Protein AF-0000000073486439 (afdb_homodimer)

Secondary structure (DSSP, 8-state):
----THHHHHHHHHHHHHHHHHHHHHHHHHHHHHHHHHHHHHHHHH-----HHHHHHHHHHHHHHHHHHHHHHHHHHIIIIIIHHHHHHHHHHHHHHHHHHHHHHHHHHHHHHHHHHHHHHHHHHHHHHHHHHHS--HHHHHHHHHHHHHHHHHHHHHHHHHHHIIIIIHHHHHHHHHHHHHHHHHHHHHHHHHHHHHHHHHHHHHHHHHHHHHHHHHH--HHHHHHHHHHHH-TTTTTT-----PPP-PPPP------TTSS-------------SS----GGGHHHHHHHHHHHHHHHHHHHHHHHHHHHHHHHHHHHHHHHHHTT-HHHHHHHHHHHHHHHHHHHHHHHHHHHHHHHHHHHHHHHT-/-----HHHHHHHHHHHHHHHHHHHHHHHHHHHHHHHHHHHHHHHHH-----HHHHHHHHHHHHHHHHHHHHHHHHHHIIIIIIHHHHHHHHHHHHHHHHHHHHHHHHHHHHHHHHHHHHHHHHHHHHHHHHHHHH--HHHHHHHHHHHHHHHHHHHHHHHHHHHIIIIIHHHHHHHHHHHHHHHHHHHHHHHHHHHHHHHHHHHHHHHHHHHHHHHHHT--HHHHHHHHHHHH-TTTTTT-----PPP-PPPP------TTSS-------------SS----GGGHHHHHHHHHHHHHHHHHHHHHHHHHHHHHHHHHHHHHHHHHTT-HHHHHHHHHHHHHHHHHHHHHHHHHHHHHHHHHHHHHHHT-

Organism: Scylla paramamosain (NCBI:txid85552)

Radius of gyration: 56.18 Å; Cα contacts (8 Å, |Δi|>4): 732; chains: 2; bounding box: 69×189×96 Å

pLDDT: mean 85.49, std 15.27, range [31.05, 98.19]

Nearest PDB structures (foldseek):
  4dyl-assembly1_A-2  TM=6.477E-01  e=4.470E-07  Homo sapiens
  5i6j-assembly1_A-2  TM=4.779E-01  e=7.322E-08  Homo sapiens
  5i7d-assembly1_A  TM=4.308E-01  e=5.407E-07  Homo sapiens
  4nqi-assembly2_C  TM=5.118E-01  e=2.354E-03  Dictyostelium discoideum
  2d1l-assembly1_A  TM=2.792E-01  e=6.915E-02  Mus musculus

Solvent-accessible surface area (backbone atoms only — not comparable to full-atom values): 38342 Å² total; per-residue (Å²): 140,78,87,60,81,54,62,57,55,51,54,28,50,50,35,39,52,50,17,50,53,30,37,51,50,17,51,54,46,41,53,53,43,51,55,51,47,52,54,47,53,56,48,41,73,75,40,85,65,88,41,63,64,52,50,49,51,51,48,51,49,49,53,50,41,52,50,18,51,49,30,39,50,50,16,50,43,23,34,67,52,22,18,48,45,53,52,55,70,35,48,38,45,52,52,47,49,53,48,50,55,51,48,53,54,50,48,52,52,53,54,50,53,44,49,53,51,36,53,50,30,47,50,48,25,38,51,27,47,53,48,23,70,71,44,84,43,71,68,33,48,51,48,27,44,50,27,42,37,50,26,50,40,39,44,42,19,43,33,31,27,39,42,39,36,62,70,48,48,50,55,50,52,51,49,49,46,48,51,41,49,36,50,46,44,49,50,50,32,50,21,52,27,53,43,28,44,53,52,17,53,52,23,42,53,50,15,52,52,26,46,50,51,30,52,54,31,70,64,56,58,48,70,73,48,43,58,59,51,50,42,68,74,34,62,55,68,79,40,86,63,72,54,72,73,78,75,88,74,74,71,81,78,76,73,71,76,70,41,89,85,72,52,74,58,81,65,81,69,71,71,78,78,81,74,66,96,60,76,66,79,46,86,90,44,41,64,61,50,52,53,51,50,54,50,44,54,50,50,42,54,51,40,55,50,49,39,53,52,34,51,53,51,38,53,52,46,50,52,50,30,52,53,25,53,75,68,64,34,46,70,60,25,36,57,43,39,56,53,40,52,50,38,51,48,53,36,50,52,43,50,28,51,39,40,16,40,50,40,40,50,50,56,54,55,63,58,70,73,104,140,75,92,62,81,56,63,56,57,50,55,29,50,48,33,40,51,50,18,50,52,31,39,51,49,16,50,53,46,41,53,52,43,51,55,50,49,52,54,49,54,56,50,41,73,74,40,85,65,88,41,63,64,52,50,50,52,52,48,51,48,50,52,51,43,51,50,17,52,49,30,36,50,50,17,50,43,23,34,66,52,24,19,49,45,51,52,55,71,36,47,38,46,52,50,48,49,54,47,50,55,51,47,53,54,50,50,53,52,54,54,50,53,44,50,51,51,34,53,50,30,46,50,49,25,38,51,28,46,55,50,22,71,70,54,79,40,71,67,36,49,52,48,26,43,50,28,43,37,50,26,49,40,39,44,41,18,43,34,31,26,37,42,40,37,61,71,48,49,49,54,50,52,51,50,50,48,48,53,41,49,38,50,47,45,49,50,51,31,50,22,52,28,52,43,29,43,52,51,18,54,53,23,42,52,51,15,52,54,25,48,52,50,29,54,53,31,70,64,55,58,50,70,75,47,43,57,59,49,50,42,68,74,34,61,55,67,78,40,85,63,73,53,71,73,78,73,89,75,72,70,82,79,77,73,73,76,72,44,88,86,72,56,75,61,82,64,82,70,73,73,78,76,80,72,66,94,61,76,66,78,47,86,90,44,40,64,63,50,52,53,51,50,54,50,43,53,51,50,42,52,51,41,53,51,49,41,54,52,36,51,54,52,39,53,50,46,51,53,50,31,51,52,26,52,76,68,65,36,44,69,60,25,35,57,42,38,56,51,40,52,50,39,52,48,54,35,50,53,42,50,29,50,37,40,15,42,49,38,39,50,50,57,54,57,65,58,72,74,105

Sequence (740 aa):
MSDRPLFLGSVSDFTAQLSRIHEQHADEIQRLVETFRKKNSELRNERPCSSQIFHAWESLLQEVEIDSQIHADVAGTLNRHVSRPLIEKTFFRKIQSRKVFTHRESFDTILAKTEDMLKKCRRDYAEAYHSHCRNQSNASLASYFDAHNAYVQQLHATNSMFQEYHNTTLPALLQELEAVYLDVSSVVAECILQGADIVAAKALEQSRRYDSLCTNCRACDGRTELTTLIRTLDPAVTSPVRPPHHRFVPPQIAQSPEAANGEPLPQDYSPPMPLKNELVFDRLAALSSRNRYDALKKESADLERQIAQLQDAQDTLLRMQQRSLDSSAYNKANELQEDISMRRFDLQVAQVHLSAVKAQVRLRGGTTGAMSDRPLFLGSVSDFTAQLSRIHEQHADEIQRLVETFRKKNSELRNERPCSSQIFHAWESLLQEVEIDSQIHADVAGTLNRHVSRPLIEKTFFRKIQSRKVFTHRESFDTILAKTEDMLKKCRRDYAEAYHSHCRNQSNASLASYFDAHNAYVQQLHATNSMFQEYHNTTLPALLQELEAVYLDVSSVVAECILQGADIVAAKALEQSRRYDSLCTNCRACDGRTELTTLIRTLDPAVTSPVRPPHHRFVPPQIAQSPEAANGEPLPQDYSPPMPLKNELVFDRLAALSSRNRYDALKKESADLERQIAQLQDAQDTLLRMQQRSLDSSAYNKANELQEDISMRRFDLQVAQVHLSAVKAQVRLRGGTTGA

Foldseek 3Di:
DADPPVVLLVQLVVLLVLLVVLLVVLVVLQVVLVVVVVVLVVVCVVPVQPALVNVLVVLVSVLSNVVSVLSNVLSVQSNPQANVCSCVVLVVLSVVLNVLVVVVVVLVVVLVVLVVVLVVLVVQLVVLVVVCVVPVDPVSVVSNVVSVVSNVVSVVVSVVSVCCCVPPVVVVSVVSNVVSVVSSVVSNVRSVVSSVVSVVVSVVVSVVSVVVSVVSVVPRDPVVSVVVVVCVVPVCVVPVPPPDDDDDDWDDPPDQPQDPVRDRPCCVPPPDPTDDPADDQDPVCPVVVVVVLVVLVVLLVVLVVVLVVLVVVLVVLVVVLVVCVVVVVVVVNVVSVVVSVVSVVVNVVSVVVSVVSVVVNVRVVVVVVD/DADPPVCLLVQLVVLLVLLVVLLVVLVVLQVVLVVVVVVLVVVCVVPVQPALVNVLVVLVSVLSNVVSVLSNVLSVQSNPQANVCLCVVLVVLSVVLNVLVVVVVVLVVVLVVLVVVLVVLVVQLVVLVVVCVVVVDPVSVVSNVVSVVSNVVSVVVSVVSVCCCVVPVVVVSVVSNVVSVVSSVVSNVRSVVSSVVSVVVSVVVSVVSVVVSVVSVVPRDPVVSVVVVVCVVPVCVVPVPDPDDDDDDWDDPPDPDQDPVRDPPPPVDPPDPTDDPADDCDPVCPVVVVVVLVVLVVLLVVLVVVLVVLVVVLVVLVVVLVVCVVVVVVVVNVVSVVVNVVSVVVNVVSVVVSVVSVVVNVRVVVVVVD

InterPro domains:
  IPR027267 AH/BAR domain superfamily [G3DSA:1.20.1270.60] (1-256)
  IPR027267 AH/BAR domain superfamily [SSF103657] (7-241)
  IPR039688 STAC1/2/3 [PTHR15135] (151-362)

Structure (mmCIF, N/CA/C/O backbone):
data_AF-0000000073486439-model_v1
#
loop_
_entity.id
_entity.type
_entity.pdbx_description
1 polymer 'Uncharacterized protein'
#
loop_
_atom_site.group_PDB
_atom_site.id
_atom_site.type_symbol
_atom_site.label_atom_id
_atom_site.label_alt_id
_atom_site.label_comp_id
_atom_site.label_asym_id
_atom_site.label_entity_id
_atom_site.label_seq_id
_atom_site.pdbx_PDB_ins_code
_atom_site.Cartn_x
_atom_site.Cartn_y
_atom_site.Cartn_z
_atom_site.occupancy
_atom_site.B_iso_or_equiv
_atom_site.auth_seq_id
_atom_site.auth_comp_id
_atom_site.auth_asym_id
_atom_site.auth_atom_id
_atom_site.pdbx_PDB_model_num
ATOM 1 N N . MET A 1 1 ? 6.602 40.469 7.199 1 31.05 1 MET A N 1
ATOM 2 C CA . MET A 1 1 ? 6.445 39.531 8.312 1 31.05 1 MET A CA 1
ATOM 3 C C . MET A 1 1 ? 5.273 38.594 8.07 1 31.05 1 MET A C 1
ATOM 5 O O . MET A 1 1 ? 4.828 37.906 8.992 1 31.05 1 MET A O 1
ATOM 9 N N . SER A 1 2 ? 4.293 38.938 7.277 1 37.31 2 SER A N 1
ATOM 10 C CA . SER A 1 2 ? 2.904 38.594 7.012 1 37.31 2 SER A CA 1
ATOM 11 C C . SER A 1 2 ? 2.742 37.094 6.852 1 37.31 2 SER A C 1
ATOM 13 O O . SER A 1 2 ? 1.861 36.469 7.469 1 37.31 2 SER A O 1
ATOM 15 N N . ASP A 1 3 ? 2.998 36.375 5.727 1 40.94 3 ASP A N 1
ATOM 16 C CA . ASP A 1 3 ? 2.301 35.281 5.098 1 40.94 3 ASP A CA 1
ATOM 17 C C . ASP A 1 3 ? 2.826 33.938 5.617 1 40.94 3 ASP A C 1
ATOM 19 O O . ASP A 1 3 ? 3.596 33.25 4.934 1 40.94 3 ASP A O 1
ATOM 23 N N . ARG A 1 4 ? 3.164 33.781 6.801 1 47.06 4 ARG A N 1
ATOM 24 C CA . ARG A 1 4 ? 3.699 32.594 7.477 1 47.06 4 ARG A CA 1
ATOM 25 C C . ARG A 1 4 ? 2.939 31.344 7.062 1 47.06 4 ARG A C 1
ATOM 27 O O . ARG A 1 4 ? 3.545 30.297 6.828 1 47.06 4 ARG A O 1
ATOM 34 N N . PRO A 1 5 ? 1.661 31.016 7.516 1 52.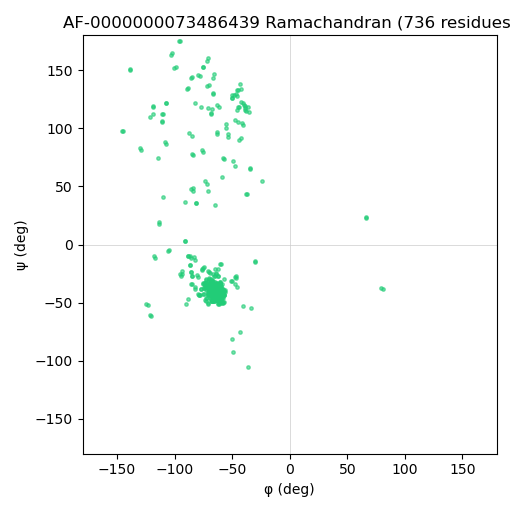12 5 PRO A N 1
ATOM 35 C CA . PRO A 1 5 ? 1.348 29.609 7.789 1 52.12 5 PRO A CA 1
ATOM 36 C C . PRO A 1 5 ? 1.39 28.75 6.535 1 52.12 5 PRO A C 1
ATOM 38 O O . PRO A 1 5 ? 0.345 28.297 6.051 1 52.12 5 PRO A O 1
ATOM 41 N N . LEU A 1 6 ? 2.197 29.047 5.699 1 57.06 6 LEU A N 1
ATOM 42 C CA . LEU A 1 6 ? 2.322 28.516 4.348 1 57.06 6 LEU A CA 1
ATOM 43 C C . LEU A 1 6 ? 2.496 27 4.371 1 57.06 6 LEU A C 1
ATOM 45 O O . LEU A 1 6 ? 1.977 26.297 3.502 1 57.06 6 LEU A O 1
ATOM 49 N N . PHE A 1 7 ? 3.084 26.438 5.41 1 72.88 7 PHE A N 1
ATOM 50 C CA . PHE A 1 7 ? 3.354 25.031 5.191 1 72.88 7 PHE A CA 1
ATOM 51 C C . PHE A 1 7 ? 2.135 24.188 5.547 1 72.88 7 PHE A C 1
ATOM 53 O O . PHE A 1 7 ? 1.987 23.062 5.062 1 72.88 7 PHE A O 1
ATOM 60 N N . LEU A 1 8 ? 1.154 24.906 6.234 1 80 8 LEU A N 1
ATOM 61 C CA . LEU A 1 8 ? -0.06 24.156 6.562 1 80 8 LEU A CA 1
ATOM 62 C C . LEU A 1 8 ? -0.822 23.781 5.293 1 80 8 LEU A C 1
ATOM 64 O O . LEU A 1 8 ? -1.355 22.672 5.195 1 80 8 LEU A O 1
ATOM 68 N N . GLY A 1 9 ? -0.746 24.734 4.418 1 82.88 9 GLY A N 1
ATOM 69 C CA . GLY A 1 9 ? -1.374 24.453 3.137 1 82.88 9 GLY A CA 1
ATOM 70 C C . GLY A 1 9 ? -0.719 23.297 2.389 1 82.88 9 GLY A C 1
ATOM 71 O O . GLY A 1 9 ? -1.404 22.484 1.761 1 82.88 9 GLY A O 1
ATOM 72 N N . SER A 1 10 ? 0.537 23.234 2.566 1 87.44 10 SER A N 1
ATOM 73 C CA . SER A 1 10 ? 1.284 22.172 1.894 1 87.44 10 SER A CA 1
ATOM 74 C C . SER A 1 10 ? 0.966 20.812 2.49 1 87.44 10 SER A C 1
ATOM 76 O O . SER A 1 10 ? 0.792 19.828 1.76 1 87.44 10 SER A O 1
ATOM 78 N N . VAL A 1 11 ? 0.806 20.719 3.83 1 90.88 11 VAL A N 1
ATOM 79 C CA . VAL A 1 11 ? 0.533 19.453 4.496 1 90.88 11 VAL A CA 1
ATOM 80 C C . VAL A 1 11 ? -0.864 18.969 4.121 1 90.88 11 VAL A C 1
ATOM 82 O O . VAL A 1 11 ? -1.055 17.781 3.814 1 90.88 11 VAL A O 1
ATOM 85 N N . SER A 1 12 ? -1.776 19.891 4.148 1 93.06 12 SER A N 1
ATOM 86 C CA . SER A 1 12 ? -3.15 19.531 3.812 1 93.06 12 SER A CA 1
ATOM 87 C C . SER A 1 12 ? -3.268 19.109 2.354 1 93.06 12 SER A C 1
ATOM 89 O O . SER A 1 12 ? -3.906 18.094 2.047 1 93.06 12 SER A O 1
ATOM 91 N N . ASP A 1 13 ? -2.645 19.828 1.459 1 94.06 13 ASP A N 1
ATOM 92 C CA . ASP A 1 13 ? -2.682 19.5 0.037 1 94.06 13 ASP A CA 1
ATOM 93 C C . ASP A 1 13 ? -2.002 18.156 -0.234 1 94.06 13 ASP A C 1
ATOM 95 O O . ASP A 1 13 ? -2.488 17.359 -1.039 1 94.06 13 ASP A O 1
ATOM 99 N N . PHE A 1 14 ? -0.873 17.984 0.378 1 96.88 14 PHE A N 1
ATOM 100 C CA . PHE A 1 14 ? -0.143 16.734 0.213 1 96.88 14 PHE A CA 1
ATOM 101 C C . PHE A 1 14 ? -1.005 15.547 0.623 1 96.88 14 PHE A C 1
ATOM 103 O O . PHE A 1 14 ? -1.109 14.562 -0.115 1 96.88 14 PHE A O 1
ATOM 110 N N . THR A 1 15 ? -1.588 15.633 1.769 1 96.75 15 THR A N 1
ATOM 111 C CA . THR A 1 15 ? -2.363 14.516 2.303 1 96.75 15 THR A CA 1
ATOM 112 C C . THR A 1 15 ? -3.629 14.297 1.479 1 96.75 15 THR A C 1
ATOM 114 O O . THR A 1 15 ? -4.07 13.156 1.308 1 96.75 15 THR A O 1
ATOM 117 N N . ALA A 1 16 ? -4.188 15.375 0.99 1 96.62 16 ALA A N 1
ATOM 118 C CA . ALA A 1 16 ? -5.348 15.242 0.114 1 96.62 16 ALA A CA 1
ATOM 119 C C . ALA A 1 16 ? -4.988 14.484 -1.164 1 96.62 16 ALA A C 1
ATOM 121 O O . ALA A 1 16 ? -5.723 13.594 -1.596 1 96.62 16 ALA A O 1
ATOM 122 N N . GLN A 1 17 ? -3.908 14.898 -1.738 1 97.44 17 GLN A N 1
ATOM 123 C CA . GLN A 1 17 ? -3.465 14.234 -2.959 1 97.44 17 GLN A CA 1
ATOM 124 C C . GLN A 1 17 ? -3.068 12.789 -2.684 1 97.44 17 GLN A C 1
ATOM 126 O O . GLN A 1 17 ? -3.348 11.898 -3.488 1 97.44 17 GLN A O 1
ATOM 131 N N . LEU A 1 18 ? -2.367 12.562 -1.552 1 97.94 18 LEU A N 1
ATOM 132 C CA . LEU A 1 18 ? -2.008 11.203 -1.157 1 97.94 18 LEU A CA 1
ATOM 133 C C . LEU A 1 18 ? -3.25 10.336 -0.993 1 97.94 18 LEU A C 1
ATOM 135 O O . LEU A 1 18 ? -3.254 9.172 -1.386 1 97.94 18 LEU A O 1
ATOM 139 N N . SER A 1 19 ? -4.277 10.945 -0.366 1 97.75 19 SER A N 1
ATOM 140 C CA . SER A 1 19 ? -5.547 10.242 -0.203 1 97.75 19 SER A CA 1
ATOM 141 C C . SER A 1 19 ? -6.129 9.836 -1.552 1 97.75 19 SER A C 1
ATOM 143 O O . SER A 1 19 ? -6.625 8.719 -1.706 1 97.75 19 SER A O 1
ATOM 145 N N . ARG A 1 20 ? -6.035 10.664 -2.502 1 97.62 20 ARG A N 1
ATOM 146 C CA . ARG A 1 20 ? -6.543 10.375 -3.838 1 97.62 20 ARG A CA 1
ATOM 147 C C . ARG A 1 20 ? -5.754 9.242 -4.488 1 97.62 20 ARG A C 1
ATOM 149 O O . ARG A 1 20 ? -6.328 8.383 -5.164 1 97.62 20 ARG A O 1
ATOM 156 N N . ILE A 1 21 ? -4.477 9.25 -4.359 1 98.12 21 ILE A N 1
ATOM 157 C CA . ILE A 1 21 ? -3.609 8.219 -4.922 1 98.12 21 ILE A CA 1
ATOM 158 C C . ILE A 1 21 ? -3.951 6.863 -4.305 1 98.12 21 ILE A C 1
ATOM 160 O O . ILE A 1 21 ? -4.02 5.855 -5.012 1 98.12 21 ILE A O 1
ATOM 164 N N . HIS A 1 22 ? -4.156 6.801 -2.977 1 97.94 22 HIS A N 1
ATOM 165 C CA . HIS A 1 22 ? -4.539 5.566 -2.305 1 97.94 22 HIS A CA 1
ATOM 166 C C . HIS A 1 22 ? -5.902 5.078 -2.785 1 97.94 22 HIS A C 1
ATOM 168 O O . HIS A 1 22 ? -6.117 3.873 -2.938 1 97.94 22 HIS A O 1
ATOM 174 N N . GLU A 1 23 ? -6.793 6.043 -2.967 1 97.62 23 GLU A N 1
ATOM 175 C CA . GLU A 1 23 ? -8.117 5.68 -3.451 1 97.62 23 GLU A CA 1
ATOM 176 C C . GLU A 1 23 ? -8.055 5.074 -4.852 1 97.62 23 GLU A C 1
ATOM 178 O O . GLU A 1 23 ? -8.727 4.086 -5.141 1 97.62 23 GLU A O 1
ATOM 183 N N . GLN A 1 24 ? -7.301 5.656 -5.688 1 97.75 24 GLN A N 1
ATOM 184 C CA . GLN A 1 24 ? -7.113 5.133 -7.035 1 97.75 24 GLN A CA 1
ATOM 185 C C . GLN A 1 24 ? -6.48 3.744 -7.008 1 97.75 24 GLN A C 1
ATOM 187 O O . GLN A 1 24 ? -6.895 2.854 -7.754 1 97.75 24 GLN A O 1
ATOM 192 N N . HIS A 1 25 ? -5.48 3.582 -6.219 1 97.5 25 HIS A N 1
ATOM 193 C CA . HIS A 1 25 ? -4.816 2.293 -6.066 1 97.5 25 HIS A CA 1
ATOM 194 C C . HIS A 1 25 ? -5.789 1.228 -5.574 1 97.5 25 HIS A C 1
ATOM 196 O O . HIS A 1 25 ? -5.785 0.098 -6.066 1 97.5 25 HIS A O 1
ATOM 202 N N . ALA A 1 26 ? -6.605 1.625 -4.578 1 97.94 26 ALA A N 1
ATOM 203 C CA . ALA A 1 26 ? -7.605 0.703 -4.043 1 97.94 26 ALA A CA 1
ATOM 204 C C . ALA A 1 26 ? -8.578 0.257 -5.129 1 97.94 26 ALA A C 1
ATOM 206 O O . ALA A 1 26 ? -8.883 -0.932 -5.246 1 97.94 26 ALA A O 1
ATOM 207 N N . ASP A 1 27 ? -8.961 1.169 -5.969 1 98.06 27 ASP A N 1
ATOM 208 C CA . ASP A 1 27 ? -9.914 0.874 -7.035 1 98.06 27 ASP A CA 1
ATOM 209 C C . ASP A 1 27 ? -9.297 -0.057 -8.078 1 98.06 27 ASP A C 1
ATOM 211 O O . ASP A 1 27 ? -9.961 -0.972 -8.57 1 98.06 27 ASP A O 1
ATOM 215 N N . GLU A 1 28 ? -8.078 0.172 -8.461 1 97.94 28 GLU A N 1
ATOM 216 C CA . GLU A 1 28 ? -7.402 -0.652 -9.453 1 97.94 28 GLU A CA 1
ATOM 217 C C . GLU A 1 28 ? -7.223 -2.084 -8.961 1 97.94 28 GLU A C 1
ATOM 219 O O . GLU A 1 28 ? -7.453 -3.037 -9.703 1 97.94 28 GLU A O 1
ATOM 224 N N . ILE A 1 29 ? -6.816 -2.232 -7.691 1 98.19 29 ILE A N 1
ATOM 225 C CA . ILE A 1 29 ? -6.629 -3.559 -7.113 1 98.19 29 ILE A CA 1
ATOM 226 C C . ILE A 1 29 ? -7.973 -4.285 -7.043 1 98.19 29 ILE A C 1
ATOM 228 O O . ILE A 1 29 ? -8.055 -5.477 -7.34 1 98.19 29 ILE A O 1
ATOM 232 N N . GLN A 1 30 ? -9.008 -3.523 -6.668 1 97.81 30 GLN A N 1
ATOM 233 C CA . GLN A 1 30 ? -10.336 -4.121 -6.555 1 97.81 30 GLN A CA 1
A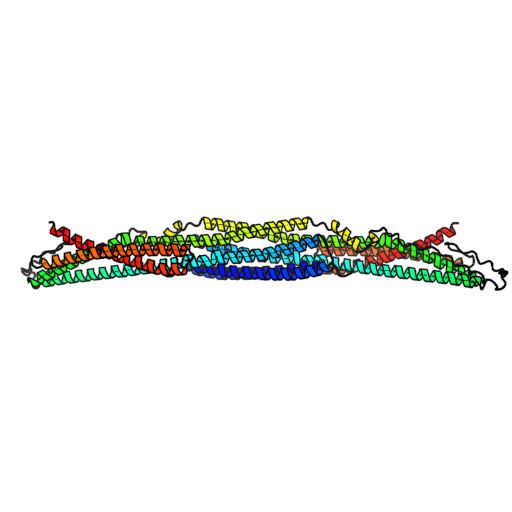TOM 234 C C . GLN A 1 30 ? -10.828 -4.625 -7.91 1 97.81 30 GLN A C 1
ATOM 236 O O . GLN A 1 30 ? -11.398 -5.711 -8 1 97.81 30 GLN A O 1
ATOM 241 N N . ARG A 1 31 ? -10.625 -3.887 -8.945 1 97.88 31 ARG A N 1
ATOM 242 C CA . ARG A 1 31 ? -11.023 -4.293 -10.289 1 97.88 31 ARG A CA 1
ATOM 243 C C . ARG A 1 31 ? -10.258 -5.535 -10.727 1 97.88 31 ARG A C 1
ATOM 245 O O . ARG A 1 31 ? -10.828 -6.438 -11.344 1 97.88 31 ARG A O 1
ATOM 252 N N . LEU A 1 32 ? -8.984 -5.547 -10.43 1 97.75 32 LEU A N 1
ATOM 253 C CA . LEU A 1 32 ? -8.148 -6.691 -10.773 1 97.75 32 LEU A CA 1
ATOM 254 C C . LEU A 1 32 ? -8.656 -7.957 -10.086 1 97.75 32 LEU A C 1
ATOM 256 O O . LEU A 1 32 ? -8.828 -8.992 -10.734 1 97.75 32 LEU A O 1
ATOM 260 N N . VAL A 1 33 ? -8.93 -7.875 -8.773 1 97.69 33 VAL A N 1
ATOM 261 C CA . VAL A 1 33 ? -9.359 -9.031 -7.992 1 97.69 33 VAL A CA 1
ATOM 262 C C . VAL A 1 33 ? -10.727 -9.508 -8.484 1 97.69 33 VAL A C 1
ATOM 264 O O . VAL A 1 33 ? -10.953 -10.711 -8.625 1 97.69 33 VAL A O 1
ATOM 267 N N . GLU A 1 34 ? -11.609 -8.57 -8.797 1 96.5 34 GLU A N 1
ATOM 268 C CA . GLU A 1 34 ? -12.938 -8.93 -9.281 1 96.5 34 GLU A CA 1
ATOM 269 C C . GLU A 1 34 ? -12.859 -9.664 -10.609 1 96.5 34 GLU A C 1
ATOM 271 O O . GLU A 1 34 ? -13.586 -10.641 -10.828 1 96.5 34 GLU A O 1
ATOM 276 N N . THR A 1 35 ? -12.016 -9.227 -11.477 1 96.12 35 THR A N 1
ATOM 277 C CA . THR A 1 35 ? -11.828 -9.859 -12.781 1 96.12 35 THR A CA 1
ATOM 278 C C . THR A 1 35 ? -11.367 -11.305 -12.625 1 96.12 35 THR A C 1
ATOM 280 O O . THR A 1 35 ? -11.906 -12.203 -13.266 1 96.12 35 THR A O 1
ATOM 283 N N . PHE A 1 36 ? -10.453 -11.57 -11.711 1 95.25 36 PHE A N 1
ATOM 284 C CA . PHE A 1 36 ? -9.875 -12.906 -11.594 1 95.25 36 PHE A CA 1
ATOM 285 C C . PHE A 1 36 ? -10.742 -13.789 -10.703 1 95.25 36 PHE A C 1
ATOM 287 O O . PHE A 1 36 ? -10.672 -15.023 -10.797 1 95.25 36 PHE A O 1
ATOM 294 N N . ARG A 1 37 ? -11.508 -13.188 -9.844 1 93.38 37 ARG A N 1
ATOM 295 C CA . ARG A 1 37 ? -12.492 -13.969 -9.102 1 93.38 37 ARG A CA 1
ATOM 296 C C . ARG A 1 37 ? -13.562 -14.531 -10.031 1 93.38 37 ARG A C 1
ATOM 298 O O . ARG A 1 37 ? -14.008 -15.664 -9.859 1 93.38 37 ARG A O 1
ATOM 305 N N . LYS A 1 38 ? -13.953 -13.734 -10.945 1 91.62 38 LYS A N 1
ATOM 306 C CA . LYS A 1 38 ? -14.914 -14.195 -11.945 1 91.62 38 LYS A CA 1
ATOM 307 C C . LYS A 1 38 ? -14.328 -15.32 -12.797 1 91.62 38 LYS A C 1
ATOM 309 O O . LYS A 1 38 ? -14.992 -16.328 -13.047 1 91.62 38 LYS A O 1
ATOM 314 N N . LYS A 1 39 ? -13.078 -15.141 -13.18 1 87.06 39 LYS A N 1
ATOM 315 C CA . LYS A 1 39 ? -12.391 -16.172 -13.953 1 87.06 39 LYS A CA 1
ATOM 316 C C . LYS A 1 39 ? -12.266 -17.469 -13.148 1 87.06 39 LYS A C 1
ATOM 318 O O . LYS A 1 39 ? -12.445 -18.562 -13.688 1 87.06 39 LYS A O 1
ATOM 323 N N . ASN A 1 40 ? -11.992 -17.297 -11.836 1 85.25 40 ASN A N 1
ATOM 324 C CA . ASN A 1 40 ? -11.852 -18.453 -10.961 1 85.25 40 ASN A CA 1
ATOM 325 C C . ASN A 1 40 ? -13.188 -19.172 -10.766 1 85.25 40 ASN A C 1
ATOM 327 O O . ASN A 1 40 ? -13.227 -20.391 -10.656 1 85.25 40 ASN A O 1
ATOM 331 N N . SER A 1 41 ? -14.258 -18.406 -10.648 1 84.56 41 SER A N 1
ATOM 332 C CA . SER A 1 41 ? -15.586 -19 -10.5 1 84.56 41 SER A CA 1
ATOM 333 C C . SER A 1 41 ? -15.969 -19.797 -11.734 1 84.56 41 SER A C 1
ATOM 335 O O . SER A 1 41 ? -16.578 -20.859 -11.625 1 84.56 41 SER A O 1
ATOM 337 N N . GLU A 1 42 ? -15.586 -19.391 -12.891 1 81.75 42 GLU A N 1
ATOM 338 C CA . GLU A 1 42 ? -15.844 -20.109 -14.133 1 81.75 42 GLU A CA 1
ATOM 339 C C . GLU A 1 42 ? -15.031 -21.406 -14.211 1 81.75 42 GLU A C 1
ATOM 341 O O . GLU A 1 42 ? -15.531 -22.438 -14.672 1 81.75 42 GLU A O 1
ATOM 346 N N . LEU A 1 43 ? -13.828 -21.297 -13.664 1 75.69 43 LEU A N 1
ATOM 347 C CA . LEU A 1 43 ? -12.961 -22.469 -13.672 1 75.69 43 LEU A CA 1
ATOM 348 C C . LEU A 1 43 ? -13.453 -23.516 -12.672 1 75.69 43 LEU A C 1
ATOM 350 O O . LEU A 1 43 ? -13.375 -24.719 -12.945 1 75.69 43 LEU A O 1
ATOM 354 N N . ARG A 1 44 ? -13.969 -23.141 -11.508 1 75.81 44 ARG A N 1
ATOM 355 C CA . ARG A 1 44 ? -14.484 -24.047 -10.492 1 75.81 44 ARG A CA 1
ATOM 356 C C . ARG A 1 44 ? -15.727 -24.781 -10.992 1 75.81 44 ARG A C 1
ATOM 358 O O . ARG A 1 44 ? -15.938 -25.953 -10.648 1 75.81 44 ARG A O 1
ATOM 365 N N . ASN A 1 45 ? -16.531 -24.031 -11.656 1 75 45 ASN A N 1
ATOM 366 C CA . ASN A 1 45 ? -17.75 -24.641 -12.195 1 75 45 ASN A CA 1
ATOM 367 C C . ASN A 1 45 ? -17.422 -25.734 -13.203 1 75 45 ASN A C 1
ATOM 369 O O . ASN A 1 45 ? -18.141 -26.734 -13.305 1 75 45 ASN A O 1
ATOM 373 N N . GLU A 1 46 ? -16.359 -25.656 -13.828 1 64.81 46 GLU A N 1
ATOM 374 C CA . GLU A 1 46 ? -15.969 -26.641 -14.828 1 64.81 46 GLU A CA 1
ATOM 375 C C . GLU A 1 46 ? -15.273 -27.844 -14.18 1 64.81 46 GLU A C 1
ATOM 377 O O . GLU A 1 46 ? -15.438 -28.984 -14.625 1 64.81 46 GLU A O 1
ATOM 382 N N . ARG A 1 47 ? -14.508 -27.5 -13.07 1 62.06 47 ARG A N 1
ATOM 383 C CA . ARG A 1 47 ? -13.758 -28.578 -12.43 1 62.06 47 ARG A CA 1
ATOM 384 C C . ARG A 1 47 ? -13.688 -28.375 -10.922 1 62.06 47 ARG A C 1
ATOM 386 O O . ARG A 1 47 ? -12.977 -27.484 -10.445 1 62.06 47 ARG A O 1
ATOM 393 N N . PRO A 1 48 ? -14.641 -29.109 -10.359 1 57.53 48 PRO A N 1
ATOM 394 C CA . PRO A 1 48 ? -14.562 -28.938 -8.906 1 57.53 48 PRO A CA 1
ATOM 395 C C . PRO A 1 48 ? -13.195 -29.312 -8.336 1 57.53 48 PRO A C 1
ATOM 397 O O . PRO A 1 48 ? -12.773 -30.469 -8.445 1 57.53 48 PRO A O 1
ATOM 400 N N . CYS A 1 49 ? -12.18 -28.438 -8.586 1 56.56 49 CYS A N 1
ATOM 401 C CA . CYS A 1 49 ? -10.852 -28.734 -8.062 1 56.56 49 CYS A CA 1
ATOM 402 C C . CYS A 1 49 ? -10.711 -28.25 -6.625 1 56.56 49 CYS A C 1
ATOM 404 O O . CYS A 1 49 ? -10.914 -27.062 -6.34 1 56.56 49 CYS A O 1
ATOM 406 N N . SER A 1 50 ? -10.977 -29.156 -5.695 1 63.34 50 SER A N 1
ATOM 407 C CA . SER A 1 50 ? -10.75 -28.844 -4.289 1 63.34 50 SER A CA 1
ATOM 408 C C . SER A 1 50 ? -9.297 -29.094 -3.889 1 63.34 50 SER A C 1
ATOM 410 O O . SER A 1 50 ? -9.016 -29.906 -3.016 1 63.34 50 SER A O 1
ATOM 412 N N . SER A 1 51 ? -8.344 -28.547 -4.754 1 74 51 SER A N 1
ATOM 413 C CA . SER A 1 51 ? -6.941 -28.781 -4.418 1 74 51 SER A CA 1
ATOM 414 C C . SER A 1 51 ? -6.438 -27.719 -3.434 1 74 51 SER A C 1
ATOM 416 O O . SER A 1 51 ? -7.02 -26.641 -3.314 1 74 51 SER A O 1
ATOM 418 N N . GLN A 1 52 ? -5.586 -28.078 -2.502 1 78.62 52 GLN A N 1
ATOM 419 C CA . GLN A 1 52 ? -4.953 -27.188 -1.534 1 78.62 52 GLN A CA 1
ATOM 420 C C . GLN A 1 52 ? -4.316 -25.984 -2.225 1 78.62 52 GLN A C 1
ATOM 422 O O . GLN A 1 52 ? -4.328 -24.875 -1.688 1 78.62 52 GLN A O 1
ATOM 427 N N . ILE A 1 53 ? -3.879 -26.203 -3.406 1 79 53 ILE A N 1
ATOM 428 C CA . ILE A 1 53 ? -3.219 -25.125 -4.145 1 79 53 ILE A CA 1
ATOM 429 C C . ILE A 1 53 ? -4.258 -24.109 -4.617 1 79 53 ILE A C 1
ATOM 431 O O . ILE A 1 53 ? -3.988 -22.906 -4.645 1 79 53 ILE A O 1
ATOM 435 N N . PHE A 1 54 ? -5.352 -24.641 -4.918 1 83.19 54 PHE A N 1
ATOM 436 C CA . PHE A 1 54 ? -6.43 -23.75 -5.332 1 83.19 54 PHE A CA 1
ATOM 437 C C . PHE A 1 54 ? -6.906 -22.906 -4.164 1 83.19 54 PHE A C 1
ATOM 439 O O . PHE A 1 54 ? -7.211 -21.719 -4.336 1 83.19 54 PHE A O 1
ATOM 446 N N . HIS A 1 55 ? -6.883 -23.531 -3.055 1 84.81 55 HIS A N 1
ATOM 447 C CA . HIS A 1 55 ? -7.258 -22.781 -1.861 1 84.81 55 HIS A CA 1
ATOM 448 C C . HIS A 1 55 ? -6.238 -21.703 -1.554 1 84.81 55 HIS A C 1
ATOM 450 O O . HIS A 1 55 ? -6.605 -20.609 -1.123 1 84.81 55 HIS A O 1
ATOM 456 N N . ALA A 1 56 ? -4.984 -22.031 -1.713 1 87.88 56 ALA A N 1
ATOM 457 C CA . ALA A 1 56 ? -3.939 -21.031 -1.502 1 87.88 56 ALA A CA 1
ATOM 458 C C . ALA A 1 56 ? -4.086 -19.875 -2.477 1 87.88 56 ALA A C 1
ATOM 460 O O . ALA A 1 56 ? -3.906 -18.719 -2.1 1 87.88 56 ALA A O 1
ATOM 461 N N . TRP A 1 57 ? -4.441 -20.188 -3.701 1 89.94 57 TRP A N 1
ATOM 462 C CA . TRP A 1 57 ? -4.676 -19.172 -4.727 1 89.94 57 TRP A CA 1
ATOM 463 C C . TRP A 1 57 ? -5.863 -18.297 -4.359 1 89.94 57 TRP A C 1
ATOM 465 O O . TRP A 1 57 ? -5.781 -17.062 -4.441 1 89.94 57 TRP A O 1
ATOM 475 N N . GLU A 1 58 ? -6.887 -18.875 -3.891 1 90.38 58 GLU A N 1
ATOM 476 C CA . GLU A 1 58 ? -8.07 -18.125 -3.469 1 90.38 58 GLU A CA 1
ATOM 477 C C . GLU A 1 58 ? -7.766 -17.25 -2.256 1 90.38 58 GLU A C 1
ATOM 479 O O . GLU A 1 58 ? -8.289 -16.141 -2.139 1 90.38 58 GLU A O 1
ATOM 484 N N . SER A 1 59 ? -6.984 -17.797 -1.394 1 94.12 59 SER A N 1
ATOM 485 C CA . SER A 1 59 ? -6.574 -17.031 -0.222 1 94.12 59 SER A CA 1
ATOM 486 C C . SER A 1 59 ? -5.754 -15.812 -0.622 1 94.12 59 SER A C 1
ATOM 488 O O . SER A 1 59 ? -5.898 -14.742 -0.031 1 94.12 59 SER A O 1
ATOM 490 N N . LEU A 1 60 ? -4.895 -15.992 -1.585 1 95.06 60 LEU A N 1
ATOM 491 C CA . LEU A 1 60 ? -4.121 -14.859 -2.086 1 95.06 60 LEU A CA 1
ATOM 492 C C . LEU A 1 60 ? -5.039 -13.781 -2.652 1 95.06 60 LEU A C 1
ATOM 494 O O . LEU A 1 60 ? -4.863 -12.594 -2.365 1 95.06 60 LEU A O 1
ATOM 498 N N . LEU A 1 61 ? -6.043 -14.195 -3.438 1 95.81 61 LEU A N 1
ATOM 499 C CA . LEU A 1 61 ? -7.008 -13.258 -3.996 1 95.81 61 LEU A CA 1
ATOM 500 C C . LEU A 1 61 ? -7.75 -12.516 -2.889 1 95.81 61 LEU A C 1
ATOM 502 O O . LEU A 1 61 ? -7.953 -11.305 -2.975 1 95.81 61 LEU A O 1
ATOM 506 N N . GLN A 1 62 ? -8.047 -13.266 -1.876 1 96.5 62 GLN A N 1
ATOM 507 C CA . GLN A 1 62 ? -8.766 -12.68 -0.751 1 96.5 62 GLN A CA 1
ATOM 508 C C . GLN A 1 62 ? -7.902 -11.656 -0.021 1 96.5 62 GLN A C 1
ATOM 510 O O . GLN A 1 62 ? -8.383 -10.586 0.354 1 96.5 62 GLN A O 1
ATOM 515 N N . GLU A 1 63 ? -6.656 -12.031 0.217 1 97.56 63 GLU A N 1
ATOM 516 C CA . GLU A 1 63 ? -5.758 -11.117 0.915 1 97.56 63 GLU A CA 1
ATOM 517 C C . GLU A 1 63 ? -5.547 -9.836 0.116 1 97.56 63 GLU A C 1
ATOM 519 O O . GLU A 1 63 ? -5.508 -8.742 0.687 1 97.56 63 GLU A O 1
ATOM 524 N N . VAL A 1 64 ? -5.398 -9.914 -1.176 1 98 64 VAL A N 1
ATOM 525 C CA . VAL A 1 64 ? -5.199 -8.742 -2.018 1 98 64 VAL A CA 1
ATOM 526 C C . VAL A 1 64 ? -6.465 -7.887 -2.018 1 98 64 VAL A C 1
ATOM 528 O O . VAL A 1 64 ? -6.391 -6.656 -2.068 1 98 64 VAL A O 1
ATOM 531 N N . GLU A 1 65 ? -7.598 -8.523 -1.938 1 97.69 65 GLU A N 1
ATOM 532 C CA . GLU A 1 65 ? -8.852 -7.781 -1.834 1 97.69 65 GLU A CA 1
ATOM 533 C C . GLU A 1 65 ? -8.906 -6.973 -0.542 1 97.69 65 GLU A C 1
ATOM 535 O O . GLU A 1 65 ? -9.32 -5.812 -0.548 1 97.69 65 GLU A O 1
ATOM 540 N N . ILE A 1 66 ? -8.531 -7.574 0.542 1 98.12 66 ILE A N 1
ATOM 541 C CA . ILE A 1 66 ? -8.5 -6.871 1.821 1 98.12 66 ILE A CA 1
ATOM 542 C C . ILE A 1 66 ? -7.516 -5.711 1.753 1 98.12 66 ILE A C 1
ATOM 544 O O . ILE A 1 66 ? -7.758 -4.645 2.328 1 98.12 66 ILE A O 1
ATOM 548 N N . ASP A 1 67 ? -6.379 -5.922 1.055 1 97.69 67 ASP A N 1
ATOM 549 C CA . ASP A 1 67 ? -5.43 -4.828 0.865 1 97.69 67 ASP A CA 1
ATOM 550 C C . ASP A 1 67 ? -6.094 -3.637 0.181 1 97.69 67 ASP A C 1
ATOM 552 O O . ASP A 1 67 ? -5.797 -2.484 0.502 1 97.69 67 ASP A O 1
ATOM 556 N N . SER A 1 68 ? -6.91 -3.922 -0.857 1 97.75 68 SER A N 1
ATOM 557 C CA . SER A 1 68 ? -7.637 -2.854 -1.536 1 97.75 68 SER A CA 1
ATOM 558 C C . SER A 1 68 ? -8.516 -2.08 -0.563 1 97.75 68 SER A C 1
ATOM 560 O O . SER A 1 68 ? -8.57 -0.849 -0.61 1 97.75 68 SER A O 1
ATOM 562 N N . GLN A 1 69 ? -9.164 -2.729 0.364 1 97.38 69 GLN A N 1
ATOM 563 C CA . GLN A 1 69 ? -10.023 -2.096 1.365 1 97.38 69 GLN A CA 1
ATOM 564 C C . GLN A 1 69 ? -9.195 -1.267 2.346 1 97.38 69 GLN A C 1
ATOM 566 O O . GLN A 1 69 ? -9.625 -0.19 2.768 1 97.38 69 GLN A O 1
ATOM 571 N N . ILE A 1 70 ? -8.062 -1.804 2.686 1 97.38 70 ILE A N 1
ATOM 572 C CA . ILE A 1 70 ? -7.172 -1.103 3.6 1 97.38 70 ILE A CA 1
ATOM 573 C C . ILE A 1 70 ? -6.742 0.228 2.986 1 97.38 70 ILE A C 1
ATOM 575 O O . ILE A 1 70 ? -6.75 1.261 3.66 1 97.38 70 ILE A O 1
ATOM 579 N N . HIS A 1 71 ? -6.391 0.233 1.716 1 97.62 71 HIS A N 1
ATOM 580 C CA . HIS A 1 71 ? -6.004 1.466 1.038 1 97.62 71 HIS A CA 1
ATOM 581 C C . HIS A 1 71 ? -7.168 2.451 0.984 1 97.62 71 HIS A C 1
ATOM 583 O O . HIS A 1 71 ? -6.965 3.662 1.091 1 97.62 71 HIS A O 1
ATOM 589 N N . ALA A 1 72 ? -8.359 1.93 0.831 1 97.44 72 ALA A N 1
ATOM 590 C CA . ALA A 1 72 ? -9.539 2.789 0.841 1 97.44 72 ALA A CA 1
ATOM 591 C C . ALA A 1 72 ? -9.75 3.414 2.217 1 97.44 72 ALA A C 1
ATOM 593 O O . ALA A 1 72 ? -10.086 4.598 2.324 1 97.44 72 ALA A O 1
ATOM 594 N N . ASP A 1 73 ? -9.547 2.656 3.248 1 97.19 73 ASP A N 1
ATOM 595 C CA . ASP A 1 73 ? -9.68 3.141 4.617 1 97.19 73 ASP A CA 1
ATOM 596 C C . ASP A 1 73 ? -8.625 4.199 4.93 1 97.19 73 ASP A C 1
ATOM 598 O O . ASP A 1 73 ? -8.922 5.211 5.566 1 97.19 73 ASP A O 1
ATOM 602 N N . VAL A 1 74 ? -7.418 3.885 4.52 1 97.5 74 VAL A N 1
ATOM 603 C CA . VAL A 1 74 ? -6.328 4.832 4.723 1 97.5 74 VAL A CA 1
ATOM 604 C C . VAL A 1 74 ? -6.633 6.141 3.994 1 97.5 74 VAL A C 1
ATOM 606 O O . VAL A 1 74 ? -6.477 7.223 4.559 1 97.5 74 VAL A O 1
ATOM 609 N N . ALA A 1 75 ? -7.094 6.02 2.742 1 97.69 75 ALA A N 1
ATOM 610 C CA . ALA A 1 75 ? -7.457 7.199 1.963 1 97.69 75 ALA A CA 1
ATOM 611 C C . ALA A 1 75 ? -8.547 8.008 2.662 1 97.69 75 ALA A C 1
ATOM 613 O O . ALA A 1 75 ? -8.438 9.227 2.801 1 97.69 75 ALA A O 1
ATOM 614 N N . GLY A 1 76 ? -9.547 7.332 3.174 1 97 76 GLY A N 1
ATOM 615 C CA . GLY A 1 76 ? -10.625 7.992 3.881 1 97 76 GLY A CA 1
ATOM 616 C C . GLY A 1 76 ? -10.172 8.695 5.148 1 97 76 GLY A C 1
ATOM 617 O O . GLY A 1 76 ? -10.586 9.82 5.422 1 97 76 GLY A O 1
ATOM 618 N N . THR A 1 77 ? -9.328 8.102 5.887 1 96.81 77 THR A N 1
ATOM 619 C CA . THR A 1 77 ? -8.828 8.656 7.141 1 96.81 77 THR A CA 1
ATOM 620 C C . THR A 1 77 ? -7.934 9.867 6.871 1 96.81 77 THR A C 1
ATOM 622 O O . THR A 1 77 ? -8.008 10.867 7.582 1 96.81 77 THR A O 1
ATOM 625 N N . LEU A 1 78 ? -7.074 9.742 5.848 1 96.81 78 LEU A N 1
ATOM 626 C CA . LEU A 1 78 ? -6.203 10.859 5.492 1 96.81 78 LEU A CA 1
ATOM 627 C C . LEU A 1 78 ? -7.02 12.094 5.113 1 96.81 78 LEU A C 1
ATOM 629 O O . LEU A 1 78 ? -6.66 13.211 5.477 1 96.81 78 LEU A O 1
ATOM 633 N N . ASN A 1 79 ? -8.109 11.859 4.484 1 96.31 79 ASN A N 1
ATOM 634 C CA . ASN A 1 79 ? -8.961 12.969 4.066 1 96.31 79 ASN A CA 1
ATOM 635 C C . ASN A 1 79 ? -9.797 13.508 5.227 1 96.31 79 ASN A C 1
ATOM 637 O O . ASN A 1 79 ? -9.797 14.711 5.496 1 96.31 79 ASN A O 1
ATOM 641 N N . ARG A 1 80 ? -10.383 12.688 6.043 1 95.12 80 ARG A N 1
ATOM 642 C CA . ARG A 1 80 ? -11.359 13.062 7.062 1 95.12 80 ARG A CA 1
ATOM 643 C C . ARG A 1 80 ? -10.664 13.516 8.344 1 95.12 80 ARG A C 1
ATOM 645 O O . ARG A 1 80 ? -11.188 14.352 9.078 1 95.12 80 ARG A O 1
ATOM 652 N N . HIS A 1 81 ? -9.43 13.008 8.602 1 95.12 81 HIS A N 1
ATOM 653 C CA . HIS A 1 81 ? -8.82 13.258 9.906 1 95.12 81 HIS A CA 1
ATOM 654 C C . HIS A 1 81 ? -7.535 14.062 9.766 1 95.12 81 HIS A C 1
ATOM 656 O O . HIS A 1 81 ? -6.973 14.516 10.766 1 95.12 81 HIS A O 1
ATOM 662 N N . VAL A 1 82 ? -7.102 14.203 8.547 1 95.19 82 VAL A N 1
ATOM 663 C CA . VAL A 1 82 ? -5.852 14.945 8.414 1 95.19 82 VAL A CA 1
ATOM 664 C C . VAL A 1 82 ? -6.066 16.172 7.52 1 95.19 82 VAL A C 1
ATOM 666 O O . VAL A 1 82 ? -6.102 17.297 8.008 1 95.19 82 VAL A O 1
ATOM 669 N N . SER A 1 83 ? -6.469 15.945 6.23 1 94.69 83 SER A N 1
ATOM 670 C CA . SER A 1 83 ? -6.543 17.031 5.258 1 94.69 83 SER A CA 1
ATOM 671 C C . SER A 1 83 ? -7.648 18.016 5.613 1 94.69 83 SER A C 1
ATOM 673 O O . SER A 1 83 ? -7.395 19.203 5.785 1 94.69 83 SER A O 1
ATOM 675 N N . ARG A 1 84 ? -8.828 17.594 5.91 1 92.88 84 ARG A N 1
ATOM 676 C CA . ARG A 1 84 ? -9.969 18.469 6.16 1 92.88 84 ARG A CA 1
ATOM 677 C C . ARG A 1 84 ? -9.852 19.156 7.516 1 92.88 84 ARG A C 1
ATOM 679 O O . ARG A 1 84 ? -9.961 20.375 7.609 1 92.88 84 ARG A O 1
ATOM 686 N N . PRO A 1 85 ? -9.555 18.438 8.555 1 92.06 85 PRO A N 1
ATOM 687 C CA . PRO A 1 85 ? -9.445 19.094 9.867 1 92.06 85 PRO A CA 1
ATOM 688 C C . PRO A 1 85 ? -8.297 20.094 9.922 1 92.06 85 PRO A C 1
ATOM 690 O O . PRO A 1 85 ? -8.398 21.109 10.609 1 92.06 85 PRO A O 1
ATOM 693 N N . LEU A 1 86 ? -7.211 19.828 9.195 1 91.5 86 LEU A N 1
ATOM 694 C CA . LEU A 1 86 ? -6.082 20.75 9.18 1 91.5 86 LEU A CA 1
ATOM 695 C C . LEU A 1 86 ? -6.508 22.125 8.648 1 91.5 86 LEU A C 1
ATOM 697 O O . LEU A 1 86 ? -6.137 23.156 9.211 1 91.5 86 LEU A O 1
ATOM 701 N N . ILE A 1 87 ? -7.336 22.141 7.684 1 89.31 87 ILE A N 1
ATOM 702 C CA . ILE A 1 87 ? -7.797 23.391 7.07 1 89.31 87 ILE A CA 1
ATOM 703 C C . ILE A 1 87 ? -8.883 24.016 7.938 1 89.31 87 ILE A C 1
ATOM 705 O O . ILE A 1 87 ? -8.805 25.203 8.266 1 89.31 87 ILE A O 1
ATOM 709 N N . GLU A 1 88 ? -9.758 23.266 8.414 1 89.5 88 GLU A N 1
ATOM 710 C CA . GLU A 1 88 ? -10.945 23.766 9.117 1 89.5 88 GLU A CA 1
ATOM 711 C C . GLU A 1 88 ? -10.586 24.266 10.508 1 89.5 88 GLU A C 1
ATOM 713 O O . GLU A 1 88 ? -11.102 25.297 10.961 1 89.5 88 GLU A O 1
ATOM 718 N N . LYS A 1 89 ? -9.648 23.594 11.195 1 88.19 89 LYS A N 1
ATOM 719 C CA . LYS A 1 89 ? -9.336 23.938 12.578 1 88.19 89 LYS A CA 1
ATOM 720 C C . LYS A 1 89 ? -8.289 25.031 12.648 1 88.19 89 LYS A C 1
ATOM 722 O O . LYS A 1 89 ? -8.125 25.672 13.688 1 88.19 89 LYS A O 1
ATOM 727 N N . THR A 1 90 ? -7.613 25.172 11.508 1 88.19 90 THR A N 1
ATOM 728 C CA . THR A 1 90 ? -6.523 26.141 11.594 1 88.19 90 THR A CA 1
ATOM 729 C C . THR A 1 90 ? -6.902 27.438 10.883 1 88.19 90 THR A C 1
ATOM 731 O O . THR A 1 90 ? -6.238 28.469 11.062 1 88.19 90 THR A O 1
ATOM 734 N N . PHE A 1 91 ? -8 27.562 10.242 1 88.75 91 PHE A N 1
ATOM 735 C CA . PHE A 1 91 ? -8.344 28.719 9.43 1 88.75 91 PHE A CA 1
ATOM 736 C C . PHE A 1 91 ? -8.586 29.938 10.305 1 88.75 91 PHE A C 1
ATOM 738 O O . PHE A 1 91 ? -8.086 31.031 10.016 1 88.75 91 PHE A O 1
ATOM 745 N N . PHE A 1 92 ? -9.344 29.734 11.344 1 89.38 92 PHE A N 1
ATOM 746 C CA . PHE A 1 92 ? -9.664 30.891 12.18 1 89.38 92 PHE A CA 1
ATOM 747 C C . PHE A 1 92 ? -8.414 31.391 12.906 1 89.38 92 PHE A C 1
ATOM 749 O O . PHE A 1 92 ? -8.289 32.594 13.18 1 89.38 92 PHE A O 1
ATOM 756 N N . ARG A 1 93 ? -7.504 30.484 13.188 1 89.44 93 ARG A N 1
ATOM 757 C CA . ARG A 1 93 ? -6.254 30.875 13.82 1 89.44 93 ARG A CA 1
ATOM 758 C C . ARG A 1 93 ? -5.379 31.672 12.859 1 89.44 93 ARG A C 1
ATOM 760 O O . ARG A 1 93 ? -4.656 32.594 13.273 1 89.44 93 ARG A O 1
ATOM 767 N N . LYS A 1 94 ? -5.434 31.328 11.617 1 84.75 94 LYS A N 1
ATOM 768 C CA . LYS A 1 94 ? -4.727 32.094 10.594 1 84.75 94 LYS A CA 1
ATOM 769 C C . LYS A 1 94 ? -5.262 33.531 10.508 1 84.75 94 LYS A C 1
ATOM 771 O O . LYS A 1 94 ? -4.488 34.469 10.383 1 84.75 94 LYS A O 1
ATOM 776 N N . ILE A 1 95 ? -6.535 33.625 10.617 1 90 95 ILE A N 1
ATOM 777 C CA . ILE A 1 95 ? -7.168 34.969 10.609 1 90 95 ILE A CA 1
ATOM 778 C C . ILE A 1 95 ? -6.719 35.75 11.836 1 90 95 ILE A C 1
ATOM 780 O O . ILE A 1 95 ? -6.367 36.938 11.727 1 90 95 ILE A O 1
ATOM 784 N N . GLN A 1 96 ? -6.691 35.031 12.945 1 91.75 96 GLN A N 1
ATOM 785 C CA . GLN A 1 96 ? -6.293 35.656 14.195 1 91.75 96 GLN A CA 1
ATOM 786 C C . GLN A 1 96 ? -4.855 36.188 14.125 1 91.75 96 GLN A C 1
ATOM 788 O O . GLN A 1 96 ? -4.566 37.281 14.539 1 91.75 96 GLN A O 1
ATOM 793 N N . SER A 1 97 ? -4.035 35.344 13.633 1 87.12 97 SER A N 1
ATOM 794 C CA . SER A 1 97 ? -2.633 35.719 13.508 1 87.12 97 SER A CA 1
ATOM 795 C C . SER A 1 97 ? -2.471 36.938 12.586 1 87.12 97 SER A C 1
ATOM 797 O O . SER A 1 97 ? -1.756 37.875 12.922 1 87.12 97 SER A O 1
ATOM 799 N N . ARG A 1 98 ? -3.107 36.969 11.469 1 87.94 98 ARG A N 1
ATOM 800 C CA . ARG A 1 98 ? -3.043 38.094 10.531 1 87.94 98 ARG A CA 1
ATOM 801 C C . ARG A 1 98 ? -3.541 39.375 11.172 1 87.94 98 ARG A C 1
ATOM 803 O O . ARG A 1 98 ? -2.953 40.438 10.969 1 87.94 98 ARG A O 1
ATOM 810 N N . LYS A 1 99 ? -4.566 39.25 11.93 1 93.31 99 LYS A N 1
ATOM 811 C CA . LYS A 1 99 ? -5.156 40.438 12.562 1 93.31 99 LYS A CA 1
ATOM 812 C C . LYS A 1 99 ? -4.242 41 13.656 1 93.31 99 LYS A C 1
ATOM 814 O O . LYS A 1 99 ? -4.172 42.188 13.867 1 93.31 99 LYS A O 1
ATOM 819 N N . VAL A 1 100 ? -3.578 40.094 14.367 1 91 100 VAL A N 1
ATOM 820 C CA . VAL A 1 100 ? -2.664 40.531 15.422 1 91 100 VAL A CA 1
ATOM 821 C C . VAL A 1 100 ? -1.541 41.375 14.812 1 91 100 VAL A C 1
ATOM 823 O O . VAL A 1 100 ? -1.151 42.406 15.367 1 91 100 VAL A O 1
ATOM 826 N N . PHE A 1 101 ? -1.058 41 13.648 1 86.38 101 PHE A N 1
ATOM 827 C CA . PHE A 1 101 ? -0.002 41.75 12.977 1 86.38 101 PHE A CA 1
ATOM 828 C C . PHE A 1 101 ? -0.526 43.094 12.477 1 86.38 101 PHE A C 1
ATOM 830 O O . PHE A 1 101 ? 0.163 44.125 12.57 1 86.38 101 PHE A O 1
ATOM 837 N N . THR A 1 102 ? -1.704 43.062 12.023 1 92.31 102 THR A N 1
ATOM 838 C CA . THR A 1 102 ? -2.332 44.312 11.578 1 92.31 102 THR A CA 1
ATOM 839 C C . THR A 1 102 ? -2.531 45.281 12.75 1 92.31 102 THR A C 1
ATOM 841 O O . THR A 1 102 ? -2.342 46.469 12.609 1 92.31 102 THR A O 1
ATOM 844 N N . HIS A 1 103 ? -2.889 44.75 13.938 1 93.56 103 HIS A N 1
ATOM 845 C CA . HIS A 1 103 ? -3.082 45.531 15.133 1 93.56 103 HIS A CA 1
ATOM 846 C C . HIS A 1 103 ? -1.773 46.188 15.586 1 93.56 103 HIS A C 1
ATOM 848 O O . HIS A 1 103 ? -1.75 47.344 15.977 1 93.56 103 HIS A O 1
ATOM 854 N N . ARG A 1 104 ? -0.792 45.344 15.492 1 89.94 104 ARG A N 1
ATOM 855 C CA . ARG A 1 104 ? 0.511 45.875 15.883 1 89.94 104 ARG A CA 1
ATOM 856 C C . ARG A 1 104 ? 0.889 47.094 15.023 1 89.94 104 ARG A C 1
ATOM 858 O O . ARG A 1 104 ? 1.343 48.094 15.539 1 89.94 104 ARG A O 1
ATOM 865 N N . GLU A 1 105 ? 0.65 47.031 13.75 1 91.06 105 GLU A N 1
ATOM 866 C CA . GLU A 1 105 ? 0.937 48.125 12.828 1 91.06 105 GLU A CA 1
ATOM 867 C C . GLU A 1 105 ? 0.063 49.312 13.125 1 91.06 105 GLU A C 1
ATOM 869 O O . GLU A 1 105 ? 0.521 50.469 13.023 1 91.06 105 GLU A O 1
ATOM 874 N N . SER A 1 106 ? -1.145 49.094 13.492 1 95.19 106 SER A N 1
ATOM 875 C CA . SER A 1 106 ? -2.068 50.156 13.82 1 95.19 106 SER A CA 1
ATOM 876 C C . SER A 1 106 ? -1.63 50.906 15.07 1 95.19 106 SER A C 1
ATOM 878 O O . SER A 1 106 ? -1.772 52.125 15.156 1 95.19 106 SER A O 1
ATOM 880 N N . PHE A 1 107 ? -1.123 50.188 16.047 1 94.88 107 PHE A N 1
ATOM 881 C CA . PHE A 1 107 ? -0.631 50.812 17.266 1 94.88 107 PHE A CA 1
ATOM 882 C C . PHE A 1 107 ? 0.602 51.656 16.984 1 94.88 107 PHE A C 1
ATOM 884 O O . PHE A 1 107 ? 0.759 52.75 17.547 1 94.88 107 PHE A O 1
ATOM 891 N N . ASP A 1 108 ? 1.443 51.156 16.109 1 91.94 108 ASP A N 1
ATOM 892 C CA . ASP A 1 108 ? 2.607 51.938 15.703 1 91.94 108 ASP A CA 1
ATOM 893 C C . ASP A 1 108 ? 2.186 53.281 15.094 1 91.94 108 ASP A C 1
ATOM 895 O O . ASP A 1 108 ? 2.807 54.312 15.359 1 91.94 108 ASP A O 1
ATOM 899 N N . THR A 1 109 ? 1.118 53.25 14.352 1 95.62 109 THR A N 1
ATOM 900 C CA . THR A 1 109 ? 0.602 54.469 13.719 1 95.62 109 THR A CA 1
ATOM 901 C C . THR A 1 109 ? 0.027 55.406 14.766 1 95.62 109 THR A C 1
ATOM 903 O O . THR A 1 109 ? 0.238 56.625 14.695 1 95.62 109 THR A O 1
ATOM 906 N N . ILE A 1 110 ? -0.653 54.844 15.789 1 96.19 110 ILE A N 1
ATOM 907 C CA . ILE A 1 110 ? -1.26 55.656 16.844 1 96.19 110 ILE A CA 1
ATOM 908 C C . ILE A 1 110 ? -0.169 56.312 17.672 1 96.19 110 ILE A C 1
ATOM 910 O O . ILE A 1 110 ? -0.254 57.531 17.969 1 96.19 110 ILE A O 1
ATOM 914 N N . LEU A 1 111 ? 0.854 55.656 18.016 1 95.25 111 LEU A N 1
ATOM 915 C CA . LEU A 1 111 ? 1.945 56.188 18.828 1 95.25 111 LEU A CA 1
ATOM 916 C C . LEU A 1 111 ? 2.75 57.219 18.047 1 95.25 111 LEU A C 1
ATOM 918 O O . LEU A 1 111 ? 3.188 58.219 18.609 1 95.25 111 LEU A O 1
ATOM 922 N N . ALA A 1 112 ? 2.887 56.969 16.75 1 95.5 112 ALA A N 1
ATOM 923 C CA . ALA A 1 112 ? 3.584 57.938 15.906 1 95.5 112 ALA A CA 1
ATOM 924 C C . ALA A 1 112 ? 2.82 59.25 15.828 1 95.5 112 ALA A C 1
ATOM 926 O O . ALA A 1 112 ? 3.424 60.312 15.852 1 95.5 112 ALA A O 1
ATOM 927 N N . LYS A 1 113 ? 1.525 59.156 15.75 1 96.44 113 LYS A N 1
ATOM 928 C CA . LYS A 1 113 ? 0.687 60.344 15.68 1 96.44 113 LYS A CA 1
ATOM 929 C C . LYS A 1 113 ? 0.773 61.156 16.969 1 96.44 113 LYS A C 1
ATOM 931 O O . LYS A 1 113 ? 0.801 62.406 16.938 1 96.44 113 LYS A O 1
ATOM 936 N N . THR A 1 114 ? 0.776 60.469 18.109 1 95.94 114 THR A N 1
ATOM 937 C CA . THR A 1 114 ? 0.868 61.156 19.391 1 95.94 114 THR A CA 1
ATOM 938 C C . THR A 1 114 ? 2.236 61.812 19.562 1 95.94 114 THR A C 1
ATOM 940 O O . THR A 1 114 ? 2.344 62.906 20.125 1 95.94 114 THR A O 1
ATOM 943 N N . GLU A 1 115 ? 3.244 61.219 19.078 1 95.38 115 GLU A N 1
ATOM 944 C CA . GLU A 1 115 ? 4.582 61.812 19.125 1 95.38 115 GLU A CA 1
ATOM 945 C C . GLU A 1 115 ? 4.664 63.062 18.25 1 95.38 115 GLU A C 1
ATOM 947 O O . GLU A 1 115 ? 5.32 64.062 18.609 1 95.38 115 GLU A O 1
ATOM 952 N N . ASP A 1 116 ? 4.055 63.031 17.109 1 97 116 ASP A N 1
ATOM 953 C CA . ASP A 1 116 ? 4.02 64.188 16.234 1 97 116 ASP A CA 1
ATOM 954 C C . ASP A 1 116 ? 3.303 65.375 16.891 1 97 116 ASP A C 1
ATOM 956 O O . ASP A 1 116 ? 3.721 66.5 16.75 1 97 116 ASP A O 1
ATOM 960 N N . MET A 1 117 ? 2.244 65 17.594 1 97.19 117 MET A N 1
ATOM 961 C CA . MET A 1 117 ? 1.51 66.062 18.328 1 97.19 117 MET A CA 1
ATOM 962 C C . MET A 1 117 ? 2.367 66.625 19.438 1 97.19 117 MET A C 1
ATOM 964 O O . MET A 1 117 ? 2.287 67.812 19.719 1 97.19 117 MET A O 1
ATOM 968 N N . LEU A 1 118 ? 3.148 65.812 20.078 1 96.81 118 LEU A N 1
ATOM 969 C CA . LEU A 1 118 ? 4.066 66.25 21.109 1 96.81 118 LEU A CA 1
ATOM 970 C C . LEU A 1 118 ? 5.098 67.25 20.531 1 96.81 118 LEU A C 1
ATOM 972 O O . LEU A 1 118 ? 5.371 68.312 21.109 1 96.81 118 LEU A O 1
ATOM 976 N N . LYS A 1 119 ? 5.613 66.938 19.391 1 96.31 119 LYS A N 1
ATOM 977 C CA . LYS A 1 119 ? 6.578 67.812 18.719 1 96.31 119 LYS A CA 1
ATOM 978 C C . LYS A 1 119 ? 5.953 69.188 18.344 1 96.31 119 LYS A C 1
ATOM 980 O O . LYS A 1 119 ? 6.59 70.188 18.469 1 96.31 119 LYS A O 1
ATOM 985 N N . LYS A 1 120 ? 4.797 69.062 17.891 1 97.25 120 LYS A N 1
ATOM 986 C CA . LYS A 1 120 ? 4.078 70.312 17.531 1 97.25 120 LYS A CA 1
ATOM 987 C C . LYS A 1 120 ? 3.859 71.188 18.766 1 97.25 120 LYS A C 1
ATOM 989 O O . LYS A 1 120 ? 4.066 72.375 18.688 1 97.25 120 LYS A O 1
ATOM 994 N N . CYS A 1 121 ? 3.422 70.562 19.891 1 95.88 121 CYS A N 1
ATOM 995 C CA . CYS A 1 121 ? 3.197 71.312 21.125 1 95.88 121 CYS A CA 1
ATOM 996 C C . CYS A 1 121 ? 4.496 71.938 21.641 1 95.88 121 CYS A C 1
ATOM 998 O O . CYS A 1 121 ? 4.496 73.062 22.172 1 95.88 121 CYS A O 1
ATOM 1000 N N . ARG A 1 122 ? 5.504 71.25 21.484 1 95.12 122 ARG A N 1
ATOM 1001 C CA . ARG A 1 122 ? 6.809 71.75 21.891 1 95.12 122 ARG A CA 1
ATOM 1002 C C . ARG A 1 122 ? 7.203 72.938 21.047 1 95.12 122 ARG A C 1
ATOM 1004 O O . ARG A 1 122 ? 7.715 73.938 21.578 1 95.12 122 ARG A O 1
ATOM 1011 N N . ARG A 1 123 ? 6.957 72.938 19.828 1 95.44 123 ARG A N 1
ATOM 1012 C CA . ARG A 1 123 ? 7.25 74.062 18.922 1 95.44 123 ARG A CA 1
ATOM 1013 C C . ARG A 1 123 ? 6.398 75.25 19.281 1 95.44 123 ARG A C 1
ATOM 1015 O O . ARG A 1 123 ? 6.895 76.375 19.297 1 95.44 123 ARG A O 1
ATOM 1022 N N . ASP A 1 124 ? 5.137 75 19.5 1 95.56 124 ASP A N 1
ATOM 1023 C CA . ASP A 1 124 ? 4.227 76.062 19.875 1 95.56 124 ASP A CA 1
ATOM 1024 C C . ASP A 1 124 ? 4.648 76.688 21.188 1 95.56 124 ASP A C 1
ATOM 1026 O O . ASP A 1 124 ? 4.543 77.938 21.359 1 95.56 124 ASP A O 1
ATOM 1030 N N . TYR A 1 125 ? 5.066 75.875 22.156 1 93.12 125 TYR A N 1
ATOM 1031 C CA . TYR A 1 125 ? 5.566 76.312 23.438 1 93.12 125 TYR A CA 1
ATOM 1032 C C . TYR A 1 125 ? 6.789 77.25 23.25 1 93.12 125 TYR A C 1
ATOM 1034 O O . TYR A 1 125 ? 6.855 78.312 23.797 1 93.12 125 TYR A O 1
ATOM 1042 N N . ALA A 1 126 ? 7.68 76.875 22.422 1 92.19 126 ALA A N 1
ATOM 1043 C CA . ALA A 1 126 ? 8.883 77.625 22.125 1 92.19 126 ALA A CA 1
ATOM 1044 C C . ALA A 1 126 ? 8.539 78.938 21.438 1 92.19 126 ALA A C 1
ATOM 1046 O O . ALA A 1 126 ? 9.102 80 21.781 1 92.19 126 ALA A O 1
ATOM 1047 N N . GLU A 1 127 ? 7.652 78.875 20.531 1 93.06 127 GLU A N 1
ATOM 1048 C CA . GLU A 1 127 ? 7.242 80.062 19.797 1 93.06 127 GLU A CA 1
ATOM 1049 C C . GLU A 1 127 ? 6.543 81.062 20.719 1 93.06 127 GLU A C 1
ATOM 1051 O O . GLU A 1 127 ? 6.746 82.312 20.594 1 93.06 127 GLU A O 1
ATOM 1056 N N . ALA A 1 128 ? 5.688 80.562 21.609 1 91.19 128 ALA A N 1
ATOM 1057 C CA . ALA A 1 128 ? 4.992 81.438 22.562 1 91.19 128 ALA A CA 1
ATOM 1058 C C . ALA A 1 128 ? 5.973 82.062 23.531 1 91.19 128 ALA A C 1
ATOM 1060 O O . ALA A 1 128 ? 5.789 83.25 23.922 1 91.19 128 ALA A O 1
ATOM 1061 N N . TYR A 1 129 ? 6.973 81.375 23.891 1 88.44 129 TYR A N 1
ATOM 1062 C CA . TYR A 1 129 ? 8.023 81.875 24.75 1 88.44 129 TYR A CA 1
ATOM 1063 C C . TYR A 1 129 ? 8.742 83.062 24.062 1 88.44 129 TYR A C 1
ATOM 1065 O O . TYR A 1 129 ? 8.906 84.125 24.656 1 88.44 129 TYR A O 1
ATOM 1073 N N . HIS A 1 130 ? 9.102 82.938 22.844 1 88.12 130 HIS A N 1
ATOM 1074 C CA . HIS A 1 130 ? 9.828 83.938 22.109 1 88.12 130 HIS A CA 1
ATOM 1075 C C . HIS A 1 130 ? 8.945 85.188 21.844 1 88.12 130 HIS A C 1
ATOM 1077 O O . HIS A 1 130 ? 9.422 86.312 21.906 1 88.12 130 HIS A O 1
ATOM 1083 N N . SER A 1 131 ? 7.738 84.875 21.562 1 88.69 131 SER A N 1
ATOM 1084 C CA . SER A 1 131 ? 6.797 85.938 21.344 1 88.69 131 SER A CA 1
ATOM 1085 C C . SER A 1 131 ? 6.621 86.812 22.609 1 88.69 131 SER A C 1
ATOM 1087 O O . SER A 1 131 ? 6.508 88 22.531 1 88.69 131 SER A O 1
ATOM 1089 N N . HIS A 1 132 ? 6.57 86.125 23.766 1 87.69 132 HIS A N 1
ATOM 1090 C CA . HIS A 1 132 ? 6.426 86.875 25.031 1 87.69 132 HIS A CA 1
ATOM 1091 C C . HIS A 1 132 ? 7.691 87.625 25.375 1 87.69 132 HIS A C 1
ATOM 1093 O O . HIS A 1 132 ? 7.621 88.688 25.969 1 87.69 132 HIS A O 1
ATOM 1099 N N . CYS A 1 133 ? 8.805 87.125 25.016 1 84 133 CYS A N 1
ATOM 1100 C CA . CYS A 1 133 ? 10.07 87.812 25.234 1 84 133 CYS A CA 1
ATOM 1101 C C . CYS A 1 133 ? 10.148 89.125 24.406 1 84 133 CYS A C 1
ATOM 1103 O O . CYS A 1 133 ? 10.742 90.062 24.844 1 84 133 CYS A O 1
ATOM 1105 N N . ARG A 1 134 ? 9.453 89.125 23.359 1 83.25 134 ARG A N 1
ATOM 1106 C CA . ARG A 1 134 ? 9.484 90.25 22.469 1 83.25 134 ARG A CA 1
ATOM 1107 C C . ARG A 1 134 ? 8.438 91.312 22.859 1 83.25 134 ARG A C 1
ATOM 1109 O O . ARG A 1 134 ? 8.688 92.5 22.812 1 83.25 134 ARG A O 1
ATOM 1116 N N . ASN A 1 135 ? 7.25 90.688 23.094 1 82.38 135 ASN A N 1
ATOM 1117 C CA . ASN A 1 135 ? 6.113 91.562 23.375 1 82.38 135 ASN A CA 1
ATOM 1118 C C . ASN A 1 135 ? 5.609 91.375 24.797 1 82.38 135 ASN A C 1
ATOM 1120 O O . ASN A 1 135 ? 4.828 90.5 25.078 1 82.38 135 ASN A O 1
ATOM 1124 N N . GLN A 1 136 ? 6.195 91.812 25.844 1 81.25 136 GLN A N 1
ATOM 1125 C CA . GLN A 1 136 ? 5.891 91.625 27.266 1 81.25 136 GLN A CA 1
ATOM 1126 C C . GLN A 1 136 ? 4.496 92.125 27.594 1 81.25 136 GLN A C 1
ATOM 1128 O O . GLN A 1 136 ? 4.348 93.062 28.391 1 81.25 136 GLN A O 1
ATOM 1133 N N . SER A 1 137 ? 3.418 91.562 26.906 1 83.62 137 SER A N 1
ATOM 1134 C CA . SER A 1 137 ? 2.027 91.875 27.172 1 83.62 137 SER A CA 1
ATOM 1135 C C . SER A 1 137 ? 1.315 90.812 27.953 1 83.62 137 SER A C 1
ATOM 1137 O O . SER A 1 137 ? 1.824 89.688 28.062 1 83.62 137 SER A O 1
ATOM 1139 N N . ASN A 1 138 ? 0.167 91.125 28.547 1 80.75 138 ASN A N 1
ATOM 1140 C CA . ASN A 1 138 ? -0.635 90.188 29.281 1 80.75 138 ASN A CA 1
ATOM 1141 C C . ASN A 1 138 ? -1.182 89.062 28.359 1 80.75 138 ASN A C 1
ATOM 1143 O O . ASN A 1 138 ? -1.323 87.938 28.766 1 80.75 138 ASN A O 1
ATOM 1147 N N . ALA A 1 139 ? -1.452 89.5 27.203 1 81 139 ALA A N 1
ATOM 1148 C CA . ALA A 1 139 ? -1.966 88.562 26.234 1 81 139 ALA A CA 1
ATOM 1149 C C . ALA A 1 139 ? -0.892 87.562 25.844 1 81 139 ALA A C 1
ATOM 1151 O O . ALA A 1 139 ? -1.178 86.375 25.688 1 81 139 ALA A O 1
ATOM 1152 N N . SER A 1 140 ? 0.311 88 25.688 1 84.62 140 SER A N 1
ATOM 1153 C CA . SER A 1 140 ? 1.412 87.125 25.312 1 84.62 140 SER A CA 1
ATOM 1154 C C . SER A 1 140 ? 1.775 86.188 26.469 1 84.62 140 SER A C 1
ATOM 1156 O O . SER A 1 140 ? 2.191 85.062 26.25 1 84.62 140 SER A O 1
ATOM 1158 N N . LEU A 1 141 ? 1.656 86.625 27.625 1 84.06 141 LEU A N 1
ATOM 1159 C CA . LEU A 1 141 ? 1.937 85.812 28.797 1 84.06 141 LEU A CA 1
ATOM 1160 C C . LEU A 1 141 ? 0.911 84.688 28.938 1 84.06 141 LEU A C 1
ATOM 1162 O O . LEU A 1 141 ? 1.263 83.562 29.281 1 84.06 141 LEU A O 1
ATOM 1166 N N . ALA A 1 142 ? -0.348 85.062 28.703 1 83.44 142 ALA A N 1
ATOM 1167 C CA . ALA A 1 142 ? -1.414 84.062 28.75 1 83.44 142 ALA A CA 1
ATOM 1168 C C . ALA A 1 142 ? -1.2 82.938 27.719 1 83.44 142 ALA A C 1
ATOM 1170 O O . ALA A 1 142 ? -1.424 81.75 27.984 1 83.44 142 ALA A O 1
ATOM 1171 N N . SER A 1 143 ? -0.82 83.375 26.531 1 85.25 143 SER A N 1
ATOM 1172 C CA . SER A 1 143 ? -0.554 82.438 25.453 1 85.25 143 SER A CA 1
ATOM 1173 C C . SER A 1 143 ? 0.631 81.5 25.812 1 85.25 143 SER A C 1
ATOM 1175 O O . SER A 1 143 ? 0.646 80.312 25.453 1 85.25 143 SER A O 1
ATOM 1177 N N . TYR A 1 144 ? 1.628 82.062 26.438 1 87.12 144 TYR A N 1
ATOM 1178 C CA . TYR A 1 144 ? 2.803 81.3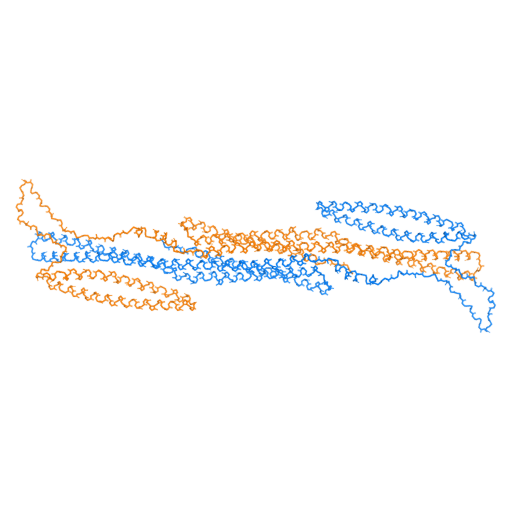12 26.875 1 87.12 144 TYR A CA 1
ATOM 1179 C C . TYR A 1 144 ? 2.424 80.25 27.891 1 87.12 144 TYR A C 1
ATOM 1181 O O . TYR A 1 144 ? 2.844 79.125 27.781 1 87.12 144 TYR A O 1
ATOM 1189 N N . PHE A 1 145 ? 1.546 80.625 28.844 1 85.62 145 PHE A N 1
ATOM 1190 C CA . PHE A 1 145 ? 1.113 79.625 29.859 1 85.62 145 PHE A CA 1
ATOM 1191 C C . PHE A 1 145 ? 0.261 78.562 29.234 1 85.62 145 PHE A C 1
ATOM 1193 O O . PHE A 1 145 ? 0.389 77.375 29.594 1 85.62 145 PHE A O 1
ATOM 1200 N N . ASP A 1 146 ? -0.581 78.938 28.266 1 85.94 146 ASP A N 1
ATOM 1201 C CA . ASP A 1 146 ? -1.443 77.938 27.609 1 85.94 146 ASP A CA 1
ATOM 1202 C C . ASP A 1 146 ? -0.623 76.938 26.797 1 85.94 146 ASP A C 1
ATOM 1204 O O . ASP A 1 146 ? -0.913 75.75 26.797 1 85.94 146 ASP A O 1
ATOM 1208 N N . ALA A 1 147 ? 0.3 77.5 26.094 1 89.5 147 ALA A N 1
ATOM 1209 C CA . ALA A 1 147 ? 1.149 76.688 25.281 1 89.5 147 ALA A CA 1
ATOM 1210 C C . ALA A 1 147 ? 1.987 75.75 26.156 1 89.5 147 ALA A C 1
ATOM 1212 O O . ALA A 1 147 ? 2.223 74.562 25.812 1 89.5 147 ALA A O 1
ATOM 1213 N N . HIS A 1 148 ? 2.479 76.25 27.266 1 90.19 148 HIS A N 1
ATOM 1214 C CA . HIS A 1 148 ? 3.225 75.438 28.203 1 90.19 148 HIS A CA 1
ATOM 1215 C C . HIS A 1 148 ? 2.363 74.312 28.766 1 90.19 148 HIS A C 1
ATOM 1217 O O . HIS A 1 148 ? 2.795 73.125 28.797 1 90.19 148 HIS A O 1
ATOM 1223 N N . ASN A 1 149 ? 1.183 74.688 29.203 1 88.19 149 ASN A N 1
ATOM 1224 C CA . ASN A 1 149 ? 0.277 73.688 29.766 1 88.19 149 ASN A CA 1
ATOM 1225 C C . ASN A 1 149 ? -0.082 72.625 28.734 1 88.19 149 ASN A C 1
ATOM 1227 O O . ASN A 1 149 ? -0.207 71.438 29.062 1 88.19 149 ASN A O 1
ATOM 1231 N N . ALA A 1 150 ? -0.298 73 27.484 1 89.88 150 ALA A N 1
ATOM 1232 C CA . ALA A 1 150 ? -0.604 72.062 26.422 1 89.88 150 ALA A CA 1
ATOM 1233 C C . ALA A 1 150 ? 0.562 71.125 26.188 1 89.88 150 ALA A C 1
ATOM 1235 O O . ALA A 1 150 ? 0.357 69.938 25.953 1 89.88 150 ALA A O 1
ATOM 1236 N N . TYR A 1 151 ? 1.739 71.562 26.203 1 93.81 151 TYR A N 1
ATOM 1237 C CA . TYR A 1 151 ? 2.936 70.75 26 1 93.81 151 TYR A CA 1
ATOM 1238 C C . TYR A 1 151 ? 3.102 69.75 27.141 1 93.81 151 TYR A C 1
ATOM 1240 O O . TYR A 1 151 ? 3.326 68.562 26.906 1 93.81 151 TYR A O 1
ATOM 1248 N N . VAL A 1 152 ? 2.994 70.25 28.359 1 93 152 VAL A N 1
ATOM 1249 C CA . VAL A 1 152 ? 3.17 69.438 29.516 1 93 152 VAL A CA 1
ATOM 1250 C C . VAL A 1 152 ? 2.096 68.312 29.531 1 93 152 VAL A C 1
ATOM 1252 O O . VAL A 1 152 ? 2.377 67.188 29.828 1 93 152 VAL A O 1
ATOM 1255 N N . GLN A 1 153 ? 0.906 68.75 29.203 1 91.88 153 GLN A N 1
ATOM 1256 C CA . GLN A 1 153 ? -0.185 67.75 29.156 1 91.88 153 GLN A CA 1
ATOM 1257 C C . GLN A 1 153 ? 0.07 66.688 28.094 1 91.88 153 GLN A C 1
ATOM 1259 O O . GLN A 1 153 ? -0.135 65.5 28.344 1 91.88 153 GLN A O 1
ATOM 1264 N N . GLN A 1 154 ? 0.43 67.188 26.922 1 94.75 154 GLN A N 1
ATOM 1265 C CA . GLN A 1 154 ? 0.708 66.25 25.844 1 94.75 154 GLN A CA 1
ATOM 1266 C C . GLN A 1 154 ? 1.901 65.375 26.172 1 94.75 154 GLN A C 1
ATOM 1268 O O . GLN A 1 154 ? 1.945 64.188 25.766 1 94.75 154 GLN A O 1
ATOM 1273 N N . LEU A 1 155 ? 2.891 65.875 26.797 1 96.25 155 LEU A N 1
ATOM 1274 C CA . LEU A 1 155 ? 4.066 65.125 27.203 1 96.25 155 LEU A CA 1
ATOM 1275 C C . LEU A 1 155 ? 3.676 63.938 28.109 1 96.25 155 LEU A C 1
ATOM 1277 O O . LEU A 1 155 ? 4.074 62.812 27.875 1 96.25 155 LEU A O 1
ATOM 1281 N N . HIS A 1 156 ? 2.887 64.25 29.125 1 94.88 156 HIS A N 1
ATOM 1282 C CA . HIS A 1 156 ? 2.471 63.188 30.062 1 94.88 156 HIS A CA 1
ATOM 1283 C C . HIS A 1 156 ? 1.543 62.188 29.391 1 94.88 156 HIS A C 1
ATOM 1285 O O . HIS A 1 156 ? 1.591 61 29.703 1 94.88 156 HIS A O 1
ATOM 1291 N N . ALA A 1 157 ? 0.678 62.688 28.531 1 95.19 157 ALA A N 1
ATOM 1292 C CA . ALA A 1 157 ? -0.2 61.781 27.781 1 95.19 157 ALA A CA 1
ATOM 1293 C C . ALA A 1 157 ? 0.607 60.812 26.906 1 95.19 157 ALA A C 1
ATOM 1295 O O . ALA A 1 157 ? 0.36 59.625 26.891 1 95.19 157 ALA A O 1
ATOM 1296 N N . THR A 1 158 ? 1.519 61.375 26.141 1 96.19 158 THR A N 1
ATOM 1297 C CA . THR A 1 158 ? 2.338 60.594 25.234 1 96.19 158 THR A CA 1
ATOM 1298 C C . THR A 1 158 ? 3.148 59.562 26 1 96.19 158 THR A C 1
ATOM 1300 O O . THR A 1 158 ? 3.195 58.375 25.609 1 96.19 158 THR A O 1
ATOM 1303 N N . ASN A 1 159 ? 3.777 59.938 27.062 1 95.44 159 ASN A N 1
ATOM 1304 C CA . ASN A 1 159 ? 4.574 59 27.859 1 95.44 159 ASN A CA 1
ATOM 1305 C C . ASN A 1 159 ? 3.717 57.875 28.453 1 95.44 159 ASN A C 1
ATOM 1307 O O . ASN A 1 159 ? 4.152 56.75 28.531 1 95.44 159 ASN A O 1
ATOM 1311 N N . SER A 1 160 ? 2.543 58.25 28.906 1 96.06 160 SER A N 1
ATOM 1312 C CA . SER A 1 160 ? 1.647 57.25 29.469 1 96.06 160 SER A CA 1
ATOM 1313 C C . SER A 1 160 ? 1.196 56.25 28.406 1 96.06 160 SER A C 1
ATOM 1315 O O . SER A 1 160 ? 1.054 55.062 28.672 1 96.06 160 SER A O 1
ATOM 1317 N N . MET A 1 161 ? 0.917 56.688 27.188 1 95.88 161 MET A N 1
ATOM 1318 C CA . MET A 1 161 ? 0.517 55.812 26.094 1 95.88 161 MET A CA 1
ATOM 1319 C C . MET A 1 161 ? 1.62 54.812 25.766 1 95.88 161 MET A C 1
ATOM 1321 O O . MET A 1 161 ? 1.351 53.625 25.578 1 95.88 161 MET A O 1
ATOM 1325 N N . PHE A 1 162 ? 2.822 55.375 25.688 1 94.5 162 PHE A N 1
ATOM 1326 C CA . PHE A 1 162 ? 3.961 54.5 25.406 1 94.5 162 PHE A CA 1
ATOM 1327 C C . PHE A 1 162 ? 4.133 53.469 26.516 1 94.5 162 PHE A C 1
ATOM 1329 O O . PHE A 1 162 ? 4.383 52.281 26.234 1 94.5 162 PHE A O 1
ATOM 1336 N N . GLN A 1 163 ? 3.957 53.875 27.75 1 94.12 163 GLN A N 1
ATOM 1337 C CA . GLN A 1 163 ? 4.09 52.969 28.875 1 94.12 163 GLN A CA 1
ATOM 1338 C C . GLN A 1 163 ? 3.018 51.875 28.828 1 94.12 163 GLN A C 1
ATOM 1340 O O . GLN A 1 163 ? 3.312 50.688 29.016 1 94.12 163 GLN A O 1
ATOM 1345 N N . GLU A 1 164 ? 1.832 52.312 28.547 1 94.88 164 GLU A N 1
ATOM 1346 C CA . GLU A 1 164 ? 0.733 51.344 28.469 1 94.88 164 GLU A CA 1
ATOM 1347 C C . GLU A 1 164 ? 0.933 50.375 27.328 1 94.88 164 GLU A C 1
ATOM 1349 O O . GLU A 1 164 ? 0.698 49.156 27.484 1 94.88 164 GLU A O 1
ATOM 1354 N N . TYR A 1 165 ? 1.34 50.844 26.188 1 93.5 165 TYR A N 1
ATOM 1355 C CA . TYR A 1 165 ? 1.555 50 25.016 1 93.5 165 TYR A CA 1
ATOM 1356 C C . TYR A 1 165 ? 2.637 48.938 25.297 1 93.5 165 TYR A C 1
ATOM 1358 O O . TYR A 1 165 ? 2.439 47.75 25.047 1 93.5 165 TYR A O 1
ATOM 1366 N N . HIS A 1 166 ? 3.75 49.344 25.844 1 90.12 166 HIS A N 1
ATOM 1367 C CA . HIS A 1 166 ? 4.902 48.469 25.984 1 90.12 166 HIS A CA 1
ATOM 1368 C C . HIS A 1 166 ? 4.742 47.531 27.188 1 90.12 166 HIS A C 1
ATOM 1370 O O . HIS A 1 166 ? 5.238 46.406 27.172 1 90.12 166 HIS A O 1
ATOM 1376 N N . ASN A 1 167 ? 3.982 48 28.172 1 90.62 167 ASN A N 1
ATOM 1377 C CA . ASN A 1 167 ? 3.889 47.188 29.375 1 90.62 167 ASN A CA 1
ATOM 1378 C C . ASN A 1 167 ? 2.666 46.281 29.359 1 90.62 167 ASN A C 1
ATOM 1380 O O . ASN A 1 167 ? 2.662 45.219 30 1 90.62 167 ASN A O 1
ATOM 1384 N N . THR A 1 168 ? 1.64 46.688 28.609 1 92.75 168 THR A N 1
ATOM 1385 C CA . THR A 1 168 ? 0.409 45.906 28.703 1 92.75 168 THR A CA 1
ATOM 1386 C C . THR A 1 168 ? -0.021 45.438 27.312 1 92.75 168 THR A C 1
ATOM 1388 O O . THR A 1 168 ? -0.219 44.219 27.094 1 92.75 168 THR A O 1
ATOM 1391 N N . THR A 1 169 ? -0.113 46.312 26.328 1 93.31 169 THR A N 1
ATOM 1392 C CA . THR A 1 169 ? -0.703 46 25.031 1 93.31 169 THR A CA 1
ATOM 1393 C C . THR A 1 169 ? 0.212 45.062 24.219 1 93.31 169 THR A C 1
ATOM 1395 O O . THR A 1 169 ? -0.232 44.031 23.703 1 93.31 169 THR A O 1
ATOM 1398 N N . LEU A 1 170 ? 1.446 45.375 24.078 1 88.44 170 LEU A N 1
ATOM 1399 C CA . LEU A 1 170 ? 2.383 44.594 23.266 1 88.44 170 LEU A CA 1
ATOM 1400 C C . LEU A 1 170 ? 2.545 43.188 23.812 1 88.44 170 LEU A C 1
ATOM 1402 O O . LEU A 1 170 ? 2.457 42.219 23.062 1 88.44 170 LEU A O 1
ATOM 1406 N N . PRO A 1 171 ? 2.764 43.062 25.156 1 88.56 171 PRO A N 1
ATOM 1407 C CA . PRO A 1 171 ? 2.848 41.688 25.688 1 88.56 171 PRO A CA 1
ATOM 1408 C C . PRO A 1 171 ? 1.57 40.875 25.469 1 88.56 171 PRO A C 1
ATOM 1410 O O . PRO A 1 171 ? 1.63 39.656 25.266 1 88.56 171 PRO A O 1
ATOM 1413 N N . ALA A 1 172 ? 0.429 41.562 25.484 1 90.25 172 ALA A N 1
ATOM 1414 C CA . ALA A 1 172 ? -0.839 40.906 25.25 1 90.25 172 ALA A CA 1
ATOM 1415 C C . ALA A 1 172 ? -0.932 40.406 23.797 1 90.25 172 ALA A C 1
ATOM 1417 O O . ALA A 1 172 ? -1.46 39.312 23.547 1 90.25 172 ALA A O 1
ATOM 1418 N N . LEU A 1 173 ? -0.481 41.156 22.828 1 88.94 173 LEU A N 1
ATOM 1419 C CA . LEU A 1 173 ? -0.458 40.75 21.422 1 88.94 173 LEU A CA 1
ATOM 1420 C C . LEU A 1 173 ? 0.468 39.562 21.219 1 88.94 173 LEU A C 1
ATOM 1422 O O . LEU A 1 173 ? 0.128 38.625 20.484 1 88.94 173 LEU A O 1
ATOM 1426 N N . LEU A 1 174 ? 1.56 39.562 21.875 1 83.44 174 LEU A N 1
ATOM 1427 C CA . LEU A 1 174 ? 2.523 38.469 21.75 1 83.44 174 LEU A CA 1
ATOM 1428 C C . LEU A 1 174 ? 1.972 37.188 22.344 1 83.44 174 LEU A C 1
ATOM 1430 O O . LEU A 1 174 ? 2.207 36.094 21.828 1 83.44 174 LEU A O 1
ATOM 1434 N N . GLN A 1 175 ? 1.281 37.438 23.484 1 87.56 175 GLN A N 1
ATOM 1435 C CA . GLN A 1 175 ? 0.661 36.281 24.125 1 87.56 175 GLN A CA 1
ATOM 1436 C C . GLN A 1 175 ? -0.399 35.656 23.219 1 87.56 175 GLN A C 1
ATOM 1438 O O . GLN A 1 175 ? -0.565 34.438 23.188 1 87.56 175 GLN A O 1
ATOM 1443 N N . GLU A 1 176 ? -1.104 36.5 22.547 1 88.69 176 GLU A N 1
ATOM 1444 C CA . GLU A 1 176 ? -2.098 36 21.609 1 88.69 176 GLU A CA 1
ATOM 1445 C C . GLU A 1 176 ? -1.438 35.219 20.469 1 88.69 176 GLU A C 1
ATOM 1447 O O . GLU A 1 176 ? -1.943 34.156 20.047 1 88.69 176 GLU A O 1
ATOM 1452 N N . LEU A 1 177 ? -0.41 35.656 19.922 1 84.31 177 LEU A N 1
ATOM 1453 C CA . LEU A 1 177 ? 0.316 35 18.844 1 84.31 177 LEU A CA 1
ATOM 1454 C C . LEU A 1 177 ? 0.885 33.656 19.312 1 84.31 177 LEU A C 1
ATOM 1456 O O . LEU A 1 177 ? 0.903 32.688 18.562 1 84.31 177 LEU A O 1
ATOM 1460 N N . GLU A 1 178 ? 1.381 33.688 20.562 1 83.88 178 GLU A N 1
ATOM 1461 C CA . GLU A 1 178 ? 1.889 32.438 21.141 1 83.88 178 GLU A CA 1
ATOM 1462 C C . GLU A 1 178 ? 0.787 31.391 21.25 1 83.88 178 GLU A C 1
ATOM 1464 O O . GLU A 1 178 ? 1.018 30.203 20.953 1 83.88 178 GLU A O 1
ATOM 1469 N N . ALA A 1 179 ? -0.351 31.875 21.656 1 86.62 179 ALA A N 1
ATOM 1470 C CA . ALA A 1 179 ? -1.484 30.969 21.781 1 86.62 179 ALA A CA 1
ATOM 1471 C C . ALA A 1 179 ? -1.879 30.391 20.422 1 86.62 179 ALA A C 1
ATOM 1473 O O . ALA A 1 179 ? -2.256 29.219 20.328 1 86.62 179 ALA A O 1
ATOM 1474 N N . VAL A 1 180 ? -1.874 31.203 19.422 1 87.5 180 VAL A N 1
ATOM 1475 C CA . VAL A 1 180 ? -2.189 30.766 18.078 1 87.5 180 VAL A CA 1
ATOM 1476 C C . VAL A 1 180 ? -1.18 29.703 17.625 1 87.5 180 VAL A C 1
ATOM 1478 O O . VAL A 1 180 ? -1.559 28.656 17.094 1 87.5 180 VAL A O 1
ATOM 1481 N N . TYR A 1 181 ? 0.082 29.922 17.812 1 81.94 181 TYR A N 1
ATOM 1482 C CA . TYR A 1 181 ? 1.133 29.016 17.391 1 81.94 181 TYR A CA 1
ATOM 1483 C C . TYR A 1 181 ? 1.006 27.672 18.078 1 81.94 181 TYR A C 1
ATOM 1485 O O . TYR A 1 181 ? 1.153 26.625 17.453 1 81.94 181 TYR A O 1
ATOM 1493 N N . LEU A 1 182 ? 0.785 27.797 19.375 1 86.44 182 LEU A N 1
ATOM 1494 C CA . LEU A 1 182 ? 0.667 26.562 20.156 1 86.44 182 LEU A CA 1
ATOM 1495 C C . LEU A 1 182 ? -0.518 25.734 19.672 1 86.44 182 LEU A C 1
ATOM 1497 O O . LEU A 1 182 ? -0.411 24.516 19.531 1 86.44 182 LEU A O 1
ATOM 1501 N N . ASP A 1 183 ? -1.567 26.359 19.406 1 88.69 183 ASP A N 1
ATOM 1502 C CA . ASP A 1 183 ? -2.768 25.656 18.953 1 88.69 183 ASP A CA 1
ATOM 1503 C C . ASP A 1 183 ? -2.562 25.062 17.562 1 88.69 183 ASP A C 1
ATOM 1505 O O . ASP A 1 183 ? -2.92 23.906 17.328 1 88.69 183 ASP A O 1
ATOM 1509 N N . VAL A 1 184 ? -2.078 25.828 16.656 1 86 184 VAL A N 1
ATOM 1510 C CA . VAL A 1 184 ? -1.848 25.359 15.297 1 86 184 VAL A CA 1
ATOM 1511 C C . VAL A 1 184 ? -0.865 24.188 15.305 1 86 184 VAL A C 1
ATOM 1513 O O . VAL A 1 184 ? -1.076 23.188 14.617 1 86 184 VAL A O 1
ATOM 1516 N N . SER A 1 185 ? 0.245 24.312 16.062 1 85 185 SER A N 1
ATOM 1517 C CA . SER A 1 185 ? 1.237 23.25 16.141 1 85 185 SER A CA 1
ATOM 1518 C C . SER A 1 185 ? 0.621 21.953 16.688 1 85 185 SER A C 1
ATOM 1520 O O . SER A 1 185 ? 0.935 20.875 16.203 1 85 185 SER A O 1
ATOM 1522 N N . SER A 1 186 ? -0.189 22.188 17.688 1 89.44 186 SER A N 1
ATOM 1523 C CA . SER A 1 186 ? -0.846 21.016 18.281 1 89.44 186 SER A CA 1
ATOM 1524 C C . SER A 1 186 ? -1.776 20.344 17.266 1 89.44 186 SER A C 1
ATOM 1526 O O . SER A 1 186 ? -1.84 19.125 17.203 1 89.44 186 SER A O 1
ATOM 1528 N N . VAL A 1 187 ? -2.527 21.094 16.562 1 91.12 187 VAL A N 1
ATOM 1529 C CA . VAL A 1 187 ? -3.461 20.562 15.578 1 91.12 187 VAL A CA 1
ATOM 1530 C C . VAL A 1 187 ? -2.691 19.828 14.477 1 91.12 187 VAL A C 1
ATOM 1532 O O . VAL A 1 187 ? -3.082 18.734 14.062 1 91.12 187 VAL A O 1
ATOM 1535 N N . VAL A 1 188 ? -1.646 20.391 13.984 1 89.56 188 VAL A N 1
ATOM 1536 C CA . VAL A 1 188 ? -0.852 19.781 12.922 1 89.56 188 VAL A CA 1
ATOM 1537 C C . VAL A 1 188 ? -0.264 18.453 13.414 1 89.56 188 VAL A C 1
ATOM 1539 O O . VAL A 1 188 ? -0.335 17.438 12.711 1 89.56 188 VAL A O 1
ATOM 1542 N N . ALA A 1 189 ? 0.326 18.5 14.602 1 90.94 189 ALA A N 1
ATOM 1543 C CA . ALA A 1 189 ? 0.923 17.281 15.164 1 90.94 189 ALA A CA 1
ATOM 1544 C C . ALA A 1 189 ? -0.12 16.188 15.328 1 90.94 189 ALA A C 1
ATOM 1546 O O . ALA A 1 189 ? 0.143 15.016 15.023 1 90.94 189 ALA A O 1
ATOM 1547 N N . GLU A 1 190 ? -1.248 16.594 15.797 1 93.44 190 GLU A N 1
ATOM 1548 C CA . GLU A 1 190 ? -2.326 15.633 16 1 93.44 190 GLU A CA 1
ATOM 1549 C C . GLU A 1 190 ? -2.795 15.047 14.672 1 93.44 190 GLU A C 1
ATOM 1551 O O . GLU A 1 190 ? -3.09 13.852 14.586 1 93.44 190 GLU A O 1
ATOM 1556 N N . CYS A 1 191 ? -2.941 15.867 13.719 1 94.56 191 CYS A N 1
ATOM 1557 C CA . CYS A 1 191 ? -3.379 15.406 12.406 1 94.56 191 CYS A CA 1
ATOM 1558 C C . CYS A 1 191 ? -2.375 14.422 11.812 1 94.56 191 CYS A C 1
ATOM 1560 O O . CYS A 1 191 ? -2.756 13.352 11.344 1 94.56 191 CYS A O 1
ATOM 1562 N N . ILE A 1 192 ? -1.111 14.742 11.828 1 94.38 192 ILE A N 1
ATOM 1563 C CA . ILE A 1 192 ? -0.078 13.852 11.305 1 94.38 192 ILE A CA 1
ATOM 1564 C C . ILE A 1 192 ? -0.077 12.539 12.086 1 94.38 192 ILE A C 1
ATOM 1566 O O . ILE A 1 192 ? 0.083 11.461 11.508 1 94.38 192 ILE A O 1
ATOM 1570 N N . LEU A 1 193 ? -0.256 12.695 13.438 1 96.25 193 LEU A N 1
ATOM 1571 C CA . LEU A 1 193 ? -0.309 11.523 14.297 1 96.25 193 LEU A CA 1
ATOM 1572 C C . LEU A 1 193 ? -1.442 10.594 13.875 1 96.25 193 LEU A C 1
ATOM 1574 O O . LEU A 1 193 ? -1.251 9.375 13.781 1 96.25 193 LEU A O 1
ATOM 1578 N N . GLN A 1 194 ? -2.578 11.164 13.625 1 96.56 194 GLN A N 1
ATOM 1579 C CA . GLN A 1 194 ? -3.721 10.359 13.219 1 96.56 194 GLN A CA 1
ATOM 1580 C C . GLN A 1 194 ? -3.453 9.664 11.883 1 96.56 194 GLN A C 1
ATOM 1582 O O . GLN A 1 194 ? -3.805 8.5 11.703 1 96.56 194 GLN A O 1
ATOM 1587 N N . GLY A 1 195 ? -2.936 10.406 10.945 1 96 195 GLY A N 1
ATOM 1588 C CA . GLY A 1 195 ? -2.576 9.82 9.664 1 96 195 GLY A CA 1
ATOM 1589 C C . GLY A 1 195 ? -1.56 8.703 9.789 1 96 195 GLY A C 1
ATOM 1590 O O . GLY A 1 195 ? -1.717 7.645 9.172 1 96 195 GLY A O 1
ATOM 1591 N N . ALA A 1 196 ? -0.505 8.891 10.562 1 97.06 196 ALA A N 1
ATOM 1592 C CA . ALA A 1 196 ? 0.544 7.895 10.75 1 97.06 196 ALA A CA 1
ATOM 1593 C C . ALA A 1 196 ? 0.016 6.68 11.508 1 97.06 196 ALA A C 1
ATOM 1595 O O . ALA A 1 196 ? 0.397 5.543 11.219 1 97.06 196 ALA A O 1
ATOM 1596 N N . ASP A 1 197 ? -0.846 6.941 12.43 1 97.5 197 ASP A N 1
ATOM 1597 C CA . ASP A 1 197 ? -1.375 5.883 13.281 1 97.5 197 ASP A CA 1
ATOM 1598 C C . ASP A 1 197 ? -2.197 4.883 12.477 1 97.5 197 ASP A C 1
ATOM 1600 O O . ASP A 1 197 ? -2.074 3.67 12.664 1 97.5 197 ASP A O 1
ATOM 1604 N N . ILE A 1 198 ? -3.021 5.367 11.656 1 97.5 198 ILE A N 1
ATOM 1605 C CA . ILE A 1 198 ? -3.855 4.469 10.859 1 97.5 198 ILE A CA 1
ATOM 1606 C C . ILE A 1 198 ? -2.979 3.627 9.938 1 97.5 198 ILE A C 1
ATOM 1608 O O . ILE A 1 198 ? -3.246 2.441 9.727 1 97.5 198 ILE A O 1
ATOM 1612 N N . VAL A 1 199 ? -2.02 4.172 9.281 1 97.31 199 VAL A N 1
ATOM 1613 C CA . VAL A 1 199 ? -1.131 3.434 8.391 1 97.31 199 VAL A CA 1
ATOM 1614 C C . VAL A 1 199 ? -0.379 2.363 9.18 1 97.31 199 VAL A C 1
ATOM 1616 O O . VAL A 1 199 ? -0.258 1.223 8.727 1 97.31 199 VAL A O 1
ATOM 1619 N N . ALA A 1 200 ? 0.121 2.756 10.359 1 97.56 200 ALA A N 1
ATOM 1620 C CA . ALA A 1 200 ? 0.851 1.809 11.195 1 97.56 200 ALA A CA 1
ATOM 1621 C C . ALA A 1 200 ? -0.033 0.627 11.586 1 97.56 200 ALA A C 1
ATOM 1623 O O . ALA A 1 200 ? 0.382 -0.529 11.469 1 97.56 200 ALA A O 1
ATOM 1624 N N . ALA A 1 201 ? -1.216 0.904 11.977 1 97.38 201 ALA A N 1
ATOM 1625 C CA . ALA A 1 201 ? -2.143 -0.134 12.414 1 97.38 201 ALA A CA 1
ATOM 1626 C C . ALA A 1 201 ? -2.52 -1.061 11.266 1 97.38 201 ALA A C 1
ATOM 1628 O O . ALA A 1 201 ? -2.516 -2.283 11.414 1 97.38 201 ALA A O 1
ATOM 1629 N N . LYS A 1 202 ? -2.883 -0.476 10.172 1 97.94 202 LYS A N 1
ATOM 1630 C CA . LYS A 1 202 ? -3.303 -1.264 9.016 1 97.94 202 LYS A CA 1
ATOM 1631 C C . LYS A 1 202 ? -2.137 -2.07 8.445 1 97.94 202 LYS A C 1
ATOM 1633 O O . LYS A 1 202 ? -2.326 -3.186 7.957 1 97.94 202 LYS A O 1
ATOM 1638 N N . ALA A 1 203 ? -0.934 -1.55 8.43 1 97.56 203 ALA A N 1
ATOM 1639 C CA . ALA A 1 203 ? 0.252 -2.27 7.973 1 97.56 203 ALA A CA 1
ATOM 1640 C C . ALA A 1 203 ? 0.53 -3.486 8.852 1 97.56 203 ALA A C 1
ATOM 1642 O O . ALA A 1 203 ? 0.902 -4.551 8.352 1 97.56 203 ALA A O 1
ATOM 1643 N N . LEU A 1 204 ? 0.367 -3.301 10.133 1 97.44 204 LEU A N 1
ATOM 1644 C CA . LEU A 1 204 ? 0.568 -4.418 11.047 1 97.44 204 LEU A CA 1
ATOM 1645 C C . LEU A 1 204 ? -0.431 -5.535 10.766 1 97.44 204 LEU A C 1
ATOM 1647 O O . LEU A 1 204 ? -0.061 -6.711 10.742 1 97.44 204 LEU A O 1
ATOM 1651 N N . GLU A 1 205 ? -1.646 -5.148 10.586 1 97.62 205 GLU A N 1
ATOM 1652 C CA . GLU A 1 205 ? -2.684 -6.117 10.242 1 97.62 205 GLU A CA 1
ATOM 1653 C C . GLU A 1 205 ? -2.354 -6.84 8.938 1 97.62 205 GLU A C 1
ATOM 1655 O O . GLU A 1 205 ? -2.527 -8.055 8.836 1 97.62 205 GLU A O 1
ATOM 1660 N N . GLN A 1 206 ? -1.935 -6.133 7.93 1 97.25 206 GLN A N 1
ATOM 1661 C CA . GLN A 1 206 ? -1.555 -6.703 6.645 1 97.25 206 GLN A CA 1
ATOM 1662 C C . GLN A 1 206 ? -0.431 -7.723 6.805 1 97.25 206 GLN A C 1
ATOM 1664 O O . GLN A 1 206 ? -0.472 -8.797 6.203 1 97.25 206 GLN A O 1
ATOM 1669 N N . SER A 1 207 ? 0.566 -7.402 7.625 1 97.81 207 SER A N 1
ATOM 1670 C CA . SER A 1 207 ? 1.684 -8.312 7.863 1 97.81 207 SER A CA 1
ATOM 1671 C C . SER A 1 207 ? 1.205 -9.625 8.469 1 97.81 207 SER A C 1
ATOM 1673 O O . SER A 1 207 ? 1.639 -10.703 8.055 1 97.81 207 SER A O 1
ATOM 1675 N N . ARG A 1 208 ? 0.284 -9.602 9.383 1 97.69 208 ARG A N 1
ATOM 1676 C CA . ARG A 1 208 ? -0.237 -10.789 10.055 1 97.69 208 ARG A CA 1
ATOM 1677 C C . ARG A 1 208 ? -1.034 -11.656 9.086 1 97.69 208 ARG A C 1
ATOM 1679 O O . ARG A 1 208 ? -0.916 -12.883 9.094 1 97.69 208 ARG A O 1
ATOM 1686 N N . ARG A 1 209 ? -1.806 -11.062 8.312 1 97.31 209 ARG A N 1
ATOM 1687 C CA . ARG A 1 209 ? -2.623 -11.789 7.34 1 97.31 209 ARG A CA 1
ATOM 1688 C C . ARG A 1 209 ? -1.749 -12.523 6.332 1 97.31 209 ARG A C 1
ATOM 1690 O O . ARG A 1 209 ? -1.985 -13.703 6.043 1 97.31 209 ARG A O 1
ATOM 1697 N N . TYR A 1 210 ? -0.764 -11.883 5.781 1 97.94 210 TYR A N 1
ATOM 1698 C CA . TYR A 1 210 ? 0.101 -12.508 4.789 1 97.94 210 TYR A CA 1
ATOM 1699 C C . TYR A 1 210 ? 0.986 -13.57 5.43 1 97.94 210 TYR A C 1
ATOM 1701 O O . TYR A 1 210 ? 1.357 -14.555 4.785 1 97.94 210 TYR A O 1
ATOM 1709 N N . ASP A 1 211 ? 1.311 -13.383 6.695 1 97.25 211 ASP A N 1
ATOM 1710 C CA . ASP A 1 211 ? 2.037 -14.422 7.414 1 97.25 211 ASP A CA 1
ATOM 1711 C C . ASP A 1 211 ? 1.199 -15.695 7.531 1 97.25 211 ASP A C 1
ATOM 1713 O O . ASP A 1 211 ? 1.727 -16.812 7.426 1 97.25 211 ASP A O 1
ATOM 1717 N N . SER A 1 212 ? -0.053 -15.453 7.793 1 96.75 212 SER A N 1
ATOM 1718 C CA . SER A 1 212 ? -0.966 -16.594 7.828 1 96.75 212 SER A CA 1
ATOM 1719 C C . SER A 1 212 ? -1.028 -17.297 6.477 1 96.75 212 SER A C 1
ATOM 1721 O O . SER A 1 212 ? -1.058 -18.516 6.406 1 96.75 212 SER A O 1
ATOM 1723 N N . LEU A 1 213 ? -1.056 -16.531 5.418 1 95.75 213 LEU A N 1
ATOM 1724 C CA . LEU A 1 213 ? -1.042 -17.094 4.074 1 95.75 213 LEU A CA 1
ATOM 1725 C C . LEU A 1 213 ? 0.24 -17.891 3.83 1 95.75 213 LEU A C 1
ATOM 1727 O O . LEU A 1 213 ? 0.208 -18.953 3.219 1 95.75 213 LEU A O 1
ATOM 1731 N N . CYS A 1 214 ? 1.418 -17.406 4.301 1 95.81 214 CYS A N 1
ATOM 1732 C CA . CYS A 1 214 ? 2.686 -18.109 4.18 1 95.81 214 CYS A CA 1
ATOM 1733 C C . CYS A 1 214 ? 2.625 -19.469 4.883 1 95.81 214 CYS A C 1
ATOM 1735 O O . CYS A 1 214 ? 3.074 -20.469 4.336 1 95.81 214 CYS A O 1
ATOM 1737 N N . THR A 1 215 ? 1.994 -19.453 6.031 1 94.44 215 THR A N 1
ATOM 1738 C CA . THR A 1 215 ? 1.86 -20.688 6.797 1 94.44 215 THR A CA 1
ATOM 1739 C C . THR A 1 215 ? 0.985 -21.688 6.055 1 94.44 215 THR A C 1
ATOM 1741 O O . THR A 1 215 ? 1.296 -22.875 6.016 1 94.44 215 THR A O 1
ATOM 1744 N N . ASN A 1 216 ? -0.075 -21.219 5.453 1 90.75 216 ASN A N 1
ATOM 1745 C CA . ASN A 1 216 ? -0.958 -22.062 4.66 1 90.75 216 ASN A CA 1
ATOM 1746 C C . ASN A 1 216 ? -0.226 -22.672 3.469 1 90.75 216 ASN A C 1
ATOM 1748 O O . ASN A 1 216 ? -0.424 -23.844 3.148 1 90.75 216 ASN A O 1
ATOM 1752 N N . CYS A 1 217 ? 0.61 -21.891 2.797 1 92.06 217 CYS A N 1
ATOM 1753 C CA . CYS A 1 217 ? 1.343 -22.359 1.629 1 92.06 217 CYS A CA 1
ATOM 1754 C C . CYS A 1 217 ? 2.391 -23.391 2.025 1 92.06 217 CYS A C 1
ATOM 1756 O O . CYS A 1 217 ? 2.627 -24.359 1.293 1 92.06 217 CYS A O 1
ATOM 1758 N N . ARG A 1 218 ? 2.986 -23.25 3.201 1 91.25 218 ARG A N 1
ATOM 1759 C CA . ARG A 1 218 ? 3.982 -24.203 3.684 1 91.25 218 ARG A CA 1
ATOM 1760 C C . ARG A 1 218 ? 3.334 -25.531 4.051 1 91.25 218 ARG A C 1
ATOM 1762 O O . ARG A 1 218 ? 3.973 -26.578 3.961 1 91.25 218 ARG A O 1
ATOM 1769 N N . ALA A 1 219 ? 2.049 -25.453 4.328 1 86.25 219 ALA A N 1
ATOM 1770 C CA . ALA A 1 219 ? 1.319 -26.656 4.742 1 86.25 219 ALA A CA 1
ATOM 1771 C C . ALA A 1 219 ? 0.78 -27.406 3.535 1 86.25 219 ALA A C 1
ATOM 1773 O O . ALA A 1 219 ? 0.309 -28.547 3.666 1 86.25 219 ALA A O 1
ATOM 1774 N N . CYS A 1 220 ? 0.824 -26.859 2.332 1 82.19 220 CYS A N 1
ATOM 1775 C CA . CYS A 1 220 ? 0.306 -27.516 1.133 1 82.19 220 CYS A CA 1
ATOM 1776 C C . CYS A 1 220 ? 1.146 -28.719 0.764 1 82.19 220 CYS A C 1
ATOM 1778 O O . CYS A 1 220 ? 2.373 -28.641 0.684 1 82.19 220 CYS A O 1
ATOM 1780 N N . ASP A 1 221 ? 0.521 -29.891 0.887 1 77.56 221 ASP A N 1
ATOM 1781 C CA . ASP A 1 221 ? 1.146 -31.141 0.464 1 77.56 221 ASP A CA 1
ATOM 1782 C C . ASP A 1 221 ? 0.446 -31.719 -0.766 1 77.56 221 ASP A C 1
ATOM 1784 O O . ASP A 1 221 ? -0.719 -32.125 -0.693 1 77.56 221 ASP A O 1
ATOM 1788 N N . GLY A 1 222 ? 1.161 -31.719 -1.909 1 71.06 222 GLY A N 1
ATOM 1789 C CA . GLY A 1 222 ? 0.619 -32.219 -3.168 1 71.06 222 GLY A CA 1
ATOM 1790 C C . GLY A 1 222 ? 0.207 -33.656 -3.115 1 71.06 222 GLY A C 1
ATOM 1791 O O . GLY A 1 222 ? -0.608 -34.125 -3.924 1 71.06 222 GLY A O 1
ATOM 1792 N N . ARG A 1 223 ? 0.665 -34.438 -2.1 1 73.75 223 ARG A N 1
ATOM 1793 C CA . ARG A 1 223 ? 0.418 -35.875 -2.023 1 73.75 223 ARG A CA 1
ATOM 1794 C C . ARG A 1 223 ? -1.02 -36.156 -1.604 1 73.75 223 ARG A C 1
ATOM 1796 O O . ARG A 1 223 ? -1.626 -37.125 -2.07 1 73.75 223 ARG A O 1
ATOM 1803 N N . THR A 1 224 ? -1.508 -35.375 -0.832 1 67.81 224 THR A N 1
ATOM 1804 C CA . THR A 1 224 ? -2.869 -35.562 -0.354 1 67.81 224 THR A CA 1
ATOM 1805 C C . THR A 1 224 ? -3.875 -35.406 -1.486 1 67.81 224 THR A C 1
ATOM 1807 O O . THR A 1 224 ? -4.883 -36.094 -1.55 1 67.81 224 THR A O 1
ATOM 1810 N N . GLU A 1 225 ? -3.566 -34.688 -2.461 1 66.31 225 GLU A N 1
ATOM 1811 C CA . GLU A 1 225 ? -4.48 -34.312 -3.543 1 66.31 225 GLU A CA 1
ATOM 1812 C C . GLU A 1 225 ? -4.355 -35.312 -4.711 1 66.31 225 GLU A C 1
ATOM 1814 O O . GLU A 1 225 ? -5.289 -35.469 -5.496 1 66.31 225 GLU A O 1
ATOM 1819 N N . LEU A 1 226 ? -3.256 -35.906 -4.781 1 67.56 226 LEU A N 1
ATOM 1820 C CA . LEU A 1 226 ? -2.947 -36.844 -5.871 1 67.56 226 LEU A CA 1
ATOM 1821 C C . LEU A 1 226 ? -3.953 -38 -5.918 1 67.56 226 LEU A C 1
ATOM 1823 O O . LEU A 1 226 ? -4.355 -38.406 -6.996 1 67.56 226 LEU A O 1
ATOM 1827 N N . THR A 1 227 ? -4.383 -38.344 -4.754 1 61.28 227 THR A N 1
ATOM 1828 C CA . THR A 1 227 ? -5.305 -39.469 -4.734 1 61.28 227 THR A CA 1
ATOM 1829 C C . THR A 1 227 ? -6.59 -39.125 -5.492 1 61.28 227 THR A C 1
ATOM 1831 O O . THR A 1 227 ? -7.113 -39.938 -6.238 1 61.28 227 THR A O 1
ATOM 1834 N N . THR A 1 228 ? -6.992 -37.906 -5.281 1 60.59 228 THR A N 1
ATOM 1835 C CA . THR A 1 228 ? -8.227 -37.469 -5.938 1 60.59 228 THR A CA 1
ATOM 1836 C C . THR A 1 228 ? -8.023 -37.375 -7.445 1 60.59 228 THR A C 1
ATOM 1838 O O . THR A 1 228 ? -8.914 -37.719 -8.227 1 60.59 228 THR A O 1
ATOM 1841 N N . LEU A 1 229 ? -6.852 -37 -7.852 1 61.31 229 LEU A N 1
ATOM 1842 C CA . LEU A 1 229 ? -6.562 -36.844 -9.273 1 61.31 229 LEU A CA 1
ATOM 1843 C C . LEU A 1 229 ? -6.492 -38.188 -9.977 1 61.31 229 LEU A C 1
ATOM 1845 O O . LEU A 1 229 ? -7.031 -38.344 -11.078 1 61.31 229 LEU A O 1
ATOM 1849 N N . ILE A 1 230 ? -5.836 -39.125 -9.32 1 62.53 230 ILE A N 1
ATOM 1850 C CA . ILE A 1 230 ? -5.688 -40.438 -9.898 1 62.53 230 ILE A CA 1
ATOM 1851 C C . ILE A 1 230 ? -7.062 -41.094 -10.062 1 62.53 230 ILE A C 1
ATOM 1853 O O . ILE A 1 230 ? -7.34 -41.719 -11.086 1 62.53 230 ILE A O 1
ATOM 1857 N N . ARG A 1 231 ? -7.883 -40.781 -9.094 1 60.41 231 ARG A N 1
ATOM 1858 C CA . ARG A 1 231 ? -9.227 -41.375 -9.148 1 60.41 231 ARG A CA 1
ATOM 1859 C C . ARG A 1 231 ? -10.016 -40.812 -10.328 1 60.41 231 ARG A C 1
ATOM 1861 O O . ARG A 1 231 ? -10.82 -41.5 -10.938 1 60.41 231 ARG A O 1
ATOM 1868 N N . THR A 1 232 ? -9.75 -39.625 -10.594 1 58.28 232 THR A N 1
ATOM 1869 C CA . THR A 1 232 ? -10.477 -38.938 -11.664 1 58.28 232 THR A CA 1
ATOM 1870 C C . THR A 1 232 ? -9.969 -39.406 -13.031 1 58.28 232 THR A C 1
ATOM 1872 O O . THR A 1 232 ? -10.734 -39.469 -13.992 1 58.28 232 THR A O 1
ATOM 1875 N N . LEU A 1 233 ? -8.68 -39.531 -13.148 1 56.59 233 LEU A N 1
ATOM 1876 C CA . LEU A 1 233 ? -8.094 -39.844 -14.445 1 56.59 233 LEU A CA 1
ATOM 1877 C C . LEU A 1 233 ? -8.375 -41.312 -14.828 1 56.59 233 LEU A C 1
ATOM 1879 O O . LEU A 1 233 ? -8.602 -41.594 -16 1 56.59 233 LEU A O 1
ATOM 1883 N N . ASP A 1 234 ? -8.172 -42.188 -13.891 1 54.66 234 ASP A N 1
ATOM 1884 C CA . ASP A 1 234 ? -8.445 -43.594 -14.219 1 54.66 234 ASP A CA 1
ATOM 1885 C C . ASP A 1 234 ? -9.344 -44.219 -13.164 1 54.66 234 ASP A C 1
ATOM 1887 O O . ASP A 1 234 ? -8.852 -44.781 -12.172 1 54.66 234 ASP A O 1
ATOM 1891 N N . PRO A 1 235 ? -10.617 -43.906 -13.383 1 52.62 235 PRO A N 1
ATOM 1892 C CA . PRO A 1 235 ? -11.5 -44.594 -12.43 1 52.62 235 PRO A CA 1
ATOM 1893 C C . PRO A 1 235 ? -11.172 -46.062 -12.281 1 52.62 235 PRO A C 1
ATOM 1895 O O . PRO A 1 235 ? -11.484 -46.688 -11.25 1 52.62 235 PRO A O 1
ATOM 1898 N N . ALA A 1 236 ? -10.617 -46.688 -13.266 1 51.59 236 ALA A N 1
ATOM 1899 C CA . ALA A 1 236 ? -10.289 -48.094 -13.234 1 51.59 236 ALA A CA 1
ATOM 1900 C C . ALA A 1 236 ? -9.086 -48.375 -12.336 1 51.59 236 ALA A C 1
ATOM 1902 O O . ALA A 1 236 ? -8.805 -49.531 -11.992 1 51.59 236 ALA A O 1
ATOM 1903 N N . VAL A 1 237 ? -8.227 -47.531 -12.219 1 52.16 237 VAL A N 1
ATOM 1904 C CA . VAL A 1 237 ? -7.055 -47.75 -11.375 1 52.16 237 VAL A CA 1
ATOM 1905 C C . VAL A 1 237 ? -7.488 -47.938 -9.922 1 52.16 237 VAL A C 1
ATOM 1907 O O . VAL A 1 237 ? -6.84 -48.656 -9.164 1 52.16 237 VAL A O 1
ATOM 1910 N N . THR A 1 238 ? -8.477 -47.125 -9.438 1 51.03 238 THR A N 1
ATOM 1911 C CA . THR A 1 238 ? -8.875 -47.312 -8.047 1 51.03 238 THR A CA 1
ATOM 1912 C C . THR A 1 238 ? -9.461 -48.719 -7.832 1 51.03 238 THR A C 1
ATOM 1914 O O . THR A 1 238 ? -9.609 -49.156 -6.691 1 51.03 238 THR A O 1
ATOM 1917 N N . SER A 1 239 ? -9.93 -49.344 -8.977 1 52.72 239 SER A N 1
ATOM 1918 C CA . SER A 1 239 ? -10.344 -50.75 -8.828 1 52.72 239 SER A CA 1
ATOM 1919 C C . SER A 1 239 ? -9.391 -51.688 -9.562 1 52.72 239 SER A C 1
ATOM 1921 O O . SER A 1 239 ? -9.07 -51.469 -10.734 1 52.72 239 SER A O 1
ATOM 1923 N N . PRO A 1 240 ? -8.516 -52.438 -8.859 1 54.5 240 PRO A N 1
ATOM 1924 C CA . PRO A 1 240 ? -7.609 -53.406 -9.492 1 54.5 240 PRO A CA 1
ATOM 1925 C C . PRO A 1 240 ? -8.234 -54.094 -10.703 1 54.5 240 PRO A C 1
ATOM 1927 O O . PRO A 1 240 ? -9.133 -54.906 -10.547 1 54.5 240 PRO A O 1
ATOM 1930 N N . VAL A 1 241 ? -8.523 -53.375 -11.734 1 59.19 241 VAL A N 1
ATOM 1931 C CA . VAL A 1 241 ? -9.188 -53.969 -12.891 1 59.19 241 VAL A CA 1
ATOM 1932 C C . VAL A 1 241 ? -8.281 -55.031 -13.508 1 59.19 241 VAL A C 1
ATOM 1934 O O . VAL A 1 241 ? -7.117 -54.75 -13.812 1 59.19 241 VAL A O 1
ATOM 1937 N N . ARG A 1 242 ? -8.492 -56.25 -13.164 1 73.62 242 ARG A N 1
ATOM 1938 C CA . ARG A 1 242 ? -7.836 -57.375 -13.805 1 73.62 242 ARG A CA 1
ATOM 1939 C C . ARG A 1 242 ? -7.711 -57.156 -15.312 1 73.62 242 ARG A C 1
ATOM 1941 O O . ARG A 1 242 ? -8.656 -56.719 -15.961 1 73.62 242 ARG A O 1
ATOM 1948 N N . PRO A 1 243 ? -6.387 -57.125 -15.797 1 81.25 243 PRO A N 1
ATOM 1949 C CA . PRO A 1 243 ? -6.211 -56.969 -17.234 1 81.25 243 PRO A CA 1
ATOM 1950 C C . PRO A 1 243 ? -7.133 -57.875 -18.047 1 81.25 243 PRO A C 1
ATOM 1952 O O . PRO A 1 243 ? -7.43 -59 -17.625 1 81.25 243 PRO A O 1
ATOM 1955 N N . PRO A 1 244 ? -7.703 -57.281 -18.953 1 83.69 244 PRO A N 1
ATOM 1956 C CA . PRO A 1 244 ? -8.531 -58.125 -19.812 1 83.69 244 PRO A CA 1
ATOM 1957 C C . PRO A 1 244 ? -7.785 -59.375 -20.312 1 83.69 244 PRO A C 1
ATOM 1959 O O . PRO A 1 244 ? -6.586 -59.312 -20.578 1 83.69 244 PRO A O 1
ATOM 1962 N N . HIS A 1 245 ? -8.281 -60.531 -20.141 1 89.94 245 HIS A N 1
ATOM 1963 C CA . HIS A 1 245 ? -7.699 -61.812 -20.578 1 89.94 245 HIS A CA 1
ATOM 1964 C C . HIS A 1 245 ? -8.617 -62.531 -21.562 1 89.94 245 HIS A C 1
ATOM 1966 O O . HIS A 1 245 ? -9.758 -62.875 -21.219 1 89.94 245 HIS A O 1
ATOM 1972 N N . HIS A 1 246 ? -8.148 -62.75 -22.766 1 91.5 246 HIS A N 1
ATOM 1973 C CA . HIS A 1 246 ? -8.922 -63.469 -23.781 1 91.5 246 HIS A CA 1
ATOM 1974 C C . HIS A 1 246 ? -8.68 -64.938 -23.703 1 91.5 246 HIS A C 1
ATOM 1976 O O . HIS A 1 246 ? -7.539 -65.438 -23.609 1 91.5 246 HIS A O 1
ATOM 1982 N N . ARG A 1 247 ? -9.68 -65.75 -23.766 1 92.06 247 ARG A N 1
ATOM 1983 C CA . ARG A 1 247 ? -9.586 -67.188 -23.703 1 92.06 247 ARG A CA 1
ATOM 1984 C C . ARG A 1 247 ? -9.688 -67.812 -25.094 1 92.06 247 ARG A C 1
ATOM 1986 O O . ARG A 1 247 ? -10.258 -67.188 -26 1 92.06 247 ARG A O 1
ATOM 1993 N N . PHE A 1 248 ? -9.07 -68.938 -25.203 1 93.19 248 PHE A N 1
ATOM 1994 C CA . PHE A 1 248 ? -9.125 -69.688 -26.453 1 93.19 248 PHE A CA 1
ATOM 1995 C C . PHE A 1 248 ? -10.539 -70.188 -26.734 1 93.19 248 PHE A C 1
ATOM 1997 O O . PHE A 1 248 ? -11.188 -70.75 -25.859 1 93.19 248 PHE A O 1
ATOM 2004 N N . VAL A 1 249 ? -11.094 -70 -27.891 1 89.38 249 VAL A N 1
ATOM 2005 C CA . VAL A 1 249 ? -12.43 -70.375 -28.297 1 89.38 249 VAL A CA 1
ATOM 2006 C C . VAL A 1 249 ? -12.328 -71.312 -29.516 1 89.38 249 VAL A C 1
ATOM 2008 O O . VAL A 1 249 ? -11.938 -70.875 -30.594 1 89.38 249 VAL A O 1
ATOM 2011 N N . PRO A 1 250 ? -12.664 -72.625 -29.312 1 87.19 250 PRO A N 1
ATOM 2012 C CA . PRO A 1 250 ? -12.641 -73.5 -30.453 1 87.19 250 PRO A CA 1
ATOM 2013 C C . PRO A 1 250 ? -13.773 -73.25 -31.453 1 87.19 250 PRO A C 1
ATOM 2015 O O . PRO A 1 250 ? -14.758 -72.625 -31.109 1 87.19 250 PRO A O 1
ATOM 2018 N N . PRO A 1 251 ? -13.539 -73.75 -32.719 1 84.44 251 PRO A N 1
ATOM 2019 C CA . PRO A 1 251 ? -14.602 -73.562 -33.719 1 84.44 251 PRO A CA 1
ATOM 2020 C C . PRO A 1 251 ? -15.867 -74.375 -33.375 1 84.44 251 PRO A C 1
ATOM 2022 O O . PRO A 1 251 ? -15.797 -75.438 -32.781 1 84.44 251 PRO A O 1
ATOM 2025 N N . GLN A 1 252 ? -17.031 -73.875 -33.625 1 75.88 252 GLN A N 1
ATOM 2026 C CA . GLN A 1 252 ? -18.328 -74.5 -33.375 1 75.88 252 GLN A CA 1
ATOM 2027 C C . GLN A 1 252 ? -18.641 -75.562 -34.438 1 75.88 252 GLN A C 1
ATOM 2029 O O . GLN A 1 252 ? -18.484 -75.312 -35.625 1 75.88 252 GLN A O 1
ATOM 2034 N N . ILE A 1 253 ? -18.812 -76.938 -34.062 1 67.19 253 ILE A N 1
ATOM 2035 C CA . ILE A 1 253 ? -19.172 -78 -34.938 1 67.19 253 ILE A CA 1
ATOM 2036 C C . ILE A 1 253 ? -20.547 -77.75 -35.562 1 67.19 253 ILE A C 1
ATOM 2038 O O . ILE A 1 253 ? -21.5 -77.375 -34.844 1 67.19 253 ILE A O 1
ATOM 2042 N N . ALA A 1 254 ? -20.609 -77.625 -36.875 1 58.56 254 ALA A N 1
ATOM 2043 C CA . ALA A 1 254 ? -21.906 -77.5 -37.531 1 58.56 254 ALA A CA 1
ATOM 2044 C C . ALA A 1 254 ? -22.812 -78.625 -37.188 1 58.56 254 ALA A C 1
ATOM 2046 O O . ALA A 1 254 ? -22.406 -79.812 -37.25 1 58.56 254 ALA A O 1
ATOM 2047 N N . GLN A 1 255 ? -23.688 -78.5 -36.344 1 52 255 GLN A N 1
ATOM 2048 C CA . GLN A 1 255 ? -24.703 -79.5 -36.188 1 52 255 GLN A CA 1
ATOM 2049 C C . GLN A 1 255 ? -25.172 -80.062 -37.531 1 52 255 GLN A C 1
ATOM 2051 O O . GLN A 1 255 ? -25.297 -79.25 -38.5 1 52 255 GLN A O 1
ATOM 2056 N N . SER A 1 256 ? -25 -81.312 -37.875 1 49.5 256 SER A N 1
ATOM 2057 C CA . SER A 1 256 ? -25.516 -82 -39.062 1 49.5 256 SER A CA 1
ATOM 2058 C C . SER A 1 256 ? -26.906 -81.5 -39.438 1 49.5 256 SER A C 1
ATOM 2060 O O . SER A 1 256 ? -27.75 -81.312 -38.562 1 49.5 256 SER A O 1
ATOM 2062 N N . PRO A 1 257 ? -27.094 -80.938 -40.594 1 46.75 257 PRO A N 1
ATOM 2063 C CA . PRO A 1 257 ? -28.5 -80.75 -40.969 1 46.75 257 PRO A CA 1
ATOM 2064 C C . PRO A 1 257 ? -29.344 -82 -40.688 1 46.75 257 PRO A C 1
ATOM 2066 O O . PRO A 1 257 ? -28.891 -83.125 -40.938 1 46.75 257 PRO A O 1
ATOM 2069 N N . GLU A 1 258 ? -30.156 -82.062 -39.719 1 45.56 258 GLU A N 1
ATOM 2070 C CA . GLU A 1 258 ? -31.156 -83.125 -39.594 1 45.56 258 GLU A CA 1
ATOM 2071 C C . GLU A 1 258 ? -31.797 -83.438 -40.938 1 45.56 258 GLU A C 1
ATOM 2073 O O . GLU A 1 258 ? -32.156 -82.562 -41.719 1 45.56 258 GLU A O 1
ATOM 2078 N N . ALA A 1 259 ? -31.438 -84.625 -41.656 1 47.94 259 ALA A N 1
ATOM 2079 C CA . ALA A 1 259 ? -32.312 -85 -42.781 1 47.94 259 ALA A CA 1
ATOM 2080 C C . ALA A 1 259 ? -33.781 -84.812 -42.406 1 47.94 259 ALA A C 1
ATOM 2082 O O . ALA A 1 259 ? -34.125 -84.812 -41.25 1 47.94 259 ALA A O 1
ATOM 2083 N N . ALA A 1 260 ? -34.5 -84.25 -43.219 1 50.62 260 ALA A N 1
ATOM 2084 C CA . ALA A 1 260 ? -35.938 -84.062 -43.062 1 50.62 260 ALA A CA 1
ATOM 2085 C C . ALA A 1 260 ? -36.562 -85.25 -42.312 1 50.62 260 ALA A C 1
ATOM 2087 O O . ALA A 1 260 ? -37.625 -85.125 -41.719 1 50.62 260 ALA A O 1
ATOM 2088 N N . ASN A 1 261 ? -36.312 -86.562 -42.875 1 47.47 261 ASN A N 1
ATOM 2089 C CA . ASN A 1 261 ? -37.094 -87.688 -42.375 1 47.47 261 ASN A CA 1
ATOM 2090 C C . ASN A 1 261 ? -36.531 -88.25 -41.062 1 47.47 261 ASN A C 1
ATOM 2092 O O . ASN A 1 261 ? -36.844 -89.375 -40.656 1 47.47 261 ASN A O 1
ATOM 2096 N N . GLY A 1 262 ? -36 -87.562 -40.156 1 48.97 262 GLY A N 1
ATOM 2097 C CA . GLY A 1 262 ? -35.594 -87.938 -38.812 1 48.97 262 GLY A CA 1
ATOM 2098 C C . GLY A 1 262 ? -34.25 -88.625 -38.781 1 48.97 262 GLY A C 1
ATOM 2099 O O . GLY A 1 262 ? -33.812 -89.062 -37.719 1 48.97 262 GLY A O 1
ATOM 2100 N N . GLU A 1 263 ? -33.938 -89.5 -39.781 1 46.25 263 GLU A N 1
ATOM 2101 C CA . GLU A 1 263 ? -32.781 -90.375 -39.656 1 46.25 263 GLU A CA 1
ATOM 2102 C C . GLU A 1 263 ? -31.469 -89.625 -39.688 1 46.25 263 GLU A C 1
ATOM 2104 O O . GLU A 1 263 ? -31.328 -88.688 -40.469 1 46.25 263 GLU A O 1
ATOM 2109 N N . PRO A 1 264 ? -30.656 -89.625 -38.625 1 48.28 264 PRO A N 1
ATOM 2110 C CA . PRO A 1 264 ? -29.328 -89 -38.625 1 48.28 264 PRO A CA 1
ATOM 2111 C C . PRO A 1 264 ? -28.531 -89.312 -39.906 1 48.28 264 PRO A C 1
ATOM 2113 O O . PRO A 1 264 ? -28.547 -90.438 -40.406 1 48.28 264 PRO A O 1
ATOM 2116 N N . LEU A 1 265 ? -28.609 -88.562 -40.906 1 47.06 265 LEU A N 1
ATOM 2117 C CA . LEU A 1 265 ? -27.781 -88.875 -42.031 1 47.06 265 LEU A CA 1
ATOM 2118 C C . LEU A 1 265 ? -26.438 -89.438 -41.594 1 47.06 265 LEU A C 1
ATOM 2120 O O . LEU A 1 265 ? -25.891 -89.062 -40.594 1 47.06 265 LEU A O 1
ATOM 2124 N N . PRO A 1 266 ? -26.203 -90.75 -41.938 1 45.31 266 PRO A N 1
ATOM 2125 C CA . PRO A 1 266 ? -24.891 -91.312 -41.625 1 45.31 266 PRO A CA 1
ATOM 2126 C C . PRO A 1 266 ? -23.734 -90.375 -41.781 1 45.31 266 PRO A C 1
ATOM 2128 O O . PRO A 1 266 ? -23.453 -89.938 -42.906 1 45.31 266 PRO A O 1
ATOM 2131 N N . GLN A 1 267 ? -23.859 -89.188 -41.344 1 44.84 267 GLN A N 1
ATOM 2132 C CA . GLN A 1 267 ? -22.688 -88.375 -41.594 1 44.84 267 GLN A CA 1
ATOM 2133 C C . GLN A 1 267 ? -21.406 -89.062 -41.219 1 44.84 267 GLN A C 1
ATOM 2135 O O . GLN A 1 267 ? -21.172 -89.375 -40.031 1 44.84 267 GLN A O 1
ATOM 2140 N N . ASP A 1 268 ? -20.984 -90.125 -41.906 1 44.84 268 ASP A N 1
ATOM 2141 C CA . ASP A 1 268 ? -19.641 -90.688 -41.75 1 44.84 268 ASP A CA 1
ATOM 2142 C C . ASP A 1 268 ? -18.641 -89.562 -41.375 1 44.84 268 ASP A C 1
ATOM 2144 O O . ASP A 1 268 ? -17.422 -89.812 -41.438 1 44.84 268 ASP A O 1
ATOM 2148 N N . TYR A 1 269 ? -18.938 -88.312 -41.5 1 48.38 269 TYR A N 1
ATOM 2149 C CA . TYR A 1 269 ? -17.906 -87.312 -41.344 1 48.38 269 TYR A CA 1
ATOM 2150 C C . TYR A 1 269 ? -17.547 -87.125 -39.875 1 48.38 269 TYR A C 1
ATOM 2152 O O . TYR A 1 269 ? -18.375 -86.688 -39.062 1 48.38 269 TYR A O 1
ATOM 2160 N N . SER A 1 270 ? -16.797 -87.875 -39.219 1 52.41 270 SER A N 1
ATOM 2161 C CA . SER A 1 270 ? -16.297 -87.562 -37.875 1 52.41 270 SER A CA 1
ATOM 2162 C C . SER A 1 270 ? -15.617 -86.25 -37.812 1 52.41 270 SER A C 1
ATOM 2164 O O . SER A 1 270 ? -14.609 -86 -38.5 1 52.41 270 SER A O 1
ATOM 2166 N N . PRO A 1 271 ? -16.219 -85.188 -37.5 1 58.03 271 PRO A N 1
ATOM 2167 C CA . PRO A 1 271 ? -15.594 -83.875 -37.375 1 58.03 271 PRO A CA 1
ATOM 2168 C C . PRO A 1 271 ? -14.227 -83.938 -36.688 1 58.03 271 PRO A C 1
ATOM 2170 O O . PRO A 1 271 ? -13.992 -84.75 -35.812 1 58.03 271 PRO A O 1
ATOM 2173 N N . PRO A 1 272 ? -13.18 -83.438 -37.438 1 63.34 272 PRO A N 1
ATOM 2174 C CA . PRO A 1 272 ? -11.852 -83.438 -36.812 1 63.34 272 PRO A CA 1
ATOM 2175 C C . PRO A 1 272 ? -11.844 -82.938 -35.406 1 63.34 272 PRO A C 1
ATOM 2177 O O . PRO A 1 272 ? -12.68 -82.062 -35.062 1 63.34 272 PRO A O 1
ATOM 2180 N N . MET A 1 273 ? -11.297 -83.625 -34.375 1 63.22 273 MET A N 1
ATOM 2181 C CA . MET A 1 273 ? -11.18 -83.25 -32.969 1 63.22 273 MET A CA 1
ATOM 2182 C C . MET A 1 273 ? -10.711 -81.812 -32.781 1 63.22 273 MET A C 1
ATOM 2184 O O . MET A 1 273 ? -9.773 -81.375 -33.438 1 63.22 273 MET A O 1
ATOM 2188 N N . PRO A 1 274 ? -11.523 -81.062 -32.188 1 73.12 274 PRO A N 1
ATOM 2189 C CA . PRO A 1 274 ? -11.164 -79.688 -31.906 1 73.12 274 PRO A CA 1
ATOM 2190 C C . PRO A 1 274 ? -9.797 -79.562 -31.234 1 73.12 274 PRO A C 1
ATOM 2192 O O . PRO A 1 274 ? -9.453 -80.312 -30.359 1 73.12 274 PRO A O 1
ATOM 2195 N N . LEU A 1 275 ? -8.969 -78.688 -31.828 1 81.62 275 LEU A N 1
ATOM 2196 C CA . LEU A 1 275 ? -7.613 -78.5 -31.328 1 81.62 275 LEU A CA 1
ATOM 2197 C C . LEU A 1 275 ? -7.629 -77.688 -30.047 1 81.62 275 LEU A C 1
ATOM 2199 O O . LEU A 1 275 ? -8.633 -77.062 -29.719 1 81.62 275 LEU A O 1
ATOM 2203 N N . LYS A 1 276 ? -6.625 -77.875 -29.188 1 82.69 276 LYS A N 1
ATOM 2204 C CA . LYS A 1 276 ? -6.496 -77.188 -27.906 1 82.69 276 LYS A CA 1
ATOM 2205 C C . LYS A 1 276 ? -5.582 -75.938 -28.031 1 82.69 276 LYS A C 1
ATOM 2207 O O . LYS A 1 276 ? -5.074 -75.688 -29.109 1 82.69 276 LYS A O 1
ATOM 2212 N N . ASN A 1 277 ? -5.512 -75.25 -26.984 1 84.88 277 ASN A N 1
ATOM 2213 C CA . ASN A 1 277 ? -4.688 -74.062 -26.922 1 84.88 277 ASN A CA 1
ATOM 2214 C C . ASN A 1 277 ? -3.201 -74.375 -26.906 1 84.88 277 ASN A C 1
ATOM 2216 O O . ASN A 1 277 ? -2.506 -74.125 -25.938 1 84.88 277 ASN A O 1
ATOM 2220 N N . GLU A 1 278 ? -2.824 -75.188 -27.891 1 83.56 278 GLU A N 1
ATOM 2221 C CA . GLU A 1 278 ? -1.432 -75.562 -28.078 1 83.56 278 GLU A CA 1
ATOM 2222 C C . GLU A 1 278 ? -1.053 -75.562 -29.562 1 83.56 278 GLU A C 1
ATOM 2224 O O . GLU A 1 278 ? -1.915 -75.688 -30.422 1 83.56 278 GLU A O 1
ATOM 2229 N N . LEU A 1 279 ? 0.16 -75.312 -29.781 1 83.75 279 LEU A N 1
ATOM 2230 C CA . LEU A 1 279 ? 0.617 -75.312 -31.172 1 83.75 279 LEU A CA 1
ATOM 2231 C C . LEU A 1 279 ? 0.663 -76.688 -31.734 1 83.75 279 LEU A C 1
ATOM 2233 O O . LEU A 1 279 ? 1.012 -77.625 -31.031 1 83.75 279 LEU A O 1
ATOM 2237 N N . VAL A 1 280 ? 0.219 -76.75 -32.844 1 82.5 280 VAL A N 1
ATOM 2238 C CA . VAL A 1 280 ? 0.221 -78.062 -33.5 1 82.5 280 VAL A CA 1
ATOM 2239 C C . VAL A 1 280 ? 1.3 -78.062 -34.594 1 82.5 280 VAL A C 1
ATOM 2241 O O . VAL A 1 280 ? 1.363 -77.188 -35.438 1 82.5 280 VAL A O 1
ATOM 2244 N N . PHE A 1 281 ? 2.295 -79.125 -34.375 1 79.06 281 PHE A N 1
ATOM 2245 C CA . PHE A 1 281 ? 3.393 -79.25 -35.344 1 79.06 281 PHE A CA 1
ATOM 2246 C C . PHE A 1 281 ? 3.207 -80.5 -36.219 1 79.06 281 PHE A C 1
ATOM 2248 O O . PHE A 1 281 ? 3.082 -81.625 -35.719 1 79.06 281 PHE A O 1
ATOM 2255 N N . ASP A 1 282 ? 2.496 -80.25 -37.25 1 72 282 ASP A N 1
ATOM 2256 C CA . ASP A 1 282 ? 2.367 -81.438 -38.156 1 72 282 ASP A CA 1
ATOM 2257 C C . ASP A 1 282 ? 3.629 -81.562 -39 1 72 282 ASP A C 1
ATOM 2259 O O . ASP A 1 282 ? 4.398 -80.625 -39.188 1 72 282 ASP A O 1
ATOM 2263 N N . ARG A 1 283 ? 4.027 -82.812 -39.312 1 65.69 283 ARG A N 1
ATOM 2264 C CA . ARG A 1 283 ? 5.199 -83.188 -40.094 1 65.69 283 ARG A CA 1
ATOM 2265 C C . ARG A 1 283 ? 5.301 -82.312 -41.375 1 65.69 283 ARG A C 1
ATOM 2267 O O . ARG A 1 283 ? 6.398 -81.938 -41.75 1 65.69 283 ARG A O 1
ATOM 2274 N N . LEU A 1 284 ? 4.234 -82 -41.938 1 61.53 284 LEU A N 1
ATOM 2275 C CA . LEU A 1 284 ? 4.25 -81.25 -43.188 1 61.53 284 LEU A CA 1
ATOM 2276 C C . LEU A 1 284 ? 4.582 -79.75 -42.938 1 61.53 284 LEU A C 1
ATOM 2278 O O . LEU A 1 284 ? 5.207 -79.125 -43.781 1 61.53 284 LEU A O 1
ATOM 2282 N N . ALA A 1 285 ? 4.328 -79.375 -41.656 1 63.34 285 ALA A N 1
ATOM 2283 C CA . ALA A 1 285 ? 4.469 -77.938 -41.406 1 63.34 285 ALA A CA 1
ATOM 2284 C C . ALA A 1 285 ? 5.637 -77.625 -40.469 1 63.34 285 ALA A C 1
ATOM 2286 O O . ALA A 1 285 ? 5.777 -76.562 -39.938 1 63.34 285 ALA A O 1
ATOM 2287 N N . ALA A 1 286 ? 6.5 -78.562 -40.344 1 66.56 286 ALA A N 1
ATOM 2288 C CA . ALA A 1 286 ? 7.586 -78.5 -39.375 1 66.56 286 ALA A CA 1
ATOM 2289 C C . ALA A 1 286 ? 8.602 -77.438 -39.75 1 66.56 286 ALA A C 1
ATOM 2291 O O . ALA A 1 286 ? 9.07 -76.688 -38.875 1 66.56 286 ALA A O 1
ATOM 2292 N N . LEU A 1 287 ? 8.875 -77.438 -41 1 68.81 287 LEU A N 1
ATOM 2293 C CA . LEU A 1 287 ? 9.875 -76.438 -41.438 1 68.81 287 LEU A CA 1
ATOM 2294 C C . LEU A 1 287 ? 9.367 -75 -41.281 1 68.81 287 LEU A C 1
ATOM 2296 O O . LEU A 1 287 ? 10.102 -74.125 -40.812 1 68.81 287 LEU A O 1
ATOM 2300 N N . SER A 1 288 ? 8.219 -74.875 -41.656 1 73.69 288 SER A N 1
ATOM 2301 C CA . SER A 1 288 ? 7.621 -73.562 -41.531 1 73.69 288 SER A CA 1
ATOM 2302 C C . SER A 1 288 ? 7.523 -73.125 -40.062 1 73.69 288 SER A C 1
ATOM 2304 O O . SER A 1 288 ? 7.75 -71.938 -39.75 1 73.69 288 SER A O 1
ATOM 2306 N N . SER A 1 289 ? 7.305 -74.062 -39.25 1 76.12 289 SER A N 1
ATOM 2307 C CA . SER A 1 289 ? 7.188 -73.75 -37.812 1 76.12 289 SER A CA 1
ATOM 2308 C C . SER A 1 289 ? 8.539 -73.375 -37.219 1 76.12 289 SER A C 1
ATOM 2310 O O . SER A 1 289 ? 8.625 -72.5 -36.344 1 76.12 289 SER A O 1
ATOM 2312 N N . ARG A 1 290 ? 9.602 -74 -37.625 1 77.88 290 ARG A N 1
ATOM 2313 C CA . ARG A 1 290 ? 10.945 -73.75 -37.125 1 77.88 290 ARG A CA 1
ATOM 2314 C C . ARG A 1 290 ? 11.422 -72.375 -37.594 1 77.88 290 ARG A C 1
ATOM 2316 O O . ARG A 1 290 ? 12.055 -71.625 -36.844 1 77.88 290 ARG A O 1
ATOM 2323 N N . ASN A 1 291 ? 11.062 -72.062 -38.844 1 82.31 291 ASN A N 1
ATOM 2324 C CA . ASN A 1 291 ? 11.445 -70.812 -39.375 1 82.31 291 ASN A CA 1
ATOM 2325 C C . ASN A 1 291 ? 10.75 -69.625 -38.625 1 82.31 291 ASN A C 1
ATOM 2327 O O . ASN A 1 291 ? 11.359 -68.625 -38.375 1 82.31 291 ASN A O 1
ATOM 2331 N N . ARG A 1 292 ? 9.562 -69.875 -38.312 1 82.25 292 ARG A N 1
ATOM 2332 C CA . ARG A 1 292 ? 8.805 -68.875 -37.562 1 82.25 292 ARG A CA 1
ATOM 2333 C C . ARG A 1 292 ? 9.359 -68.688 -36.156 1 82.25 292 ARG A C 1
ATOM 2335 O O . ARG A 1 292 ? 9.406 -67.562 -35.656 1 82.25 292 ARG A O 1
ATOM 2342 N N . TYR A 1 293 ? 9.805 -69.75 -35.562 1 85.38 293 TYR A N 1
ATOM 2343 C CA . TYR A 1 293 ? 10.375 -69.688 -34.219 1 85.38 293 TYR A CA 1
ATOM 2344 C C . TYR A 1 293 ? 11.695 -68.875 -34.219 1 85.38 293 TYR A C 1
ATOM 2346 O O . TYR A 1 293 ? 11.945 -68.062 -33.312 1 85.38 293 TYR A O 1
ATOM 2354 N N . ASP A 1 294 ? 12.469 -69.188 -35.188 1 89.06 294 ASP A N 1
ATOM 2355 C CA . ASP A 1 294 ? 13.75 -68.5 -35.312 1 89.06 294 ASP A CA 1
ATOM 2356 C C . ASP A 1 294 ? 13.539 -67 -35.562 1 89.06 294 ASP A C 1
ATOM 2358 O O . ASP A 1 294 ? 14.305 -66.188 -35.031 1 89.06 294 ASP A O 1
ATOM 2362 N N . ALA A 1 295 ? 12.508 -66.688 -36.312 1 91.06 295 ALA A N 1
ATOM 2363 C CA . ALA A 1 295 ? 12.18 -65.312 -36.562 1 91.06 295 ALA A CA 1
ATOM 2364 C C . ALA A 1 295 ? 11.727 -64.562 -35.281 1 91.06 295 ALA A C 1
ATOM 2366 O O . ALA A 1 295 ? 12.078 -63.438 -35.062 1 91.06 295 ALA A O 1
ATOM 2367 N N . LEU A 1 296 ? 10.984 -65.188 -34.469 1 92.5 296 LEU A N 1
ATOM 2368 C CA . LEU A 1 296 ? 10.492 -64.625 -33.219 1 92.5 296 LEU A CA 1
ATOM 2369 C C . LEU A 1 296 ? 11.641 -64.438 -32.25 1 92.5 296 LEU A C 1
ATOM 2371 O O . LEU A 1 296 ? 11.672 -63.438 -31.531 1 92.5 296 LEU A O 1
ATOM 2375 N N . LYS A 1 297 ? 12.547 -65.375 -32.188 1 93.25 297 LYS A N 1
ATOM 2376 C CA . LYS A 1 297 ? 13.711 -65.25 -31.312 1 93.25 297 LYS A CA 1
ATOM 2377 C C . LYS A 1 297 ? 14.586 -64.062 -31.734 1 93.25 297 LYS A C 1
ATOM 2379 O O . LYS A 1 297 ? 15.094 -63.312 -30.875 1 93.25 297 LYS A O 1
ATOM 2384 N N . LYS A 1 298 ? 14.719 -64 -33.031 1 95.19 298 LYS A N 1
ATOM 2385 C CA . LYS A 1 298 ? 15.492 -62.844 -33.531 1 95.19 298 LYS A CA 1
ATOM 2386 C C . LYS A 1 298 ? 14.805 -61.531 -33.219 1 95.19 298 LYS A C 1
ATOM 2388 O O . LYS A 1 298 ? 15.461 -60.562 -32.844 1 95.19 298 LYS A O 1
ATOM 2393 N N . GLU A 1 299 ? 13.562 -61.5 -33.406 1 95.31 299 GLU A N 1
ATOM 2394 C CA . GLU A 1 299 ? 12.797 -60.281 -33.094 1 95.31 299 GLU A CA 1
ATOM 2395 C C . GLU A 1 299 ? 12.883 -59.938 -31.609 1 95.31 299 GLU A C 1
ATOM 2397 O O . GLU A 1 299 ? 12.977 -58.75 -31.25 1 95.31 299 GLU A O 1
ATOM 2402 N N . SER A 1 300 ? 12.836 -60.875 -30.734 1 95.62 300 SER A N 1
ATOM 2403 C CA . SER A 1 300 ? 12.953 -60.656 -29.297 1 95.62 300 SER A CA 1
ATOM 2404 C C . SER A 1 300 ? 14.305 -60.031 -28.953 1 95.62 300 SER A C 1
ATOM 2406 O O . SER A 1 300 ? 14.391 -59.125 -28.141 1 95.62 300 SER A O 1
ATOM 2408 N N . ALA A 1 301 ? 15.328 -60.562 -29.562 1 96.19 301 ALA A N 1
ATOM 2409 C CA . ALA A 1 301 ? 16.672 -60.062 -29.312 1 96.19 301 ALA A CA 1
ATOM 2410 C C . ALA A 1 301 ? 16.812 -58.625 -29.812 1 96.19 301 ALA A C 1
ATOM 2412 O O . ALA A 1 301 ? 17.453 -57.781 -29.156 1 96.19 301 ALA A O 1
ATOM 2413 N N . ASP A 1 302 ? 16.234 -58.375 -30.969 1 97.31 302 ASP A N 1
ATOM 2414 C CA . ASP A 1 302 ? 16.281 -57.031 -31.531 1 97.31 302 ASP A CA 1
ATOM 2415 C C . ASP A 1 302 ? 15.547 -56.031 -30.625 1 97.31 302 ASP A C 1
ATOM 2417 O O . ASP A 1 302 ? 16 -54.906 -30.438 1 97.31 302 ASP A O 1
ATOM 2421 N N . LEU A 1 303 ? 14.406 -56.438 -30.125 1 97.44 303 LEU A N 1
ATOM 2422 C CA . LEU A 1 303 ? 13.617 -55.562 -29.25 1 97.44 303 LEU A CA 1
ATOM 2423 C C . LEU A 1 303 ? 14.352 -55.312 -27.938 1 97.44 303 LEU A C 1
ATOM 2425 O O . LEU A 1 303 ? 14.305 -54.188 -27.406 1 97.44 303 LEU A O 1
ATOM 2429 N N . GLU A 1 304 ? 15.047 -56.281 -27.406 1 97.56 304 GLU A N 1
ATOM 2430 C CA . GLU A 1 304 ? 15.82 -56.094 -26.172 1 97.56 304 GLU A CA 1
ATOM 2431 C C . GLU A 1 304 ? 16.953 -55.094 -26.375 1 97.56 304 GLU A C 1
ATOM 2433 O O . GLU A 1 304 ? 17.234 -54.281 -25.5 1 97.56 304 GLU A O 1
ATOM 2438 N N . ARG A 1 305 ? 17.562 -55.219 -27.578 1 97.38 305 ARG A N 1
ATOM 2439 C CA . ARG A 1 305 ? 18.609 -54.281 -27.906 1 97.38 305 ARG A CA 1
ATOM 2440 C C . ARG A 1 305 ? 18.047 -52.844 -28.047 1 97.38 305 ARG A C 1
ATOM 2442 O O . ARG A 1 305 ? 18.641 -51.906 -27.562 1 97.38 305 ARG A O 1
ATOM 2449 N N . GLN A 1 306 ? 16.953 -52.75 -28.703 1 97.62 306 GLN A N 1
ATOM 2450 C CA . GLN A 1 306 ? 16.297 -51.469 -28.891 1 97.62 306 GLN A CA 1
ATOM 2451 C C . GLN A 1 306 ? 15.906 -50.844 -27.547 1 97.62 306 GLN A C 1
ATOM 2453 O O . GLN A 1 306 ? 16.062 -49.625 -27.344 1 97.62 306 GLN A O 1
ATOM 2458 N N . ILE A 1 307 ? 15.391 -51.562 -26.625 1 97.88 307 ILE A N 1
ATOM 2459 C CA . ILE A 1 307 ? 14.969 -51.125 -25.312 1 97.88 307 ILE A CA 1
ATOM 2460 C C . ILE A 1 307 ? 16.172 -50.562 -24.547 1 97.88 307 ILE A C 1
ATOM 2462 O O . ILE A 1 307 ? 16.094 -49.5 -23.922 1 97.88 307 ILE A O 1
ATOM 2466 N N . ALA A 1 308 ? 17.25 -51.312 -24.609 1 97.69 308 ALA A N 1
ATOM 2467 C CA . ALA A 1 308 ? 18.469 -50.875 -23.953 1 97.69 308 ALA A CA 1
ATOM 2468 C C . ALA A 1 308 ? 18.953 -49.531 -24.516 1 97.69 308 ALA A C 1
ATOM 2470 O O . ALA A 1 308 ? 19.375 -48.656 -23.766 1 97.69 308 ALA A O 1
ATOM 2471 N N . GLN A 1 309 ? 18.891 -49.438 -25.859 1 97.56 309 GLN A N 1
ATOM 2472 C CA . GLN A 1 309 ? 19.297 -48.188 -26.531 1 97.56 309 GLN A CA 1
ATOM 2473 C C . GLN A 1 309 ? 18.391 -47.031 -26.141 1 97.56 309 GLN A C 1
ATOM 2475 O O . GLN A 1 309 ? 18.859 -45.906 -25.891 1 97.56 309 GLN A O 1
ATOM 2480 N N . LEU A 1 310 ? 17.141 -47.25 -26.062 1 97.5 310 LEU A N 1
ATOM 2481 C CA . LEU A 1 310 ? 16.172 -46.219 -25.719 1 97.5 310 LEU A CA 1
ATOM 2482 C C . LEU A 1 310 ? 16.328 -45.781 -24.266 1 97.5 310 LEU A C 1
ATOM 2484 O O . LEU A 1 310 ? 16.188 -44.594 -23.938 1 97.5 310 LEU A O 1
ATOM 2488 N N . GLN A 1 311 ? 16.625 -46.719 -23.406 1 97.06 311 GLN A N 1
ATOM 2489 C CA . GLN A 1 311 ? 16.844 -46.406 -22 1 97.06 311 GLN A CA 1
ATOM 2490 C C . GLN A 1 311 ? 18.062 -45.5 -21.812 1 97.06 311 GLN A C 1
ATOM 2492 O O . GLN A 1 311 ? 18.031 -44.531 -21.047 1 97.06 311 GLN A O 1
ATOM 2497 N N . ASP A 1 312 ? 19.109 -45.844 -22.562 1 97.31 312 ASP A N 1
ATOM 2498 C CA . ASP A 1 312 ? 20.328 -45.062 -22.484 1 97.31 312 ASP A CA 1
ATOM 2499 C C . ASP A 1 312 ? 20.078 -43.625 -23.016 1 97.31 312 ASP A C 1
ATOM 2501 O O . ASP A 1 312 ? 20.562 -42.656 -22.453 1 97.31 312 ASP A O 1
ATOM 2505 N N . ALA A 1 313 ? 19.359 -43.531 -24.078 1 96.56 313 ALA A N 1
ATOM 2506 C CA . ALA A 1 313 ? 19.031 -42.25 -24.656 1 96.56 313 ALA A CA 1
ATOM 2507 C C . ALA A 1 313 ? 18.188 -41.406 -23.703 1 96.56 313 ALA A C 1
ATOM 2509 O O . ALA A 1 313 ? 18.391 -40.188 -23.578 1 96.56 313 ALA A O 1
ATOM 2510 N N . GLN A 1 314 ? 17.219 -42 -23.078 1 96.12 314 GLN A N 1
ATOM 2511 C CA . GLN A 1 314 ? 16.359 -41.312 -22.125 1 96.12 314 GLN A CA 1
ATOM 2512 C C . GLN A 1 314 ? 17.156 -40.781 -20.953 1 96.12 314 GLN A C 1
ATOM 2514 O O . GLN A 1 314 ? 16.969 -39.625 -20.531 1 96.12 314 GLN A O 1
ATOM 2519 N N . ASP A 1 315 ? 18.062 -41.562 -20.422 1 96.75 315 ASP A N 1
ATOM 2520 C CA . ASP A 1 315 ? 18.891 -41.156 -19.281 1 96.75 315 ASP A CA 1
ATOM 2521 C C . ASP A 1 315 ? 19.766 -39.969 -19.641 1 96.75 315 ASP A C 1
ATOM 2523 O O . ASP A 1 315 ? 19.938 -39.031 -18.844 1 96.75 315 ASP A O 1
ATOM 2527 N N . THR A 1 316 ? 20.312 -40.031 -20.891 1 97.12 316 THR A N 1
ATOM 2528 C CA . THR A 1 316 ? 21.141 -38.938 -21.359 1 97.12 316 THR A CA 1
ATOM 2529 C C . THR A 1 316 ? 20.312 -37.656 -21.469 1 97.12 316 THR A C 1
ATOM 2531 O O . THR A 1 316 ? 20.766 -36.594 -21.062 1 97.12 316 THR A O 1
ATOM 2534 N N . LEU A 1 317 ? 19.156 -37.719 -22 1 96.62 317 LEU A N 1
ATOM 2535 C CA . LEU A 1 317 ? 18.281 -36.562 -22.156 1 96.62 317 LEU A CA 1
ATOM 2536 C C . LEU A 1 317 ? 17.859 -36 -20.812 1 96.62 317 LEU A C 1
ATOM 2538 O O . LEU A 1 317 ? 17.781 -34.781 -20.641 1 96.62 317 LEU A O 1
ATOM 2542 N N . LEU A 1 318 ? 17.625 -36.875 -19.844 1 95.94 318 LEU A N 1
ATOM 2543 C CA . LEU A 1 318 ? 17.234 -36.438 -18.5 1 95.94 318 LEU A CA 1
ATOM 2544 C C . LEU A 1 318 ? 18.359 -35.656 -17.828 1 95.94 318 LEU A C 1
ATOM 2546 O O . LEU A 1 318 ? 18.125 -34.656 -17.156 1 95.94 318 LEU A O 1
ATOM 2550 N N . ARG A 1 319 ? 19.547 -36.125 -18 1 96.62 319 ARG A N 1
ATOM 2551 C CA . ARG A 1 319 ? 20.703 -35.438 -17.453 1 96.62 319 ARG A CA 1
ATOM 2552 C C . ARG A 1 319 ? 20.875 -34.062 -18.094 1 96.62 319 ARG A C 1
ATOM 2554 O O . ARG A 1 319 ? 21.172 -33.094 -17.406 1 96.62 319 ARG A O 1
ATOM 2561 N N . MET A 1 320 ? 20.672 -34 -19.375 1 95.88 320 MET A N 1
ATOM 2562 C CA . MET A 1 320 ? 20.781 -32.75 -20.094 1 95.88 320 MET A CA 1
ATOM 2563 C C . MET A 1 320 ? 19.703 -31.766 -19.625 1 95.88 320 MET A C 1
ATOM 2565 O O . MET A 1 320 ? 19.984 -30.578 -19.469 1 95.88 320 MET A O 1
ATOM 2569 N N . GLN A 1 321 ? 18.547 -32.25 -19.453 1 94.88 321 GLN A N 1
ATOM 2570 C CA . GLN A 1 321 ? 17.453 -31.406 -19 1 94.88 321 GLN A CA 1
ATOM 2571 C C . GLN A 1 321 ? 17.734 -30.844 -17.609 1 94.88 321 GLN A C 1
ATOM 2573 O O . GLN A 1 321 ? 17.484 -29.672 -17.344 1 94.88 321 GLN A O 1
ATOM 2578 N N . GLN A 1 322 ? 18.25 -31.719 -16.766 1 93.69 322 GLN A N 1
ATOM 2579 C CA . GLN A 1 322 ? 18.578 -31.281 -15.406 1 93.69 322 GLN A CA 1
ATOM 2580 C C . GLN A 1 322 ? 19.641 -30.188 -15.422 1 93.69 322 GLN A C 1
ATOM 2582 O O . GLN A 1 322 ? 19.562 -29.219 -14.664 1 93.69 322 GLN A O 1
ATOM 2587 N N . ARG A 1 323 ? 20.625 -30.328 -16.266 1 94.56 323 ARG A N 1
ATOM 2588 C CA . ARG A 1 323 ? 21.672 -29.312 -16.406 1 94.56 323 ARG A CA 1
ATOM 2589 C C . ARG A 1 323 ? 21.094 -28 -16.906 1 94.56 323 ARG A C 1
ATOM 2591 O O . ARG A 1 323 ? 21.516 -26.922 -16.469 1 94.56 323 ARG A O 1
ATOM 2598 N N . SER A 1 324 ? 20.188 -28.125 -17.844 1 93.06 324 SER A N 1
ATOM 2599 C CA . SER A 1 324 ? 19.547 -26.938 -18.406 1 93.06 324 SER A CA 1
ATOM 2600 C C . SER A 1 324 ? 18.703 -26.219 -17.344 1 93.06 324 SER A C 1
ATOM 2602 O O . SER A 1 324 ? 18.672 -24.984 -17.312 1 93.06 324 SER A O 1
ATOM 2604 N N . LEU A 1 325 ? 18.047 -26.938 -16.5 1 89.75 325 LEU A N 1
ATOM 2605 C CA . LEU A 1 325 ? 17.234 -26.359 -15.438 1 89.75 325 LEU A CA 1
ATOM 2606 C C . LEU A 1 325 ? 18.109 -25.672 -14.398 1 89.75 325 LEU A C 1
ATOM 2608 O O . LEU A 1 325 ? 17.781 -24.578 -13.93 1 89.75 325 LEU A O 1
ATOM 2612 N N . ASP A 1 326 ? 19.25 -26.266 -14.117 1 91.88 326 ASP A N 1
ATOM 2613 C CA . ASP A 1 326 ? 20.172 -25.703 -13.141 1 91.88 326 ASP A CA 1
ATOM 2614 C C . ASP A 1 326 ? 20.781 -24.391 -13.641 1 91.88 326 ASP A C 1
ATOM 2616 O O . ASP A 1 326 ? 21.109 -23.516 -12.852 1 91.88 326 ASP A O 1
ATOM 2620 N N . SER A 1 327 ? 20.922 -24.359 -15.008 1 92.19 327 SER A N 1
ATOM 2621 C CA . SER A 1 327 ? 21.484 -23.141 -15.609 1 92.19 327 SER A CA 1
ATOM 2622 C C . SER A 1 327 ? 20.391 -22.156 -15.977 1 92.19 327 SER A C 1
ATOM 2624 O O . SER A 1 327 ? 20.641 -21.172 -16.688 1 92.19 327 SER A O 1
ATOM 2626 N N . SER A 1 328 ? 19.172 -22.453 -15.688 1 88.12 328 SER A N 1
ATOM 2627 C CA . SER A 1 328 ? 18 -21.609 -15.93 1 88.12 328 SER A CA 1
ATOM 2628 C C . SER A 1 328 ? 17.75 -21.438 -17.422 1 88.12 328 SER A C 1
ATOM 2630 O O . SER A 1 328 ? 17.297 -20.375 -17.859 1 88.12 328 SER A O 1
ATOM 2632 N N . ALA A 1 329 ? 18.219 -22.312 -18.125 1 91.31 329 ALA A N 1
ATOM 2633 C CA . ALA A 1 329 ? 17.906 -22.359 -19.562 1 91.31 329 ALA A CA 1
ATOM 2634 C C . ALA A 1 329 ? 16.578 -23.078 -19.812 1 91.31 329 ALA A C 1
ATOM 2636 O O . ALA A 1 329 ? 16.562 -24.203 -20.281 1 91.31 329 ALA A O 1
ATOM 2637 N N . TYR A 1 330 ? 15.547 -22.422 -19.562 1 89.31 330 TYR A N 1
ATOM 2638 C CA . TYR A 1 330 ? 14.227 -23.047 -19.5 1 89.31 330 TYR A CA 1
ATOM 2639 C C . TYR A 1 330 ? 13.727 -23.391 -20.906 1 89.31 330 TYR A C 1
ATOM 2641 O O . TYR A 1 330 ? 13.023 -24.375 -21.094 1 89.31 330 TYR A O 1
ATOM 2649 N N . ASN A 1 331 ? 14.07 -22.594 -21.906 1 89.94 331 ASN A N 1
ATOM 2650 C CA . ASN A 1 331 ? 13.656 -22.891 -23.266 1 89.94 331 ASN A CA 1
ATOM 2651 C C . ASN A 1 331 ? 14.242 -24.219 -23.75 1 89.94 331 ASN A C 1
ATOM 2653 O O . ASN A 1 331 ? 13.547 -25.031 -24.375 1 89.94 331 ASN A O 1
ATOM 2657 N N . LYS A 1 332 ? 15.508 -24.344 -23.438 1 93.19 332 LYS A N 1
ATOM 2658 C CA . LYS A 1 332 ? 16.156 -25.594 -23.797 1 93.19 332 LYS A CA 1
ATOM 2659 C C . LYS A 1 332 ? 15.562 -26.781 -23.031 1 93.19 332 LYS A C 1
ATOM 2661 O O . LYS A 1 332 ? 15.367 -27.859 -23.594 1 93.19 332 LYS A O 1
ATOM 2666 N N . ALA A 1 333 ? 15.258 -26.578 -21.781 1 92.19 333 ALA A N 1
ATOM 2667 C CA . ALA A 1 333 ? 14.641 -27.625 -20.953 1 92.19 333 ALA A CA 1
ATOM 2668 C C . ALA A 1 333 ? 13.297 -28.047 -21.531 1 92.19 333 ALA A C 1
ATOM 2670 O O . ALA A 1 333 ? 12.945 -29.234 -21.516 1 92.19 333 ALA A O 1
ATOM 2671 N N . ASN A 1 334 ? 12.57 -27.125 -22.125 1 91 334 ASN A N 1
ATOM 2672 C CA . ASN A 1 334 ? 11.273 -27.406 -22.734 1 91 334 ASN A CA 1
ATOM 2673 C C . ASN A 1 334 ? 11.422 -28.25 -24 1 91 334 ASN A C 1
ATOM 2675 O O . ASN A 1 334 ? 10.641 -29.172 -24.234 1 91 334 ASN A O 1
ATOM 2679 N N . GLU A 1 335 ? 12.383 -27.859 -24.734 1 93.25 335 GLU A N 1
ATOM 2680 C CA . GLU A 1 335 ? 12.633 -28.609 -25.953 1 93.25 335 GLU A CA 1
ATOM 2681 C C . GLU A 1 335 ? 13.055 -30.047 -25.656 1 93.25 335 GLU A C 1
ATOM 2683 O O . GLU A 1 335 ? 12.609 -30.984 -26.312 1 93.25 335 GLU A O 1
ATOM 2688 N N . LEU A 1 336 ? 13.828 -30.156 -24.641 1 95.62 336 LEU A N 1
ATOM 2689 C CA . LEU A 1 336 ? 14.312 -31.469 -24.25 1 95.62 336 LEU A CA 1
ATOM 2690 C C . LEU A 1 336 ? 13.18 -32.344 -23.703 1 95.62 336 LEU A C 1
ATOM 2692 O O . LEU A 1 336 ? 13.188 -33.562 -23.859 1 95.62 336 LEU A O 1
ATOM 2696 N N . GLN A 1 337 ? 12.25 -31.688 -23.109 1 94.94 337 GLN A N 1
ATOM 2697 C CA . GLN A 1 337 ? 11.133 -32.438 -22.531 1 94.94 337 GLN A CA 1
ATOM 2698 C C . GLN A 1 337 ? 10.336 -33.156 -23.625 1 94.94 337 GLN A C 1
ATOM 2700 O O . GLN A 1 337 ? 9.867 -34.281 -23.438 1 94.94 337 GLN A O 1
ATOM 2705 N N . GLU A 1 338 ? 10.164 -32.5 -24.734 1 94.06 338 GLU A N 1
ATOM 2706 C CA . GLU A 1 338 ? 9.469 -33.156 -25.859 1 94.06 338 GLU A CA 1
ATOM 2707 C C . GLU A 1 338 ? 10.188 -34.406 -26.312 1 94.06 338 GLU A C 1
ATOM 2709 O O . GLU A 1 338 ? 9.562 -35.438 -26.547 1 94.06 338 GLU A O 1
ATOM 2714 N N . ASP A 1 339 ? 11.43 -34.312 -26.375 1 96.25 339 ASP A N 1
ATOM 2715 C CA . ASP A 1 339 ? 12.234 -35.438 -26.797 1 96.25 339 ASP A CA 1
ATOM 2716 C C . ASP A 1 339 ? 12.195 -36.562 -25.766 1 96.25 339 ASP A C 1
ATOM 2718 O O . ASP A 1 339 ? 12.141 -37.75 -26.125 1 96.25 339 ASP A O 1
ATOM 2722 N N . ILE A 1 340 ? 12.289 -36.188 -24.516 1 96.44 340 ILE A N 1
ATOM 2723 C CA . ILE A 1 340 ? 12.258 -37.156 -23.422 1 96.44 340 ILE A CA 1
ATOM 2724 C C . ILE A 1 340 ? 10.938 -37.906 -23.453 1 96.44 340 ILE A C 1
ATOM 2726 O O . ILE A 1 340 ? 10.93 -39.156 -23.344 1 96.44 340 ILE A O 1
ATOM 2730 N N . SER A 1 341 ? 9.883 -37.188 -23.672 1 95.81 341 SER A N 1
ATOM 2731 C CA . SER A 1 341 ? 8.562 -37.844 -23.703 1 95.81 341 SER A CA 1
ATOM 2732 C C . SER A 1 341 ? 8.438 -38.781 -24.875 1 95.81 341 SER A C 1
ATOM 2734 O O . SER A 1 341 ? 7.863 -39.875 -24.75 1 95.81 341 SER A O 1
ATOM 2736 N N . MET A 1 342 ? 8.969 -38.406 -25.938 1 95.38 342 MET A N 1
ATOM 2737 C CA . MET A 1 342 ? 8.906 -39.25 -27.125 1 95.38 342 MET A CA 1
ATOM 2738 C C . MET A 1 342 ? 9.711 -40.531 -26.922 1 95.38 342 MET A C 1
ATOM 2740 O O . MET A 1 342 ? 9.266 -41.594 -27.297 1 95.38 342 MET A O 1
ATOM 2744 N N . ARG A 1 343 ? 10.867 -40.406 -26.375 1 96.56 343 ARG A N 1
ATOM 2745 C CA . ARG A 1 343 ? 11.71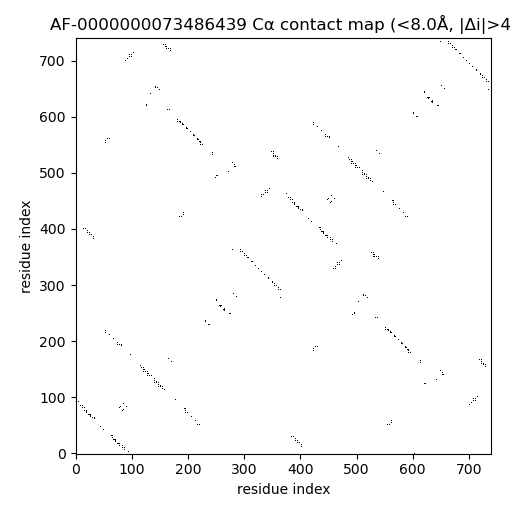1 -41.594 -26.125 1 96.56 343 ARG A CA 1
ATOM 2746 C C . ARG A 1 343 ? 11.062 -42.531 -25.109 1 96.56 343 ARG A C 1
ATOM 2748 O O . ARG A 1 343 ? 11.164 -43.75 -25.219 1 96.56 343 ARG A O 1
ATOM 2755 N N . ARG A 1 344 ? 10.453 -41.969 -24.094 1 95.94 344 ARG A N 1
ATOM 2756 C CA . ARG A 1 344 ? 9.766 -42.75 -23.094 1 95.94 344 ARG A CA 1
ATOM 2757 C C . ARG A 1 344 ? 8.609 -43.531 -23.703 1 95.94 344 ARG A C 1
ATOM 2759 O O . ARG A 1 344 ? 8.375 -44.688 -23.344 1 95.94 344 ARG A O 1
ATOM 2766 N N . PHE A 1 345 ? 7.902 -42.906 -24.594 1 96.19 345 PHE A N 1
ATOM 2767 C CA . PHE A 1 345 ? 6.816 -43.594 -25.297 1 96.19 345 PHE A CA 1
ATOM 2768 C C . PHE A 1 345 ? 7.348 -44.75 -26.109 1 96.19 345 PHE A C 1
ATOM 2770 O O . PHE A 1 345 ? 6.801 -45.875 -26.047 1 96.19 345 PHE A O 1
ATOM 2777 N N . ASP A 1 346 ? 8.375 -44.469 -26.938 1 97.31 346 ASP A N 1
ATOM 2778 C CA . ASP A 1 346 ? 8.977 -45.531 -27.75 1 97.31 346 ASP A CA 1
ATOM 2779 C C . ASP A 1 346 ? 9.461 -46.688 -26.891 1 97.31 346 ASP A C 1
ATOM 2781 O O . ASP A 1 346 ? 9.344 -47.844 -27.297 1 97.31 346 ASP A O 1
ATOM 2785 N N . LEU A 1 347 ? 10.016 -46.344 -25.766 1 97.12 347 LEU A N 1
ATOM 2786 C CA . LEU A 1 347 ? 10.516 -47.375 -24.844 1 97.12 347 LEU A CA 1
ATOM 2787 C C . LEU A 1 347 ? 9.375 -48.25 -24.344 1 97.12 347 LEU A C 1
ATOM 2789 O O . LEU A 1 347 ? 9.477 -49.469 -24.359 1 97.12 347 LEU A O 1
ATOM 2793 N N . GLN A 1 348 ? 8.305 -47.656 -23.953 1 96.62 348 GLN A N 1
ATOM 2794 C CA . GLN A 1 348 ? 7.172 -48.375 -23.406 1 96.62 348 GLN A CA 1
ATOM 2795 C C . GLN A 1 348 ? 6.496 -49.219 -24.484 1 96.62 348 GLN A C 1
ATOM 2797 O O . GLN A 1 348 ? 6.047 -50.344 -24.234 1 96.62 348 GLN A O 1
ATOM 2802 N N . VAL A 1 349 ? 6.434 -48.656 -25.688 1 96.62 349 VAL A N 1
ATOM 2803 C CA . VAL A 1 349 ? 5.855 -49.375 -26.812 1 96.62 349 VAL A CA 1
ATOM 2804 C C . VAL A 1 349 ? 6.699 -50.625 -27.094 1 96.62 349 VAL A C 1
ATOM 2806 O O . VAL A 1 349 ? 6.16 -51.719 -27.297 1 96.62 349 VAL A O 1
ATOM 2809 N N . ALA A 1 350 ? 7.992 -50.5 -27.094 1 97.44 350 ALA A N 1
ATOM 2810 C CA . ALA A 1 350 ? 8.898 -51.625 -27.328 1 97.44 350 ALA A CA 1
ATOM 2811 C C . ALA A 1 350 ? 8.742 -52.656 -26.234 1 97.44 350 ALA A C 1
ATOM 2813 O O . ALA A 1 350 ? 8.82 -53.875 -26.516 1 97.44 350 ALA A O 1
ATOM 2814 N N . GLN A 1 351 ? 8.555 -52.25 -25.047 1 96.81 351 GLN A N 1
ATOM 2815 C CA . GLN A 1 351 ? 8.383 -53.156 -23.922 1 96.81 351 GLN A CA 1
ATOM 2816 C C . GLN A 1 351 ? 7.09 -53.969 -24.078 1 96.81 351 GLN A C 1
ATOM 2818 O O . GLN A 1 351 ? 7.066 -55.156 -23.797 1 96.81 351 GLN A O 1
ATOM 2823 N N . VAL A 1 352 ? 6.086 -53.312 -24.469 1 96.5 352 VAL A N 1
ATOM 2824 C CA . VAL A 1 352 ? 4.812 -54 -24.688 1 96.5 352 VAL A CA 1
ATOM 2825 C C . VAL A 1 352 ? 4.953 -55 -25.828 1 96.5 352 VAL A C 1
ATOM 2827 O O . VAL A 1 352 ? 4.465 -56.125 -25.719 1 96.5 352 VAL A O 1
ATOM 2830 N N . HIS A 1 353 ? 5.605 -54.625 -26.875 1 96.44 353 HIS A N 1
ATOM 2831 C CA . HIS A 1 353 ? 5.828 -55.531 -28.016 1 96.44 353 HIS A CA 1
ATOM 2832 C C . HIS A 1 353 ? 6.695 -56.719 -27.609 1 96.44 353 HIS A C 1
ATOM 2834 O O . HIS A 1 353 ? 6.457 -57.844 -28.047 1 96.44 353 HIS A O 1
ATOM 2840 N N . LEU A 1 354 ? 7.73 -56.406 -26.891 1 96.81 354 LEU A N 1
ATOM 2841 C CA . LEU A 1 354 ? 8.609 -57.469 -26.422 1 96.81 354 LEU A CA 1
ATOM 2842 C C . LEU A 1 354 ? 7.828 -58.5 -25.609 1 96.81 354 LEU A C 1
ATOM 2844 O O . LEU A 1 354 ? 8.078 -59.719 -25.734 1 96.81 354 LEU A O 1
ATOM 2848 N N . SER A 1 355 ? 6.961 -58.062 -24.734 1 96.19 355 SER A N 1
ATOM 2849 C CA . SER A 1 355 ? 6.145 -58.969 -23.938 1 96.19 355 SER A CA 1
ATOM 2850 C C . SER A 1 355 ? 5.309 -59.875 -24.828 1 96.19 355 SER A C 1
ATOM 2852 O O . SER A 1 355 ? 5.125 -61.062 -24.531 1 96.19 355 SER A O 1
ATOM 2854 N N . ALA A 1 356 ? 4.789 -59.344 -25.922 1 95.5 356 ALA A N 1
ATOM 2855 C CA . ALA A 1 356 ? 4.004 -60.125 -26.875 1 95.5 356 ALA A CA 1
ATOM 2856 C C . ALA A 1 356 ? 4.863 -61.188 -27.531 1 95.5 356 ALA A C 1
ATOM 2858 O O . ALA A 1 356 ? 4.465 -62.375 -27.609 1 95.5 356 ALA A O 1
ATOM 2859 N N . VAL A 1 357 ? 6.055 -60.844 -27.984 1 95.5 357 VAL A N 1
ATOM 2860 C CA . VAL A 1 357 ? 6.949 -61.75 -28.688 1 95.5 357 VAL A CA 1
ATOM 2861 C C . VAL A 1 357 ? 7.445 -62.812 -27.734 1 95.5 357 VAL A C 1
ATOM 2863 O O . VAL A 1 357 ? 7.543 -64 -28.125 1 95.5 357 VAL A O 1
ATOM 2866 N N . LYS A 1 358 ? 7.758 -62.5 -26.531 1 94.81 358 LYS A N 1
ATOM 2867 C CA . LYS A 1 358 ? 8.211 -63.469 -25.547 1 94.81 358 LYS A CA 1
ATOM 2868 C C . LYS A 1 358 ? 7.121 -64.5 -25.25 1 94.81 358 LYS A C 1
ATOM 2870 O O . LYS A 1 358 ? 7.41 -65.688 -25.047 1 94.81 358 LYS A O 1
ATOM 2875 N N . ALA A 1 359 ? 5.902 -64 -25.156 1 93.75 359 ALA A N 1
ATOM 2876 C CA . ALA A 1 359 ? 4.785 -64.938 -24.938 1 93.75 359 ALA A CA 1
ATOM 2877 C C . ALA A 1 359 ? 4.66 -65.938 -26.078 1 93.75 359 ALA A C 1
ATOM 2879 O O . ALA A 1 359 ? 4.359 -67.125 -25.859 1 93.75 359 ALA A O 1
ATOM 2880 N N . GLN A 1 360 ? 4.945 -65.5 -27.297 1 91.69 360 GLN A N 1
ATOM 2881 C CA . GLN A 1 360 ? 4.871 -66.312 -28.469 1 91.69 360 GLN A CA 1
ATOM 2882 C C . GLN A 1 360 ? 6.027 -67.312 -28.484 1 91.69 360 GLN A C 1
ATOM 2884 O O . GLN A 1 360 ? 5.844 -68.5 -28.859 1 91.69 360 GLN A O 1
ATOM 2889 N N . VAL A 1 361 ? 7.168 -66.938 -28.031 1 90.44 361 VAL A N 1
ATOM 2890 C CA . VAL A 1 361 ? 8.336 -67.812 -27.984 1 90.44 361 VAL A CA 1
ATOM 2891 C C . VAL A 1 361 ? 8.148 -68.875 -26.922 1 90.44 361 VAL A C 1
ATOM 2893 O O . VAL A 1 361 ? 8.5 -70 -27.125 1 90.44 361 VAL A O 1
ATOM 2896 N N . ARG A 1 362 ? 7.617 -68.562 -25.828 1 89.06 362 ARG A N 1
ATOM 2897 C CA . ARG A 1 362 ? 7.395 -69.5 -24.734 1 89.06 362 ARG A CA 1
ATOM 2898 C C . ARG A 1 362 ? 6.379 -70.562 -25.125 1 89.06 362 ARG A C 1
ATOM 2900 O O . ARG A 1 362 ? 6.469 -71.688 -24.688 1 89.06 362 ARG A O 1
ATOM 2907 N N . LEU A 1 363 ? 5.43 -70.125 -25.891 1 86.88 363 LEU A N 1
ATOM 2908 C CA . LEU A 1 363 ? 4.406 -71.062 -26.344 1 86.88 363 LEU A CA 1
ATOM 2909 C C . LEU A 1 363 ? 5.027 -72.188 -27.172 1 86.88 363 LEU A C 1
ATOM 2911 O O . LEU A 1 363 ? 4.605 -73.375 -27.062 1 86.88 363 LEU A O 1
ATOM 2915 N N . ARG A 1 364 ? 6.004 -71.938 -28.031 1 79.25 364 ARG A N 1
ATOM 2916 C CA . ARG A 1 364 ? 6.66 -72.938 -28.859 1 79.25 364 ARG A CA 1
ATOM 2917 C C . ARG A 1 364 ? 7.645 -73.75 -28.047 1 79.25 364 ARG A C 1
ATOM 2919 O O . ARG A 1 364 ? 7.781 -74.938 -28.266 1 79.25 364 ARG A O 1
ATOM 2926 N N . GLY A 1 365 ? 8.391 -73.188 -27.109 1 65.69 365 GLY A N 1
ATOM 2927 C CA . GLY A 1 365 ? 9.352 -73.938 -26.297 1 65.69 365 GLY A CA 1
ATOM 2928 C C . GLY A 1 365 ? 8.711 -75 -25.406 1 65.69 365 GLY A C 1
ATOM 2929 O O . GLY A 1 365 ? 9.312 -76 -25.094 1 65.69 365 GLY A O 1
ATOM 2930 N N . GLY A 1 366 ? 7.555 -74.75 -24.859 1 60.66 366 GLY A N 1
ATOM 2931 C CA . GLY A 1 366 ? 6.883 -75.688 -24.031 1 60.66 366 GLY A CA 1
ATOM 2932 C C . GLY A 1 366 ? 6.418 -76.938 -24.812 1 60.66 366 GLY A C 1
ATOM 2933 O O . GLY A 1 366 ? 6.25 -78 -24.25 1 60.66 366 GLY A O 1
ATOM 2934 N N . THR A 1 367 ? 6.191 -76.812 -26.141 1 56.97 367 THR A N 1
ATOM 2935 C CA . THR A 1 367 ? 5.723 -77.938 -26.938 1 56.97 367 THR A CA 1
ATOM 2936 C C . THR A 1 367 ? 6.891 -78.875 -27.375 1 56.97 367 THR A C 1
ATOM 2938 O O . THR A 1 367 ? 6.727 -80.062 -27.547 1 56.97 367 THR A O 1
ATOM 2941 N N . THR A 1 368 ? 8.086 -78.312 -27.688 1 52 368 THR A N 1
ATOM 2942 C CA . THR A 1 368 ? 9.188 -79.188 -28.125 1 52 368 THR A CA 1
ATOM 2943 C C . THR A 1 368 ? 9.789 -79.938 -26.953 1 52 368 THR A C 1
ATOM 2945 O O . THR A 1 368 ? 10.5 -80.938 -27.141 1 52 368 THR A O 1
ATOM 2948 N N . GLY A 1 369 ? 9.695 -79.625 -25.75 1 42.91 369 GLY A N 1
ATOM 2949 C CA . GLY A 1 369 ? 10.211 -80.438 -24.656 1 42.91 369 GLY A CA 1
ATOM 2950 C C . GLY A 1 369 ? 9.258 -81.562 -24.25 1 42.91 369 GLY A C 1
ATOM 2951 O O . GLY A 1 369 ? 9.508 -82.25 -23.266 1 42.91 369 GLY A O 1
ATOM 2952 N N . ALA A 1 370 ? 8.062 -81.625 -24.625 1 39.66 370 ALA A N 1
ATOM 2953 C CA . ALA A 1 370 ? 7.379 -82.875 -24.297 1 39.66 370 ALA A CA 1
ATOM 2954 C C . ALA A 1 370 ? 7.684 -84 -25.328 1 39.66 370 ALA A C 1
ATOM 2956 O O . ALA A 1 370 ? 7.906 -83.688 -26.516 1 39.66 370 ALA A O 1
ATOM 2957 N N . MET B 1 1 ? -10.43 -34.812 -21.844 1 31.17 1 MET B N 1
ATOM 2958 C CA . MET B 1 1 ? -9.594 -34.906 -20.656 1 31.17 1 MET B CA 1
ATOM 2959 C C . MET B 1 1 ? -8.547 -33.812 -20.625 1 31.17 1 MET B C 1
ATOM 2961 O O . MET B 1 1 ? -7.594 -33.875 -19.844 1 31.17 1 MET B O 1
ATOM 2965 N N . SER B 1 2 ? -8.203 -33.219 -21.734 1 36.69 2 SER B N 1
ATOM 2966 C CA . SER B 1 2 ? -7.055 -32.469 -22.234 1 36.69 2 SER B CA 1
ATOM 2967 C C . SER B 1 2 ? -6.633 -31.391 -21.266 1 36.69 2 SER B C 1
ATOM 2969 O O . SER B 1 2 ? -5.461 -31.297 -20.906 1 36.69 2 SER B O 1
ATOM 2971 N N . ASP B 1 3 ? -7.086 -30.094 -21.328 1 40.12 3 ASP B N 1
ATOM 2972 C CA . ASP B 1 3 ? -6.465 -28.781 -21.172 1 40.12 3 ASP B CA 1
ATOM 2973 C C . ASP B 1 3 ? -6.379 -28.391 -19.703 1 40.12 3 ASP B C 1
ATOM 2975 O O . ASP B 1 3 ? -7.246 -27.672 -19.188 1 40.12 3 ASP B O 1
ATOM 2979 N N . ARG B 1 4 ? -5.992 -29.156 -18.828 1 46.91 4 ARG B N 1
ATOM 2980 C CA . ARG B 1 4 ? -5.793 -29.016 -17.391 1 46.91 4 ARG B CA 1
ATOM 2981 C C . ARG B 1 4 ? -5.27 -27.625 -17.047 1 46.91 4 ARG B C 1
ATOM 2983 O O . ARG B 1 4 ? -5.859 -26.922 -16.219 1 46.91 4 ARG B O 1
ATOM 2990 N N . PRO B 1 5 ? -3.865 -27.359 -16.656 1 51.97 5 PRO B N 1
ATOM 2991 C CA . PRO B 1 5 ? -3.49 -26.547 -15.492 1 51.97 5 PRO B CA 1
ATOM 2992 C C . PRO B 1 5 ? -3.773 -25.062 -15.703 1 51.97 5 PRO B C 1
ATOM 2994 O O . PRO B 1 5 ? -2.863 -24.297 -16.031 1 51.97 5 PRO B O 1
ATOM 2997 N N . LEU B 1 6 ? -4.871 -24.797 -16.172 1 57.09 6 LEU B N 1
ATOM 2998 C CA . LEU B 1 6 ? -5.461 -23.516 -16.531 1 57.09 6 LEU B CA 1
ATOM 2999 C C . LEU B 1 6 ? -5.281 -22.5 -15.406 1 57.09 6 LEU B C 1
ATOM 3001 O O . LEU B 1 6 ? -5.078 -21.312 -15.664 1 57.09 6 LEU B O 1
ATOM 3005 N N . PHE B 1 7 ? -5.184 -22.938 -14.164 1 72.94 7 PHE B N 1
ATOM 3006 C CA . PHE B 1 7 ? -5.223 -21.844 -13.203 1 72.94 7 PHE B CA 1
ATOM 3007 C C . PHE B 1 7 ? -3.83 -21.266 -12.977 1 72.94 7 PHE B C 1
ATOM 3009 O O . PHE B 1 7 ? -3.688 -20.125 -12.531 1 72.94 7 PHE B O 1
ATOM 3016 N N . LEU B 1 8 ? -2.828 -22.047 -13.562 1 80.62 8 LEU B N 1
ATOM 3017 C CA . LEU B 1 8 ? -1.475 -21.531 -13.43 1 80.62 8 LEU B CA 1
ATOM 3018 C C . LEU B 1 8 ? -1.311 -20.234 -14.219 1 80.62 8 LEU B C 1
ATOM 3020 O O . LEU B 1 8 ? -0.661 -19.297 -13.75 1 80.62 8 LEU B O 1
ATOM 3024 N N . GLY B 1 9 ? -1.962 -20.281 -15.32 1 83.06 9 GLY B N 1
ATOM 3025 C CA . GLY B 1 9 ? -1.941 -19.078 -16.125 1 83.06 9 GLY B CA 1
ATOM 3026 C C . GLY B 1 9 ? -2.615 -17.891 -15.453 1 83.06 9 GLY B C 1
ATOM 3027 O O . GLY B 1 9 ? -2.143 -16.766 -15.555 1 83.06 9 GLY B O 1
ATOM 3028 N N . SER B 1 10 ? -3.611 -18.234 -14.734 1 87.56 10 SER B N 1
ATOM 3029 C CA . SER B 1 10 ? -4.348 -17.188 -14.031 1 87.56 10 SER B CA 1
ATOM 3030 C C . SER B 1 10 ? -3.521 -16.594 -12.898 1 87.56 10 SER B C 1
ATOM 3032 O O . SER B 1 10 ? -3.504 -15.375 -12.703 1 87.56 10 SER B O 1
ATOM 3034 N N . VAL B 1 11 ? -2.758 -17.438 -12.172 1 91.06 11 VAL B N 1
ATOM 3035 C CA . VAL B 1 11 ? -1.958 -16.969 -11.047 1 91.06 11 VAL B CA 1
ATOM 3036 C C . VAL B 1 11 ? -0.816 -16.094 -11.555 1 91.06 11 VAL B C 1
ATOM 3038 O O . VAL B 1 11 ? -0.548 -15.023 -10.992 1 91.06 11 VAL B O 1
ATOM 3041 N N . SER B 1 12 ? -0.206 -16.562 -12.602 1 93.19 12 SER B N 1
ATOM 3042 C CA . SER B 1 12 ? 0.907 -15.797 -13.164 1 93.19 12 SER B CA 1
ATOM 3043 C C . SER B 1 12 ? 0.436 -14.469 -13.734 1 93.19 12 SER B C 1
ATOM 3045 O O . SER B 1 12 ? 1.059 -13.43 -13.5 1 93.19 12 SER B O 1
ATOM 3047 N N . ASP B 1 13 ? -0.661 -14.469 -14.438 1 94.06 13 ASP B N 1
ATOM 3048 C CA . ASP B 1 13 ? -1.209 -13.242 -15.023 1 94.06 13 ASP B CA 1
ATOM 3049 C C . ASP B 1 13 ? -1.646 -12.266 -13.938 1 94.06 13 ASP B C 1
ATOM 3051 O O . ASP B 1 13 ? -1.427 -11.062 -14.055 1 94.06 13 ASP B O 1
ATOM 3055 N N . PHE B 1 14 ? -2.303 -12.805 -12.961 1 96.81 14 PHE B N 1
ATOM 3056 C CA . PHE B 1 14 ? -2.754 -11.969 -11.852 1 96.81 14 PHE B CA 1
ATOM 3057 C C . PHE B 1 14 ? -1.577 -11.266 -11.195 1 96.81 14 PHE B C 1
ATOM 3059 O O . PHE B 1 14 ? -1.622 -10.047 -10.969 1 96.81 14 PHE B O 1
ATOM 3066 N N . THR B 1 15 ? -0.572 -11.992 -10.891 1 96.81 15 THR B N 1
ATOM 3067 C CA . THR B 1 15 ? 0.571 -11.445 -10.172 1 96.81 15 THR B CA 1
ATOM 3068 C C . THR B 1 15 ? 1.34 -10.461 -11.047 1 96.81 15 THR B C 1
ATOM 3070 O O . THR B 1 15 ? 1.878 -9.469 -10.555 1 96.81 15 THR B O 1
ATOM 3073 N N . ALA B 1 16 ? 1.369 -10.75 -12.32 1 96.69 16 ALA B N 1
ATOM 3074 C CA . ALA B 1 16 ? 2.004 -9.812 -13.25 1 96.69 16 ALA B CA 1
ATOM 3075 C C . ALA B 1 16 ? 1.265 -8.477 -13.273 1 96.69 16 ALA B C 1
ATOM 3077 O O . ALA B 1 16 ? 1.889 -7.414 -13.227 1 96.69 16 ALA B O 1
ATOM 3078 N N . GLN B 1 17 ? -0.008 -8.586 -13.367 1 97.5 17 GLN B N 1
ATOM 3079 C CA . GLN B 1 17 ? -0.812 -7.367 -13.383 1 97.5 17 GLN B CA 1
ATOM 3080 C C . GLN B 1 17 ? -0.734 -6.641 -12.047 1 97.5 17 GLN B C 1
ATOM 3082 O O . GLN B 1 17 ? -0.674 -5.41 -12 1 97.5 17 GLN B O 1
ATOM 3087 N N . LEU B 1 18 ? -0.774 -7.41 -10.953 1 97.94 18 LEU B N 1
ATOM 3088 C CA . LEU B 1 18 ? -0.629 -6.824 -9.625 1 97.94 18 LEU B CA 1
ATOM 3089 C C . LEU B 1 18 ? 0.7 -6.086 -9.5 1 97.94 18 LEU B C 1
ATOM 3091 O O . LEU B 1 18 ? 0.762 -5.004 -8.906 1 97.94 18 LEU B O 1
ATOM 3095 N N . SER B 1 19 ? 1.748 -6.727 -10.039 1 97.81 19 SER B N 1
ATOM 3096 C CA . SER B 1 19 ? 3.066 -6.102 -10.039 1 97.81 19 SER B CA 1
ATOM 3097 C C . SER B 1 19 ? 3.041 -4.762 -10.773 1 97.81 19 SER B C 1
ATOM 3099 O O . SER B 1 19 ? 3.633 -3.785 -10.312 1 97.81 19 SER B O 1
ATOM 3101 N N . ARG B 1 20 ? 2.357 -4.695 -11.82 1 97.62 20 ARG B N 1
ATOM 3102 C CA . ARG B 1 20 ? 2.25 -3.461 -12.594 1 97.62 20 ARG B CA 1
ATOM 3103 C C . ARG B 1 20 ? 1.498 -2.389 -11.812 1 97.62 20 ARG B C 1
ATOM 3105 O O . ARG B 1 20 ? 1.864 -1.212 -11.852 1 97.62 20 ARG B O 1
ATOM 3112 N N . ILE B 1 21 ? 0.455 -2.754 -11.156 1 98.12 21 ILE B N 1
ATOM 3113 C CA . ILE B 1 21 ? -0.346 -1.832 -10.359 1 98.12 21 ILE B CA 1
ATOM 3114 C C . ILE B 1 21 ? 0.505 -1.253 -9.234 1 98.12 21 ILE B C 1
ATOM 3116 O O . ILE B 1 21 ? 0.446 -0.052 -8.961 1 98.12 21 ILE B O 1
ATOM 3120 N N . HIS B 1 22 ? 1.304 -2.086 -8.555 1 97.94 22 HIS B N 1
ATOM 3121 C CA . HIS B 1 22 ? 2.193 -1.623 -7.496 1 97.94 22 HIS B CA 1
ATOM 3122 C C . HIS B 1 22 ? 3.256 -0.677 -8.047 1 97.94 22 HIS B C 1
ATOM 3124 O O . HIS B 1 22 ? 3.621 0.301 -7.391 1 97.94 22 HIS B O 1
ATOM 3130 N N . GLU B 1 23 ? 3.748 -1.026 -9.219 1 97.62 23 GLU B N 1
ATOM 3131 C CA . GLU B 1 23 ? 4.754 -0.17 -9.844 1 97.62 23 GLU B CA 1
ATOM 3132 C C . GLU B 1 23 ? 4.18 1.205 -10.172 1 97.62 23 GLU B C 1
ATOM 3134 O O . GLU B 1 23 ? 4.836 2.227 -9.953 1 97.62 23 GLU B O 1
ATOM 3139 N N . GLN B 1 24 ? 3.033 1.223 -10.688 1 97.75 24 GLN B N 1
ATOM 3140 C CA . GLN B 1 24 ? 2.361 2.482 -11 1 97.75 24 GLN B CA 1
ATOM 3141 C C . GLN B 1 24 ? 2.109 3.293 -9.727 1 97.75 24 GLN B C 1
ATOM 3143 O O . GLN B 1 24 ? 2.309 4.508 -9.711 1 97.75 24 GLN B O 1
ATOM 3148 N N . HIS B 1 25 ? 1.638 2.648 -8.727 1 97.5 25 HIS B N 1
ATOM 3149 C CA . HIS B 1 25 ? 1.392 3.297 -7.441 1 97.5 25 HIS B CA 1
ATOM 3150 C C . HIS B 1 25 ? 2.676 3.887 -6.867 1 97.5 25 HIS B C 1
ATOM 3152 O O . HIS B 1 25 ? 2.676 5.008 -6.355 1 97.5 25 HIS B O 1
ATOM 3158 N N . ALA B 1 26 ? 3.752 3.102 -6.969 1 98 26 ALA B N 1
ATOM 3159 C CA . ALA B 1 26 ? 5.047 3.564 -6.48 1 98 26 ALA B CA 1
ATOM 3160 C C . ALA B 1 26 ? 5.492 4.824 -7.215 1 98 26 ALA B C 1
ATOM 3162 O O . ALA B 1 26 ? 5.949 5.785 -6.594 1 98 26 ALA B O 1
ATOM 3163 N N . ASP B 1 27 ? 5.258 4.859 -8.484 1 98.06 27 ASP B N 1
ATOM 3164 C CA . ASP B 1 27 ? 5.656 5.996 -9.305 1 98.06 27 ASP B CA 1
ATOM 3165 C C . ASP B 1 27 ? 4.84 7.238 -8.961 1 98.06 27 ASP B C 1
ATOM 3167 O O . ASP B 1 27 ? 5.375 8.344 -8.906 1 98.06 27 ASP B O 1
ATOM 3171 N N . GLU B 1 28 ? 3.562 7.094 -8.766 1 97.94 28 GLU B N 1
ATOM 3172 C CA . GLU B 1 28 ? 2.686 8.219 -8.438 1 97.94 28 GLU B CA 1
ATOM 3173 C C . GLU B 1 28 ? 3.047 8.82 -7.086 1 97.94 28 GLU B C 1
ATOM 3175 O O . GLU B 1 28 ? 3.096 10.047 -6.941 1 97.94 28 GLU B O 1
ATOM 3180 N N . ILE B 1 29 ? 3.305 7.953 -6.094 1 98.19 29 ILE B N 1
ATOM 3181 C CA . ILE B 1 29 ? 3.678 8.43 -4.766 1 98.19 29 ILE B CA 1
ATOM 3182 C C . ILE B 1 29 ? 5.02 9.148 -4.832 1 98.19 29 ILE B C 1
ATOM 3184 O O . ILE B 1 29 ? 5.199 10.195 -4.207 1 98.19 29 ILE B O 1
ATOM 3188 N N . GLN B 1 30 ? 5.922 8.586 -5.629 1 97.88 30 GLN B N 1
ATOM 3189 C CA . GLN B 1 30 ? 7.246 9.188 -5.754 1 97.88 30 GLN B CA 1
ATOM 3190 C C . GLN B 1 30 ? 7.16 10.578 -6.379 1 97.88 30 GLN B C 1
ATOM 3192 O O . GLN B 1 30 ? 7.84 11.508 -5.938 1 97.88 30 GLN B O 1
ATOM 3197 N N . ARG B 1 31 ? 6.367 10.75 -7.367 1 97.88 31 ARG B N 1
ATOM 3198 C CA . ARG B 1 31 ? 6.18 12.047 -8.016 1 97.88 31 ARG B CA 1
ATOM 3199 C C . ARG B 1 31 ? 5.566 13.055 -7.047 1 97.88 31 ARG B C 1
ATOM 3201 O O . ARG B 1 31 ? 5.965 14.219 -7.023 1 97.88 31 ARG B O 1
ATOM 3208 N N . LEU B 1 32 ? 4.605 12.586 -6.285 1 97.75 32 LEU B N 1
ATOM 3209 C CA . LEU B 1 32 ? 3.957 13.445 -5.301 1 97.75 32 LEU B CA 1
ATOM 3210 C C . LEU B 1 32 ? 4.961 13.945 -4.27 1 97.75 32 LEU B C 1
ATOM 3212 O O . LEU B 1 32 ? 5.023 15.141 -3.984 1 97.75 32 LEU B O 1
ATOM 3216 N N . VAL B 1 33 ? 5.793 13.031 -3.729 1 97.75 33 VAL B N 1
ATOM 3217 C CA . VAL B 1 33 ? 6.75 13.375 -2.684 1 97.75 33 VAL B CA 1
ATOM 3218 C C . VAL B 1 33 ? 7.809 14.32 -3.244 1 97.75 33 VAL B C 1
ATOM 3220 O O . VAL B 1 33 ? 8.188 15.297 -2.588 1 97.75 33 VAL B O 1
ATOM 3223 N N . GLU B 1 34 ? 8.227 14.078 -4.473 1 96.44 34 GLU B N 1
ATOM 3224 C CA . GLU B 1 34 ? 9.234 14.93 -5.094 1 96.44 34 GLU B CA 1
ATOM 3225 C C . GLU B 1 34 ? 8.711 16.344 -5.289 1 96.44 34 GLU B C 1
ATOM 3227 O O . GLU B 1 34 ? 9.438 17.312 -5.059 1 96.44 34 GLU B O 1
ATOM 3232 N N . THR B 1 35 ? 7.5 16.469 -5.688 1 96.19 35 THR B N 1
ATOM 3233 C CA . THR B 1 35 ? 6.871 17.781 -5.891 1 96.19 35 THR B CA 1
ATOM 3234 C C . THR B 1 35 ? 6.832 18.562 -4.586 1 96.19 35 THR B C 1
ATOM 3236 O O . THR B 1 35 ? 7.184 19.75 -4.559 1 96.19 35 THR B O 1
ATOM 3239 N N . PHE B 1 36 ? 6.508 17.938 -3.484 1 95.25 36 PHE B N 1
ATOM 3240 C CA . PHE B 1 36 ? 6.328 18.656 -2.229 1 95.25 36 PHE B CA 1
ATOM 3241 C C . PHE B 1 36 ? 7.656 18.828 -1.505 1 95.25 36 PHE B C 1
ATOM 3243 O O . PHE B 1 36 ? 7.805 19.719 -0.672 1 95.25 36 PHE B O 1
ATOM 3250 N N . ARG B 1 37 ? 8.602 17.969 -1.803 1 93.44 37 ARG B N 1
ATOM 3251 C CA . ARG B 1 37 ? 9.945 18.188 -1.283 1 93.44 37 ARG B CA 1
ATOM 3252 C C . ARG B 1 37 ? 10.57 19.438 -1.899 1 93.44 37 ARG B C 1
ATOM 3254 O O . ARG B 1 37 ? 11.266 20.188 -1.217 1 93.44 37 ARG B O 1
ATOM 3261 N N . LYS B 1 38 ? 10.336 19.609 -3.135 1 91.69 38 LYS B N 1
ATOM 3262 C CA . LYS B 1 38 ? 10.805 20.812 -3.807 1 91.69 38 LYS B CA 1
ATOM 3263 C C . LYS B 1 38 ? 10.133 22.062 -3.234 1 91.69 38 LYS B C 1
ATOM 3265 O O . LYS B 1 38 ? 10.797 23.062 -2.977 1 91.69 38 LYS B O 1
ATOM 3270 N N . LYS B 1 39 ? 8.836 21.953 -3.02 1 87.31 39 LYS B N 1
ATOM 3271 C CA . LYS B 1 39 ? 8.102 23.062 -2.42 1 87.31 39 LYS B CA 1
ATOM 3272 C C . LYS B 1 39 ? 8.617 23.359 -1.017 1 87.31 39 LYS B C 1
ATOM 3274 O O . LYS B 1 39 ? 8.742 24.531 -0.638 1 87.31 39 LYS B O 1
ATOM 3279 N N . ASN B 1 40 ? 8.93 22.281 -0.284 1 85.44 40 ASN B N 1
ATOM 3280 C CA . ASN B 1 40 ? 9.438 22.438 1.075 1 85.44 40 ASN B CA 1
ATOM 3281 C C . ASN B 1 40 ? 10.828 23.062 1.086 1 85.44 40 ASN B C 1
ATOM 3283 O O . ASN B 1 40 ? 11.156 23.844 1.983 1 85.44 40 ASN B O 1
ATOM 3287 N N . SER B 1 41 ? 11.664 22.672 0.129 1 84.69 41 SER B N 1
ATOM 3288 C CA . SER B 1 41 ? 13 23.25 0.032 1 84.69 41 SER B CA 1
ATOM 3289 C C . SER B 1 41 ? 12.938 24.75 -0.281 1 84.69 41 SER B C 1
ATOM 3291 O O . SER B 1 41 ? 13.734 25.531 0.236 1 84.69 41 SER B O 1
ATOM 3293 N N . GLU B 1 42 ? 11.992 25.188 -1.028 1 81.81 42 GLU B N 1
ATOM 3294 C CA . GLU B 1 42 ? 11.805 26.594 -1.345 1 81.81 42 GLU B CA 1
ATOM 3295 C C . GLU B 1 42 ? 11.328 27.375 -0.121 1 81.81 42 GLU B C 1
ATOM 3297 O O . GLU B 1 42 ? 11.758 28.516 0.105 1 81.81 42 GLU B O 1
ATOM 3302 N N . LEU B 1 43 ? 10.508 26.688 0.655 1 75.69 43 LEU B N 1
ATOM 3303 C CA . LEU B 1 43 ? 9.984 27.328 1.859 1 75.69 43 LEU B CA 1
ATOM 3304 C C . LEU B 1 43 ? 11.07 27.453 2.92 1 75.69 43 LEU B C 1
ATOM 3306 O O . LEU B 1 43 ? 11.125 28.453 3.639 1 75.69 43 LEU B O 1
ATOM 3310 N N . ARG B 1 44 ? 11.977 26.5 3.062 1 75.88 44 ARG B N 1
ATOM 3311 C CA . ARG B 1 44 ? 13.078 26.516 4.023 1 75.88 44 ARG B CA 1
ATOM 3312 C C . ARG B 1 44 ? 14.07 27.625 3.695 1 75.88 44 ARG B C 1
ATOM 3314 O O . ARG B 1 44 ? 14.648 28.234 4.598 1 75.88 44 ARG B O 1
ATOM 3321 N N . ASN B 1 45 ? 14.312 27.734 2.443 1 75.12 45 ASN B N 1
ATOM 3322 C CA . ASN B 1 45 ? 15.242 28.781 2.02 1 75.12 45 ASN B CA 1
ATOM 3323 C C . ASN B 1 45 ? 14.719 30.172 2.367 1 75.12 45 ASN B C 1
ATOM 3325 O O . ASN B 1 45 ? 15.5 31.078 2.682 1 75.12 45 ASN B O 1
ATOM 3329 N N . GLU B 1 46 ? 13.5 30.328 2.445 1 65.06 46 GLU B N 1
ATOM 3330 C CA . GLU B 1 46 ? 12.906 31.625 2.75 1 65.06 46 GLU B CA 1
ATOM 3331 C C . GLU B 1 46 ? 12.836 31.859 4.254 1 65.06 46 GLU B C 1
ATOM 3333 O O . GLU B 1 46 ? 13.008 33 4.719 1 65.06 46 GLU B O 1
ATOM 3338 N N . ARG B 1 47 ? 12.602 30.703 4.992 1 62.06 47 ARG B N 1
ATOM 3339 C CA . ARG B 1 47 ? 12.469 30.859 6.438 1 62.06 47 ARG B CA 1
ATOM 3340 C C . ARG B 1 47 ? 13.055 29.656 7.168 1 62.06 47 ARG B C 1
ATOM 3342 O O . ARG B 1 47 ? 12.477 28.562 7.148 1 62.06 47 ARG B O 1
ATOM 3349 N N . PRO B 1 48 ? 14.273 29.969 7.547 1 57.69 48 PRO B N 1
ATOM 3350 C CA . PRO B 1 48 ? 14.844 28.828 8.273 1 57.69 48 PRO B CA 1
ATOM 3351 C C . PRO B 1 48 ? 14 28.422 9.484 1 57.69 48 PRO B C 1
ATOM 3353 O O . PRO B 1 48 ? 13.82 29.219 10.414 1 57.69 48 PRO B O 1
ATOM 3356 N N . CYS B 1 49 ? 12.836 27.75 9.195 1 56.78 49 CYS B N 1
ATOM 3357 C CA . CYS B 1 49 ? 11.992 27.328 10.312 1 56.78 49 CYS B CA 1
ATOM 3358 C C . CYS B 1 49 ? 12.422 25.969 10.828 1 56.78 49 CYS B C 1
ATOM 3360 O O . CYS B 1 49 ? 12.492 25 10.062 1 56.78 49 CYS B O 1
ATOM 3362 N N . SER B 1 50 ? 13.234 25.984 11.859 1 63.47 50 SER B N 1
ATOM 3363 C CA . SER B 1 50 ? 13.617 24.75 12.516 1 63.47 50 SER B CA 1
ATOM 3364 C C . SER B 1 50 ? 12.594 24.344 13.57 1 63.47 50 SER B C 1
ATOM 3366 O O . SER B 1 50 ? 12.93 24.234 14.758 1 63.47 50 SER B O 1
ATOM 3368 N N . SER B 1 51 ? 11.266 24.375 13.164 1 74.19 51 SER B N 1
ATOM 3369 C CA . SER B 1 51 ? 10.258 24 14.156 1 74.19 51 SER B CA 1
ATOM 3370 C C . SER B 1 51 ? 10.055 22.484 14.195 1 74.19 51 SER B C 1
ATOM 3372 O O . SER B 1 51 ? 10.398 21.781 13.242 1 74.19 51 SER B O 1
ATOM 3374 N N . GLN B 1 52 ? 9.812 21.906 15.344 1 78.75 52 GLN B N 1
ATOM 3375 C CA . GLN B 1 52 ? 9.523 20.5 15.547 1 78.75 52 GLN B CA 1
ATOM 3376 C C . GLN B 1 52 ? 8.414 20.016 14.609 1 78.75 52 GLN B C 1
ATOM 3378 O O . GLN B 1 52 ? 8.445 18.891 14.133 1 78.75 52 GLN B O 1
ATOM 3383 N N . ILE B 1 53 ? 7.539 20.906 14.305 1 78.94 53 ILE B N 1
ATOM 3384 C CA . ILE B 1 53 ? 6.418 20.547 13.438 1 78.94 53 ILE B CA 1
ATOM 3385 C C . ILE B 1 53 ? 6.906 20.391 12 1 78.94 53 ILE B C 1
ATOM 3387 O O . ILE B 1 53 ? 6.414 19.531 11.266 1 78.94 53 ILE B O 1
ATOM 3391 N N . PHE B 1 54 ? 7.828 21.188 11.703 1 83.25 54 PHE B N 1
ATOM 3392 C CA . PHE B 1 54 ? 8.398 21.078 10.367 1 83.25 54 PHE B CA 1
ATOM 3393 C C . PHE B 1 54 ? 9.172 19.766 10.211 1 83.25 54 PHE B C 1
ATOM 3395 O O . PHE B 1 54 ? 9.125 19.141 9.156 1 83.25 54 PHE B O 1
ATOM 3402 N N . HIS B 1 55 ? 9.781 19.438 11.289 1 84.94 55 HIS B N 1
ATOM 3403 C CA . HIS B 1 55 ? 10.5 18.172 11.258 1 84.94 55 HIS B CA 1
ATOM 3404 C C . HIS B 1 55 ? 9.531 17 11.133 1 84.94 55 HIS B C 1
ATOM 3406 O O . HIS B 1 55 ? 9.828 16.016 10.453 1 84.94 55 HIS B O 1
ATOM 3412 N N . ALA B 1 56 ? 8.438 17.094 11.852 1 88.12 56 ALA B N 1
ATOM 3413 C CA . ALA B 1 56 ? 7.426 16.047 11.75 1 88.12 56 ALA B CA 1
ATOM 3414 C C . ALA B 1 56 ? 6.879 15.945 10.328 1 88.12 56 ALA B C 1
ATOM 3416 O O . ALA B 1 56 ? 6.66 14.844 9.812 1 88.12 56 ALA B O 1
ATOM 3417 N N . TRP B 1 57 ? 6.688 17.078 9.695 1 90.12 57 TRP B N 1
ATOM 3418 C CA . TRP B 1 57 ? 6.219 17.141 8.32 1 90.12 57 TRP B CA 1
ATOM 3419 C C . TRP B 1 57 ? 7.242 16.531 7.367 1 90.12 57 TRP B C 1
ATOM 3421 O O . TRP B 1 57 ? 6.887 15.711 6.508 1 90.12 57 TRP B O 1
ATOM 3431 N N . GLU B 1 58 ? 8.469 16.812 7.562 1 90.5 58 GLU B N 1
ATOM 3432 C CA . GLU B 1 58 ? 9.531 16.25 6.742 1 90.5 58 GLU B CA 1
ATOM 3433 C C . GLU B 1 58 ? 9.648 14.742 6.949 1 90.5 58 GLU B C 1
ATOM 3435 O O . GLU B 1 58 ? 9.922 14 6.004 1 90.5 58 GLU B O 1
ATOM 3440 N N . SER B 1 59 ? 9.477 14.359 8.164 1 94.19 59 SER B N 1
ATOM 3441 C CA . SER B 1 59 ? 9.5 12.93 8.469 1 94.19 59 SER B CA 1
ATOM 3442 C C . SER B 1 59 ? 8.359 12.195 7.77 1 94.19 59 SER B C 1
ATOM 3444 O O . SER B 1 59 ? 8.531 11.078 7.293 1 94.19 59 SER B O 1
ATOM 3446 N N . LEU B 1 60 ? 7.211 12.812 7.754 1 95.12 60 LEU B N 1
ATOM 3447 C CA . LEU B 1 60 ? 6.082 12.219 7.039 1 95.12 60 LEU B CA 1
ATOM 3448 C C . LEU B 1 60 ? 6.406 12.062 5.555 1 95.12 60 LEU B C 1
ATOM 3450 O O . LEU B 1 60 ? 6.141 11.008 4.973 1 95.12 60 LEU B O 1
ATOM 3454 N N . LEU B 1 61 ? 6.992 13.102 4.949 1 95.94 61 LEU B N 1
ATOM 3455 C CA . LEU B 1 61 ? 7.383 13.039 3.545 1 95.94 61 LEU B CA 1
ATOM 3456 C C . LEU B 1 61 ? 8.383 11.906 3.311 1 95.94 61 LEU B C 1
ATOM 3458 O O . LEU B 1 61 ? 8.273 11.172 2.326 1 95.94 61 LEU B O 1
ATOM 3462 N N . GLN B 1 62 ? 9.266 11.781 4.254 1 96.5 62 GLN B N 1
ATOM 3463 C CA . GLN B 1 62 ? 10.273 10.742 4.145 1 96.5 62 GLN B CA 1
ATOM 3464 C C . GLN B 1 62 ? 9.648 9.352 4.234 1 96.5 62 GLN B C 1
ATOM 3466 O O . GLN B 1 62 ? 10.023 8.445 3.48 1 96.5 62 GLN B O 1
ATOM 3471 N N . GLU B 1 63 ? 8.766 9.195 5.203 1 97.56 63 GLU B N 1
ATOM 3472 C CA . GLU B 1 63 ? 8.117 7.895 5.363 1 97.56 63 GLU B CA 1
ATOM 3473 C C . GLU B 1 63 ? 7.312 7.52 4.121 1 97.56 63 GLU B C 1
ATOM 3475 O O . GLU B 1 63 ? 7.32 6.363 3.695 1 97.56 63 GLU B O 1
ATOM 3480 N N . VAL B 1 64 ? 6.602 8.445 3.523 1 98 64 VAL B N 1
ATOM 3481 C CA . VAL B 1 64 ? 5.805 8.172 2.332 1 98 64 VAL B CA 1
ATOM 3482 C C . VAL B 1 64 ? 6.727 7.844 1.159 1 98 64 VAL B C 1
ATOM 3484 O O . VAL B 1 64 ? 6.391 7.012 0.311 1 98 64 VAL B O 1
ATOM 3487 N N . GLU B 1 65 ? 7.875 8.461 1.128 1 97.62 65 GLU B N 1
ATOM 3488 C CA . GLU B 1 65 ? 8.859 8.133 0.1 1 97.62 65 GLU B CA 1
ATOM 3489 C C . GLU B 1 65 ? 9.328 6.684 0.229 1 97.62 65 GLU B C 1
ATOM 3491 O O . GLU B 1 65 ? 9.453 5.973 -0.771 1 97.62 65 GLU B O 1
ATOM 3496 N N . ILE B 1 66 ? 9.625 6.27 1.418 1 98.12 66 ILE B N 1
ATOM 3497 C CA . ILE B 1 66 ? 10.039 4.891 1.652 1 98.12 66 ILE B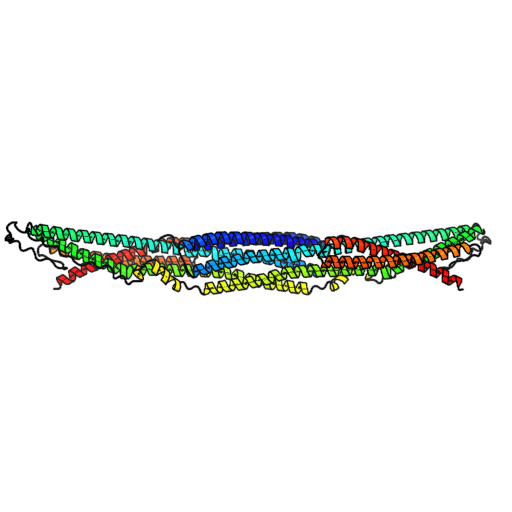 CA 1
ATOM 3498 C C . ILE B 1 66 ? 8.914 3.936 1.254 1 98.12 66 ILE B C 1
ATOM 3500 O O . ILE B 1 66 ? 9.164 2.854 0.722 1 98.12 66 ILE B O 1
ATOM 3504 N N . ASP B 1 67 ? 7.652 4.332 1.542 1 97.69 67 ASP B N 1
ATOM 3505 C CA . ASP B 1 67 ? 6.52 3.518 1.108 1 97.69 67 ASP B CA 1
ATOM 3506 C C . ASP B 1 67 ? 6.543 3.307 -0.404 1 97.69 67 ASP B C 1
ATOM 3508 O O . ASP B 1 67 ? 6.199 2.227 -0.891 1 97.69 67 ASP B O 1
ATOM 3512 N N . SER B 1 68 ? 6.832 4.402 -1.162 1 97.69 68 SER B N 1
ATOM 3513 C CA . SER B 1 68 ? 6.93 4.281 -2.613 1 97.69 68 SER B CA 1
ATOM 3514 C C . SER B 1 68 ? 7.98 3.246 -3.01 1 97.69 68 SER B C 1
ATOM 3516 O O . SER B 1 68 ? 7.754 2.441 -3.916 1 97.69 68 SER B O 1
ATOM 3518 N N . GLN B 1 69 ? 9.102 3.182 -2.344 1 97.38 69 GLN B N 1
ATOM 3519 C CA . GLN B 1 69 ? 10.164 2.219 -2.615 1 97.38 69 GLN B CA 1
ATOM 3520 C C . GLN B 1 69 ? 9.727 0.8 -2.27 1 97.38 69 GLN B C 1
ATOM 3522 O O . GLN B 1 69 ? 10.07 -0.151 -2.977 1 97.38 69 GLN B O 1
ATOM 3527 N N . ILE B 1 70 ? 9.008 0.698 -1.195 1 97.5 70 ILE B N 1
ATOM 3528 C CA . ILE B 1 70 ? 8.508 -0.603 -0.768 1 97.5 70 ILE B CA 1
ATOM 3529 C C . ILE B 1 70 ? 7.59 -1.179 -1.843 1 97.5 70 ILE B C 1
ATOM 3531 O O . ILE B 1 70 ? 7.691 -2.357 -2.189 1 97.5 70 ILE B O 1
ATOM 3535 N N . HIS B 1 71 ? 6.699 -0.37 -2.396 1 97.69 71 HIS B N 1
ATOM 3536 C CA . HIS B 1 71 ? 5.812 -0.829 -3.457 1 97.69 71 HIS B CA 1
ATOM 3537 C C . HIS B 1 71 ? 6.598 -1.233 -4.699 1 97.69 71 HIS B C 1
ATOM 3539 O O . HIS B 1 71 ? 6.227 -2.186 -5.391 1 97.69 71 HIS B O 1
ATOM 3545 N N . ALA B 1 72 ? 7.668 -0.522 -4.957 1 97.5 72 ALA B N 1
ATOM 3546 C CA . ALA B 1 72 ? 8.523 -0.884 -6.086 1 97.5 72 ALA B CA 1
ATOM 3547 C C . ALA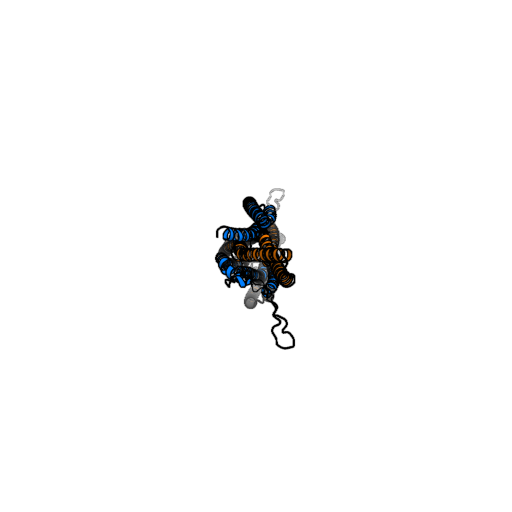 B 1 72 ? 9.203 -2.23 -5.848 1 97.5 72 ALA B C 1
ATOM 3549 O O . ALA B 1 72 ? 9.289 -3.055 -6.758 1 97.5 72 ALA B O 1
ATOM 3550 N N . ASP B 1 73 ? 9.648 -2.459 -4.656 1 97.25 73 ASP B N 1
ATOM 3551 C CA . ASP B 1 73 ? 10.281 -3.721 -4.293 1 97.25 73 ASP B CA 1
ATOM 3552 C C . ASP B 1 73 ? 9.289 -4.879 -4.375 1 97.25 73 ASP B C 1
ATOM 3554 O O . ASP B 1 73 ? 9.633 -5.961 -4.863 1 97.25 73 ASP B O 1
ATOM 3558 N N . VAL B 1 74 ? 8.125 -4.629 -3.832 1 97.56 74 VAL B N 1
ATOM 3559 C CA . VAL B 1 74 ? 7.082 -5.648 -3.883 1 97.56 74 VAL B CA 1
ATOM 3560 C C . VAL B 1 74 ? 6.754 -5.977 -5.336 1 97.56 74 VAL B C 1
ATOM 3562 O O . VAL B 1 74 ? 6.656 -7.152 -5.707 1 97.56 74 VAL B O 1
ATOM 3565 N N . ALA B 1 75 ? 6.605 -4.926 -6.16 1 97.75 75 ALA B N 1
ATOM 3566 C CA . ALA B 1 75 ? 6.324 -5.129 -7.578 1 97.75 75 ALA B CA 1
ATOM 3567 C C . ALA B 1 75 ? 7.426 -5.949 -8.242 1 97.75 75 ALA B C 1
ATOM 3569 O O . ALA B 1 75 ? 7.145 -6.91 -8.969 1 97.75 75 ALA B O 1
ATOM 3570 N N . GLY B 1 76 ? 8.656 -5.641 -7.957 1 97.06 76 GLY B N 1
ATOM 3571 C CA . GLY B 1 76 ? 9.781 -6.375 -8.516 1 97.06 76 GLY B CA 1
ATOM 3572 C C . GLY B 1 76 ? 9.82 -7.828 -8.086 1 97.06 76 GLY B C 1
ATOM 3573 O O . GLY B 1 76 ? 10.062 -8.719 -8.906 1 97.06 76 GLY B O 1
ATOM 3574 N N . THR B 1 77 ? 9.555 -8.102 -6.875 1 96.94 77 THR B N 1
ATOM 3575 C CA . THR B 1 77 ? 9.57 -9.461 -6.344 1 96.94 77 THR B CA 1
ATOM 3576 C C . THR B 1 77 ? 8.43 -10.281 -6.926 1 96.94 77 THR B C 1
ATOM 3578 O O . THR B 1 77 ? 8.609 -11.453 -7.262 1 96.94 77 THR B O 1
ATOM 3581 N N . LEU B 1 78 ? 7.234 -9.672 -7.008 1 96.88 78 LEU B N 1
ATOM 3582 C CA . LEU B 1 78 ? 6.09 -10.367 -7.582 1 96.88 78 LEU B CA 1
ATOM 3583 C C . LEU B 1 78 ? 6.375 -10.781 -9.023 1 96.88 78 LEU B C 1
ATOM 3585 O O . LEU B 1 78 ? 6 -11.883 -9.438 1 96.88 78 LEU B O 1
ATOM 3589 N N . ASN B 1 79 ? 7.078 -9.961 -9.719 1 96.44 79 ASN B N 1
ATOM 3590 C CA . ASN B 1 79 ? 7.402 -10.266 -11.102 1 96.44 79 ASN B CA 1
ATOM 3591 C C . ASN B 1 79 ? 8.539 -11.273 -11.211 1 96.44 79 ASN B C 1
ATOM 3593 O O . ASN B 1 79 ? 8.414 -12.297 -11.883 1 96.44 79 ASN B O 1
ATOM 3597 N N . ARG B 1 80 ? 9.594 -11.164 -10.461 1 95.31 80 ARG B N 1
ATOM 3598 C CA . ARG B 1 80 ? 10.828 -11.938 -10.602 1 95.31 80 ARG B CA 1
ATOM 3599 C C . ARG B 1 80 ? 10.711 -13.273 -9.883 1 95.31 80 ARG B C 1
ATOM 3601 O O . ARG B 1 80 ? 11.328 -14.266 -10.297 1 95.31 80 ARG B O 1
ATOM 3608 N N . HIS B 1 81 ? 9.867 -13.352 -8.828 1 95.19 81 HIS B N 1
ATOM 3609 C CA . HIS B 1 81 ? 9.883 -14.555 -7.996 1 95.19 81 HIS B CA 1
ATOM 3610 C C . HIS B 1 81 ? 8.547 -15.281 -8.055 1 95.19 81 HIS B C 1
ATOM 3612 O O . HIS B 1 81 ? 8.422 -16.406 -7.559 1 95.19 81 HIS B O 1
ATOM 3618 N N . VAL B 1 82 ? 7.586 -14.617 -8.617 1 95.31 82 VAL B N 1
ATOM 3619 C CA . VAL B 1 82 ? 6.293 -15.289 -8.641 1 95.31 82 VAL B CA 1
ATOM 3620 C C . VAL B 1 82 ? 5.824 -15.469 -10.078 1 95.31 82 VAL B C 1
ATOM 3622 O O . VAL B 1 82 ? 5.84 -16.578 -10.609 1 95.31 82 VAL B O 1
ATOM 3625 N N . SER B 1 83 ? 5.617 -14.336 -10.828 1 94.81 83 SER B N 1
ATOM 3626 C CA . SER B 1 83 ? 5.02 -14.398 -12.156 1 94.81 83 SER B CA 1
ATOM 3627 C C . SER B 1 83 ? 5.941 -15.102 -13.148 1 94.81 83 SER B C 1
ATOM 3629 O O . SER B 1 83 ? 5.562 -16.109 -13.75 1 94.81 83 SER B O 1
ATOM 3631 N N . ARG B 1 84 ? 7.176 -14.766 -13.234 1 93 84 ARG B N 1
ATOM 3632 C CA . ARG B 1 84 ? 8.102 -15.305 -14.227 1 93 84 ARG B CA 1
ATOM 3633 C C . ARG B 1 84 ? 8.477 -16.75 -13.891 1 93 84 ARG B C 1
ATOM 3635 O O . ARG B 1 84 ? 8.367 -17.641 -14.742 1 93 84 ARG B O 1
ATOM 3642 N N . PRO B 1 85 ? 8.852 -17.047 -12.672 1 92.25 85 PRO B N 1
ATOM 3643 C CA . PRO B 1 85 ? 9.211 -18.422 -12.352 1 92.25 85 PRO B CA 1
ATOM 3644 C C . PRO B 1 85 ? 8.039 -19.391 -12.508 1 92.25 85 PRO B C 1
ATOM 3646 O O . PRO B 1 85 ? 8.227 -20.547 -12.883 1 92.25 85 PRO B O 1
ATOM 3649 N N . LEU B 1 86 ? 6.824 -18.938 -12.227 1 91.62 86 LEU B N 1
ATOM 3650 C CA . LEU B 1 86 ? 5.652 -19.797 -12.359 1 91.62 86 LEU B CA 1
ATOM 3651 C C . LEU B 1 86 ? 5.496 -20.266 -13.805 1 91.62 86 LEU B C 1
ATOM 3653 O O . LEU B 1 86 ? 5.227 -21.453 -14.047 1 91.62 86 LEU B O 1
ATOM 3657 N N . ILE B 1 87 ? 5.762 -19.438 -14.734 1 89.38 87 ILE B N 1
ATOM 3658 C CA . ILE B 1 87 ? 5.625 -19.766 -16.156 1 89.38 87 ILE B CA 1
ATOM 3659 C C . ILE B 1 87 ? 6.828 -20.594 -16.609 1 89.38 87 ILE B C 1
ATOM 3661 O O . ILE B 1 87 ? 6.668 -21.656 -17.203 1 89.38 87 ILE B O 1
ATOM 3665 N N . GLU B 1 88 ? 7.961 -20.219 -16.203 1 89.69 88 GLU B N 1
ATOM 3666 C CA . GLU B 1 88 ? 9.195 -20.812 -16.703 1 89.69 88 GLU B CA 1
ATOM 3667 C C . GLU B 1 88 ? 9.414 -22.203 -16.109 1 89.69 88 GLU B C 1
ATOM 3669 O O . GLU B 1 88 ? 9.852 -23.125 -16.812 1 89.69 88 GLU B O 1
ATOM 3674 N N . LYS B 1 89 ? 9.07 -22.406 -14.844 1 88.31 89 LYS B N 1
ATOM 3675 C CA . LYS B 1 89 ? 9.359 -23.672 -14.172 1 88.31 89 LYS B CA 1
ATOM 3676 C C . LYS B 1 89 ? 8.258 -24.688 -14.414 1 88.31 89 LYS B C 1
ATOM 3678 O O . LYS B 1 89 ? 8.445 -25.891 -14.195 1 88.31 89 LYS B O 1
ATOM 3683 N N . THR B 1 90 ? 7.125 -24.141 -14.852 1 88.25 90 THR B N 1
ATOM 3684 C CA . THR B 1 90 ? 6.023 -25.078 -14.977 1 88.25 90 THR B CA 1
ATOM 3685 C C . THR B 1 90 ? 5.762 -25.406 -16.453 1 88.25 90 THR B C 1
ATOM 3687 O O . THR B 1 90 ? 5.062 -26.375 -16.766 1 88.25 90 THR B O 1
ATOM 3690 N N . PHE B 1 91 ? 6.387 -24.812 -17.391 1 88.69 91 PHE B N 1
ATOM 3691 C CA . PHE B 1 91 ? 6.082 -24.969 -18.812 1 88.69 91 PHE B CA 1
ATOM 3692 C C . PHE B 1 91 ? 6.441 -26.375 -19.281 1 88.69 91 PHE B C 1
ATOM 3694 O O . PHE B 1 91 ? 5.652 -27.031 -19.969 1 88.69 91 PHE B O 1
ATOM 3701 N N . PHE B 1 92 ? 7.617 -26.797 -18.906 1 89.25 92 PHE B N 1
ATOM 3702 C CA . PHE B 1 92 ? 8.039 -28.109 -19.375 1 89.25 92 PHE B CA 1
ATOM 3703 C C . PHE B 1 92 ? 7.184 -29.219 -18.75 1 89.25 92 PHE B C 1
ATOM 3705 O O . PHE B 1 92 ? 6.953 -30.25 -19.375 1 89.25 92 PHE B O 1
ATOM 3712 N N . ARG B 1 93 ? 6.715 -28.984 -17.562 1 89.44 93 ARG B N 1
ATOM 3713 C CA . ARG B 1 93 ? 5.832 -29.953 -16.906 1 89.44 93 ARG B CA 1
ATOM 3714 C C . ARG B 1 93 ? 4.477 -30 -17.609 1 89.44 93 ARG B C 1
ATOM 3716 O O . ARG B 1 93 ? 3.852 -31.062 -17.672 1 89.44 93 ARG B O 1
ATOM 3723 N N . LYS B 1 94 ? 4.027 -28.891 -18.078 1 84.56 94 LYS B N 1
ATOM 3724 C CA . LYS B 1 94 ? 2.795 -28.859 -18.859 1 84.56 94 LYS B CA 1
ATOM 3725 C C . LYS B 1 94 ? 2.93 -29.672 -20.141 1 84.56 94 LYS B C 1
ATOM 3727 O O . LYS B 1 94 ? 2.014 -30.406 -20.516 1 84.56 94 LYS B O 1
ATOM 3732 N N . ILE B 1 95 ? 4.047 -29.562 -20.734 1 89.88 95 ILE B N 1
ATOM 3733 C CA . ILE B 1 95 ? 4.324 -30.344 -21.938 1 89.88 95 ILE B CA 1
ATOM 3734 C C . ILE B 1 95 ? 4.328 -31.828 -21.594 1 89.88 95 ILE B C 1
ATOM 3736 O O . ILE B 1 95 ? 3.732 -32.625 -22.312 1 89.88 95 ILE B O 1
ATOM 3740 N N . GLN B 1 96 ? 4.965 -32.094 -20.484 1 91.88 96 GLN B N 1
ATOM 3741 C CA . GLN B 1 96 ? 5.055 -33.5 -20.031 1 91.88 96 GLN B CA 1
ATOM 3742 C C . GLN B 1 96 ? 3.668 -34.094 -19.781 1 91.88 96 GLN B C 1
ATOM 3744 O O . GLN B 1 96 ? 3.371 -35.188 -20.219 1 91.88 96 GLN B O 1
ATOM 3749 N N . SER B 1 97 ? 2.912 -33.344 -19.094 1 87 97 SER B N 1
ATOM 3750 C CA . SER B 1 97 ? 1.561 -33.812 -18.781 1 87 97 SER B CA 1
ATOM 3751 C C . SER B 1 97 ? 0.757 -34.031 -20.062 1 87 97 SER B C 1
ATOM 3753 O O . SER B 1 97 ? 0.094 -35.062 -20.203 1 87 97 SER B O 1
ATOM 3755 N N . ARG B 1 98 ? 0.792 -33.156 -21.016 1 87.94 98 ARG B N 1
ATOM 3756 C CA . ARG B 1 98 ? 0.082 -33.281 -22.281 1 87.94 98 ARG B CA 1
ATOM 3757 C C . ARG B 1 98 ? 0.539 -34.531 -23.047 1 87.94 98 ARG B C 1
ATOM 3759 O O . ARG B 1 98 ? -0.28 -35.25 -23.609 1 87.94 98 ARG B O 1
ATOM 3766 N N . LYS B 1 99 ? 1.794 -34.75 -23.016 1 93.25 99 LYS B N 1
ATOM 3767 C CA . LYS B 1 99 ? 2.35 -35.906 -23.734 1 93.25 99 LYS B CA 1
ATOM 3768 C C . LYS B 1 99 ? 1.938 -37.219 -23.094 1 93.25 99 LYS B C 1
ATOM 3770 O O . LYS B 1 99 ? 1.714 -38.219 -23.781 1 93.25 99 LYS B O 1
ATOM 3775 N N . VAL B 1 100 ? 1.884 -37.219 -21.781 1 90.88 100 VAL B N 1
ATOM 3776 C CA . VAL B 1 100 ? 1.479 -38.438 -21.078 1 90.88 100 VAL B CA 1
ATOM 3777 C C . VAL B 1 100 ? 0.056 -38.844 -21.484 1 90.88 100 VAL B C 1
ATOM 3779 O O . VAL B 1 100 ? -0.235 -40 -21.734 1 90.88 100 VAL B O 1
ATOM 3782 N N . PHE B 1 101 ? -0.821 -37.875 -21.656 1 86.19 101 PHE B N 1
ATOM 3783 C CA . PHE B 1 101 ? -2.193 -38.125 -22.078 1 86.19 101 PHE B CA 1
ATOM 3784 C C . PHE B 1 101 ? -2.244 -38.594 -23.516 1 86.19 101 PHE B C 1
ATOM 3786 O O . PHE B 1 101 ? -3.004 -39.5 -23.859 1 86.19 101 PHE B O 1
ATOM 3793 N N . THR B 1 102 ? -1.427 -38.031 -24.297 1 92.25 102 THR B N 1
ATOM 3794 C CA . THR B 1 102 ? -1.338 -38.438 -25.688 1 92.25 102 THR B CA 1
ATOM 3795 C C . THR B 1 102 ? -0.832 -39.875 -25.797 1 92.25 102 THR B C 1
ATOM 3797 O O . THR B 1 102 ? -1.32 -40.656 -26.609 1 92.25 102 THR B O 1
ATOM 3800 N N . HIS B 1 103 ? 0.126 -40.25 -24.938 1 93.62 103 HIS B N 1
ATOM 3801 C CA . HIS B 1 103 ? 0.675 -41.625 -24.906 1 93.62 103 HIS B CA 1
ATOM 3802 C C . HIS B 1 103 ? -0.383 -42.625 -24.5 1 93.62 103 HIS B C 1
ATOM 3804 O O . HIS B 1 103 ? -0.476 -43.719 -25.094 1 93.62 103 HIS B O 1
ATOM 3810 N N . ARG B 1 104 ? -1.098 -42.188 -23.531 1 89.88 104 ARG B N 1
ATOM 3811 C CA . ARG B 1 104 ? -2.16 -43.094 -23.078 1 89.88 104 ARG B CA 1
ATOM 3812 C C . ARG B 1 104 ? -3.127 -43.406 -24.219 1 89.88 104 ARG B C 1
ATOM 3814 O O . ARG B 1 104 ? -3.482 -44.562 -24.438 1 89.88 104 ARG B O 1
ATOM 3821 N N . GLU B 1 105 ? -3.502 -42.438 -24.984 1 91 105 GLU B N 1
ATOM 3822 C CA . GLU B 1 105 ? -4.398 -42.594 -26.125 1 91 105 GLU B CA 1
ATOM 3823 C C . GLU B 1 105 ? -3.754 -43.469 -27.203 1 91 105 GLU B C 1
ATOM 3825 O O . GLU B 1 105 ? -4.43 -44.281 -27.828 1 91 105 GLU B O 1
ATOM 3830 N N . SER B 1 106 ? -2.494 -43.312 -27.391 1 95.19 106 SER B N 1
ATOM 3831 C CA . SER B 1 106 ? -1.77 -44.094 -28.391 1 95.19 106 SER B CA 1
ATOM 3832 C C . SER B 1 106 ? -1.73 -45.562 -28 1 95.19 106 SER B C 1
ATOM 3834 O O . SER B 1 106 ? -1.832 -46.438 -28.859 1 95.19 106 SER B O 1
ATOM 3836 N N . PHE B 1 107 ? -1.563 -45.844 -26.719 1 95 107 PHE B N 1
ATOM 3837 C CA . PHE B 1 107 ? -1.564 -47.219 -26.25 1 95 107 PHE B CA 1
ATOM 3838 C C . PHE B 1 107 ? -2.938 -47.844 -26.438 1 95 107 PHE B C 1
ATOM 3840 O O . PHE B 1 107 ? -3.043 -49.031 -26.812 1 95 107 PHE B O 1
ATOM 3847 N N . ASP B 1 108 ? -3.965 -47.094 -26.188 1 92 108 ASP B N 1
ATOM 3848 C CA . ASP B 1 108 ? -5.316 -47.562 -26.438 1 92 108 ASP B CA 1
ATOM 3849 C C . ASP B 1 108 ? -5.504 -48 -27.891 1 92 108 ASP B C 1
ATOM 3851 O O . ASP B 1 108 ? -6.129 -49 -28.172 1 92 108 ASP B O 1
ATOM 3855 N N . THR B 1 109 ? -4.922 -47.219 -28.781 1 95.69 109 THR B N 1
ATOM 3856 C CA . THR B 1 109 ? -5.008 -47.531 -30.203 1 95.69 109 THR B CA 1
ATOM 3857 C C . THR B 1 109 ? -4.227 -48.781 -30.547 1 95.69 109 THR B C 1
ATOM 3859 O O . THR B 1 109 ? -4.695 -49.625 -31.328 1 95.69 109 THR B O 1
ATOM 3862 N N . ILE B 1 110 ? -3.055 -48.969 -29.906 1 96.31 110 ILE B N 1
ATOM 3863 C CA . ILE B 1 110 ? -2.209 -50.125 -30.141 1 96.31 110 ILE B CA 1
ATOM 3864 C C . ILE B 1 110 ? -2.916 -51.406 -29.656 1 96.31 110 ILE B C 1
ATOM 3866 O O . ILE B 1 110 ? -2.957 -52.406 -30.359 1 96.31 110 ILE B O 1
ATOM 3870 N N . LEU B 1 111 ? -3.502 -51.375 -28.531 1 95.31 111 LEU B N 1
ATOM 3871 C CA . LEU B 1 111 ? -4.188 -52.531 -27.953 1 95.31 111 LEU B CA 1
ATOM 3872 C C . LEU B 1 111 ? -5.453 -52.875 -28.734 1 95.31 111 LEU B C 1
ATOM 3874 O O . LEU B 1 111 ? -5.781 -54.031 -28.922 1 95.31 111 LEU B O 1
ATOM 3878 N N . ALA B 1 112 ? -6.125 -51.812 -29.219 1 95.62 112 ALA B N 1
ATOM 3879 C CA . ALA B 1 112 ? -7.312 -52.031 -30.031 1 95.62 112 ALA B CA 1
ATOM 3880 C C . ALA B 1 112 ? -6.957 -52.75 -31.344 1 95.62 112 ALA B C 1
ATOM 3882 O O . ALA B 1 112 ? -7.688 -53.625 -31.797 1 95.62 112 ALA B O 1
ATOM 3883 N N . LYS B 1 113 ? -5.859 -52.344 -31.922 1 96.44 113 LYS B N 1
ATOM 3884 C CA . LYS B 1 113 ? -5.41 -52.969 -33.188 1 96.44 113 LYS B CA 1
ATOM 3885 C C . LYS B 1 113 ? -5.066 -54.438 -32.969 1 96.44 113 LYS B C 1
ATOM 3887 O O . LYS B 1 113 ? -5.367 -55.25 -33.844 1 96.44 113 LYS B O 1
ATOM 3892 N N . THR B 1 114 ? -4.398 -54.75 -31.859 1 96 114 THR B N 1
ATOM 3893 C CA . THR B 1 114 ? -4.035 -56.156 -31.594 1 96 114 THR B CA 1
ATOM 3894 C C . THR B 1 114 ? -5.281 -57 -31.328 1 96 114 THR B C 1
ATOM 3896 O O . THR B 1 114 ? -5.336 -58.156 -31.719 1 96 114 THR B O 1
ATOM 3899 N N . GLU B 1 115 ? -6.234 -56.438 -30.719 1 95.44 115 GLU B N 1
ATOM 3900 C CA . GLU B 1 115 ? -7.496 -57.156 -30.5 1 95.44 115 GLU B CA 1
ATOM 3901 C C . GLU B 1 115 ? -8.219 -57.406 -31.812 1 95.44 115 GLU B C 1
ATOM 3903 O O . GLU B 1 115 ? -8.82 -58.469 -31.984 1 95.44 115 GLU B O 1
ATOM 3908 N N . ASP B 1 116 ? -8.219 -56.469 -32.688 1 97 116 ASP B N 1
ATOM 3909 C CA . ASP B 1 116 ? -8.828 -56.656 -34 1 97 116 ASP B CA 1
ATOM 3910 C C . ASP B 1 116 ? -8.148 -57.781 -34.781 1 97 116 ASP B C 1
ATOM 3912 O O . ASP B 1 116 ? -8.812 -58.562 -35.469 1 97 116 ASP B O 1
ATOM 3916 N N . MET B 1 117 ? -6.844 -57.812 -34.656 1 97.25 117 MET B N 1
ATOM 3917 C CA . MET B 1 117 ? -6.086 -58.875 -35.281 1 97.25 117 MET B CA 1
ATOM 3918 C C . MET B 1 117 ? -6.445 -60.25 -34.688 1 97.25 117 MET B C 1
ATOM 3920 O O . MET B 1 117 ? -6.504 -61.25 -35.406 1 97.25 117 MET B O 1
ATOM 3924 N N . LEU B 1 118 ? -6.652 -60.25 -33.406 1 96.88 118 LEU B N 1
ATOM 3925 C CA . LEU B 1 118 ? -7.074 -61.5 -32.719 1 96.88 118 LEU B CA 1
ATOM 3926 C C . LEU B 1 118 ? -8.43 -61.969 -33.25 1 96.88 118 LEU B C 1
ATOM 3928 O O . LEU B 1 118 ? -8.617 -63.156 -33.531 1 96.88 118 LEU B O 1
ATOM 3932 N N . LYS B 1 119 ? -9.344 -61.062 -33.469 1 96.38 119 LYS B N 1
ATOM 3933 C CA . LYS B 1 119 ? -10.664 -61.406 -34 1 96.38 119 LYS B CA 1
ATOM 3934 C C . LYS B 1 119 ? -10.57 -61.938 -35.406 1 96.38 119 LYS B C 1
ATOM 3936 O O . LYS B 1 119 ? -11.273 -62.875 -35.781 1 96.38 119 LYS B O 1
ATOM 3941 N N . LYS B 1 120 ? -9.742 -61.312 -36.125 1 97.25 120 LYS B N 1
ATOM 3942 C CA . LYS B 1 120 ? -9.539 -61.75 -37.5 1 97.25 120 LYS B CA 1
ATOM 3943 C C . LYS B 1 120 ? -8.977 -63.188 -37.531 1 97.25 120 LYS B C 1
ATOM 3945 O O . LYS B 1 120 ? -9.438 -64 -38.312 1 97.25 120 LYS B O 1
ATOM 3950 N N . CYS B 1 121 ? -7.949 -63.469 -36.688 1 95.88 121 CYS B N 1
ATOM 3951 C CA . CYS B 1 121 ? -7.348 -64.812 -36.625 1 95.88 121 CYS B CA 1
ATOM 3952 C C . CYS B 1 121 ? -8.367 -65.812 -36.156 1 95.88 121 CYS B C 1
ATOM 3954 O O . CYS B 1 121 ? -8.359 -66.938 -36.656 1 95.88 121 CYS B O 1
ATOM 3956 N N . ARG B 1 122 ? -9.172 -65.438 -35.312 1 95.12 122 ARG B N 1
ATOM 3957 C CA . ARG B 1 122 ? -10.227 -66.375 -34.844 1 95.12 122 ARG B CA 1
ATOM 3958 C C . ARG B 1 122 ? -11.195 -66.688 -35.969 1 95.12 122 ARG B C 1
ATOM 3960 O O . ARG B 1 122 ? -11.602 -67.812 -36.156 1 95.12 122 ARG B O 1
ATOM 3967 N N . ARG B 1 123 ? -11.547 -65.75 -36.75 1 95.44 123 ARG B N 1
ATOM 3968 C CA . ARG B 1 123 ? -12.438 -65.938 -37.906 1 95.44 123 ARG B CA 1
ATOM 3969 C C . ARG B 1 123 ? -11.789 -66.875 -38.938 1 95.44 123 ARG B C 1
ATOM 3971 O O . ARG B 1 123 ? -12.438 -67.75 -39.469 1 95.44 123 ARG B O 1
ATOM 3978 N N . ASP B 1 124 ? -10.539 -66.562 -39.188 1 95.56 124 ASP B N 1
ATOM 3979 C CA . ASP B 1 124 ? -9.805 -67.375 -40.156 1 95.56 124 ASP B CA 1
ATOM 3980 C C . ASP B 1 124 ? -9.703 -68.812 -39.688 1 95.56 124 ASP B C 1
ATOM 3982 O O . ASP B 1 124 ? -9.781 -69.75 -40.5 1 95.56 124 ASP B O 1
ATOM 3986 N N . TYR B 1 125 ? -9.453 -69 -38.344 1 93.19 125 TYR B N 1
ATOM 3987 C CA . TYR B 1 125 ? -9.406 -70.312 -37.75 1 93.19 125 TYR B CA 1
ATOM 3988 C C . TYR B 1 125 ? -10.734 -71.062 -37.906 1 93.19 125 TYR B C 1
ATOM 3990 O O . TYR B 1 125 ? -10.758 -72.188 -38.344 1 93.19 125 TYR B O 1
ATOM 3998 N N . ALA B 1 126 ? -11.805 -70.375 -37.719 1 92.38 126 ALA B N 1
ATOM 3999 C CA . ALA B 1 126 ? -13.133 -71 -37.875 1 92.38 126 ALA B CA 1
ATOM 4000 C C . ALA B 1 126 ? -13.414 -71.312 -39.312 1 92.38 126 ALA B C 1
ATOM 4002 O O . ALA B 1 126 ? -13.961 -72.438 -39.625 1 92.38 126 ALA B O 1
ATOM 4003 N N . GLU B 1 127 ? -13.055 -70.5 -40.188 1 93.25 127 GLU B N 1
ATOM 4004 C CA . GLU B 1 127 ? -13.273 -70.688 -41.625 1 93.25 127 GLU B CA 1
ATOM 4005 C C . GLU B 1 127 ? -12.453 -71.875 -42.125 1 93.25 127 GLU B C 1
ATOM 4007 O O . GLU B 1 127 ? -12.93 -72.688 -42.938 1 93.25 127 GLU B O 1
ATOM 4012 N N . ALA B 1 128 ? -11.195 -72 -41.656 1 91.31 128 ALA B N 1
ATOM 4013 C CA . ALA B 1 128 ? -10.344 -73.125 -42.031 1 91.31 128 ALA B CA 1
ATOM 4014 C C . ALA B 1 128 ? -10.891 -74.438 -41.5 1 91.31 128 ALA B C 1
ATOM 4016 O O . ALA B 1 128 ? -10.797 -75.438 -42.188 1 91.31 128 ALA B O 1
ATOM 4017 N N . TYR B 1 129 ? -11.438 -74.375 -40.344 1 88.44 129 TYR B N 1
ATOM 4018 C CA . TYR B 1 129 ? -12.07 -75.562 -39.781 1 88.44 129 TYR B CA 1
ATOM 4019 C C . TYR B 1 129 ? -13.242 -76 -40.625 1 88.44 129 TYR B C 1
ATOM 4021 O O . TYR B 1 129 ? -13.336 -77.188 -40.969 1 88.44 129 TYR B O 1
ATOM 4029 N N . HIS B 1 130 ? -14.086 -75.188 -41.062 1 88.31 130 HIS B N 1
ATOM 4030 C CA . HIS B 1 130 ? -15.258 -75.5 -41.844 1 88.31 130 HIS B CA 1
ATOM 4031 C C . HIS B 1 130 ? -14.852 -76 -43.25 1 88.31 130 HIS B C 1
ATOM 4033 O O . HIS B 1 130 ? -15.477 -76.875 -43.781 1 88.31 130 HIS B O 1
ATOM 4039 N N . SER B 1 131 ? -13.891 -75.312 -43.75 1 88.81 131 SER B N 1
ATOM 4040 C CA . SER B 1 131 ? -13.398 -75.75 -45.062 1 88.81 131 SER B CA 1
ATOM 4041 C C . SER B 1 131 ? -12.844 -77.188 -45 1 88.81 131 SER B C 1
ATOM 4043 O O . SER B 1 131 ? -13.039 -77.938 -45.969 1 88.81 131 SER B O 1
ATOM 4045 N N . HIS B 1 132 ? -12.141 -77.5 -43.938 1 87.75 132 HIS B N 1
ATOM 4046 C CA . HIS B 1 132 ? -11.586 -78.875 -43.812 1 87.75 132 HIS B CA 1
ATOM 4047 C C . HIS B 1 132 ? -12.688 -79.875 -43.594 1 87.75 132 HIS B C 1
ATOM 4049 O O . HIS B 1 132 ? -12.578 -81 -44.031 1 87.75 132 HIS B O 1
ATOM 4055 N N . CYS B 1 133 ? -13.711 -79.5 -42.906 1 84.06 133 CYS B N 1
ATOM 4056 C CA . CYS B 1 133 ? -14.852 -80.375 -42.688 1 84.06 133 CYS B CA 1
ATOM 4057 C C . CYS B 1 133 ? -15.547 -80.688 -44 1 84.06 133 CYS B C 1
ATOM 4059 O O . CYS B 1 133 ? -16.062 -81.812 -44.188 1 84.06 133 CYS B O 1
ATOM 4061 N N . ARG B 1 134 ? -15.414 -79.875 -44.938 1 83.38 134 ARG B N 1
ATOM 4062 C CA . ARG B 1 134 ? -16.078 -80 -46.219 1 83.38 134 ARG B CA 1
ATOM 4063 C C . ARG B 1 134 ? -15.211 -80.812 -47.219 1 83.38 134 ARG B C 1
ATOM 4065 O O . ARG B 1 134 ? -15.703 -81.688 -47.938 1 83.38 134 ARG B O 1
ATOM 4072 N N . ASN B 1 135 ? -13.961 -80.375 -47.312 1 81.56 135 ASN B N 1
ATOM 4073 C CA . ASN B 1 135 ? -13.078 -80.938 -48.344 1 81.56 135 ASN B CA 1
ATOM 4074 C C . ASN B 1 135 ? -11.984 -81.812 -47.719 1 81.56 135 ASN B C 1
ATOM 4076 O O . ASN B 1 135 ? -10.945 -82.062 -48.344 1 81.56 135 ASN B O 1
ATOM 4080 N N . GLN B 1 136 ? -12.086 -82.625 -46.781 1 81.19 136 GLN B N 1
ATOM 4081 C CA . GLN B 1 136 ? -11.172 -83.5 -46 1 81.19 136 GLN B CA 1
ATOM 4082 C C . GLN B 1 136 ? -9.906 -83.812 -46.812 1 81.19 136 GLN B C 1
ATOM 4084 O O . GLN B 1 136 ? -9.609 -84.938 -47.062 1 81.19 136 GLN B O 1
ATOM 4089 N N . SER B 1 137 ? -9.109 -82.75 -47.344 1 83.56 137 SER B N 1
ATOM 4090 C CA . SER B 1 137 ? -7.855 -82.875 -48.094 1 83.56 137 SER B CA 1
ATOM 4091 C C . SER B 1 137 ? -6.66 -82.562 -47.188 1 83.56 137 SER B C 1
ATOM 4093 O O . SER B 1 137 ? -6.824 -81.938 -46.125 1 83.56 137 SER B O 1
ATOM 4095 N N . ASN B 1 138 ? -5.438 -82.938 -47.625 1 80.81 138 ASN B N 1
ATOM 4096 C CA . ASN B 1 138 ? -4.211 -82.625 -46.906 1 80.81 138 ASN B CA 1
ATOM 4097 C C . ASN B 1 138 ? -3.926 -81.125 -46.906 1 80.81 138 ASN B C 1
ATOM 4099 O O . ASN B 1 138 ? -3.393 -80.625 -45.938 1 80.81 138 ASN B O 1
ATOM 4103 N N . ALA B 1 139 ? -4.312 -80.625 -48 1 80.94 139 ALA B N 1
ATOM 4104 C CA . ALA B 1 139 ? -4.105 -79.188 -48.125 1 80.94 139 ALA B CA 1
ATOM 4105 C C . ALA B 1 139 ? -5.004 -78.375 -47.156 1 80.94 139 ALA B C 1
ATOM 4107 O O . ALA B 1 139 ? -4.574 -77.438 -46.531 1 80.94 139 ALA B O 1
ATOM 4108 N N . SER B 1 140 ? -6.238 -78.875 -47 1 84.5 140 SER B N 1
ATOM 4109 C CA . SER B 1 140 ? -7.172 -78.188 -46.094 1 84.5 140 SER B CA 1
ATOM 4110 C C . SER B 1 140 ? -6.777 -78.438 -44.656 1 84.5 140 SER B C 1
ATOM 4112 O O . SER B 1 140 ? -6.996 -77.562 -43.781 1 84.5 140 SER B O 1
ATOM 4114 N N . LEU B 1 141 ? -6.246 -79.562 -44.344 1 84.06 141 LEU B N 1
ATOM 4115 C CA . LEU B 1 141 ? -5.785 -79.875 -43 1 84.06 141 LEU B CA 1
ATOM 4116 C C . LEU B 1 141 ? -4.602 -79 -42.625 1 84.06 141 LEU B C 1
ATOM 4118 O O . LEU B 1 141 ? -4.52 -78.5 -41.469 1 84.06 141 LEU B O 1
ATOM 4122 N N . ALA B 1 142 ? -3.674 -78.812 -43.562 1 83.38 142 ALA B N 1
ATOM 4123 C CA . ALA B 1 142 ? -2.516 -77.938 -43.344 1 83.38 142 ALA B CA 1
ATOM 4124 C C . ALA B 1 142 ? -2.945 -76.5 -43.062 1 83.38 142 ALA B C 1
ATOM 4126 O O . ALA B 1 142 ? -2.391 -75.812 -42.156 1 83.38 142 ALA B O 1
ATOM 4127 N N . SER B 1 143 ? -3.908 -76 -43.844 1 85.38 143 SER B N 1
ATOM 4128 C CA . SER B 1 143 ? -4.422 -74.688 -43.656 1 85.38 143 SER B CA 1
ATOM 4129 C C . SER B 1 143 ? -5.109 -74.562 -42.312 1 85.38 143 SER B C 1
ATOM 4131 O O . SER B 1 143 ? -5.031 -73.5 -41.656 1 85.38 143 SER B O 1
ATOM 4133 N N . TYR B 1 144 ? -5.809 -75.562 -41.875 1 87.12 144 TYR B N 1
ATOM 4134 C CA . TYR B 1 144 ? -6.477 -75.562 -40.594 1 87.12 144 TYR B CA 1
ATOM 4135 C C . TYR B 1 144 ? -5.469 -75.5 -39.438 1 87.12 144 TYR B C 1
ATOM 4137 O O . TYR B 1 144 ? -5.645 -74.688 -38.531 1 87.12 144 TYR B O 1
ATOM 4145 N N . PHE B 1 145 ? -4.355 -76.188 -39.531 1 85.62 145 PHE B N 1
ATOM 4146 C CA . PHE B 1 145 ? -3.322 -76.188 -38.5 1 85.62 145 PHE B CA 1
ATOM 4147 C C . PHE B 1 145 ? -2.637 -74.812 -38.469 1 85.62 145 PHE B C 1
ATOM 4149 O O . PHE B 1 145 ? -2.346 -74.25 -37.406 1 85.62 145 PHE B O 1
ATOM 4156 N N . ASP B 1 146 ? -2.412 -74.25 -39.656 1 86 146 ASP B N 1
ATOM 4157 C CA . ASP B 1 146 ? -1.759 -72.938 -39.75 1 86 146 ASP B CA 1
ATOM 4158 C C . ASP B 1 146 ? -2.637 -71.812 -39.125 1 86 146 ASP B C 1
ATOM 4160 O O . ASP B 1 146 ? -2.141 -71 -38.406 1 86 146 ASP B O 1
ATOM 4164 N N . ALA B 1 147 ? -3.879 -71.938 -39.5 1 89.44 147 ALA B N 1
ATOM 4165 C CA . ALA B 1 147 ? -4.805 -70.938 -38.938 1 89.44 147 ALA B CA 1
ATOM 4166 C C . ALA B 1 147 ? -4.945 -71.062 -37.438 1 89.44 147 ALA B C 1
ATOM 4168 O O . ALA B 1 147 ? -5.062 -70.125 -36.719 1 89.44 147 ALA B O 1
ATOM 4169 N N . HIS B 1 148 ? -4.973 -72.312 -36.969 1 90.12 148 HIS B N 1
ATOM 4170 C CA . HIS B 1 148 ? -5.02 -72.562 -35.531 1 90.12 148 HIS B CA 1
ATOM 4171 C C . HIS B 1 148 ? -3.789 -72 -34.812 1 90.12 148 HIS B C 1
ATOM 4173 O O . HIS B 1 148 ? -3.91 -71.312 -33.812 1 90.12 148 HIS B O 1
ATOM 4179 N N . ASN B 1 149 ? -2.637 -72.312 -35.375 1 88.19 149 ASN B N 1
ATOM 4180 C CA . ASN B 1 149 ? -1.393 -71.812 -34.781 1 88.19 149 ASN B CA 1
ATOM 4181 C C . ASN B 1 149 ? -1.328 -70.312 -34.781 1 88.19 149 ASN B C 1
ATOM 4183 O O . ASN B 1 149 ? -0.836 -69.688 -33.812 1 88.19 149 ASN B O 1
ATOM 4187 N N . ALA B 1 150 ? -1.799 -69.688 -35.844 1 89.94 150 ALA B N 1
ATOM 4188 C CA . ALA B 1 150 ? -1.819 -68.25 -35.938 1 89.94 150 ALA B CA 1
ATOM 4189 C C . ALA B 1 150 ? -2.736 -67.625 -34.844 1 89.94 150 ALA B C 1
ATOM 4191 O O . ALA B 1 150 ? -2.408 -66.625 -34.219 1 89.94 150 ALA B O 1
ATOM 4192 N N . TYR B 1 151 ? -3.852 -68.188 -34.656 1 93.81 151 TYR B N 1
ATOM 4193 C CA . TYR B 1 151 ? -4.809 -67.75 -33.625 1 93.81 151 TYR B CA 1
ATOM 4194 C C . TYR B 1 151 ? -4.23 -67.875 -32.219 1 93.81 151 TYR B C 1
ATOM 4196 O O . TYR B 1 151 ? -4.285 -66.938 -31.438 1 93.81 151 TYR B O 1
ATOM 4204 N N . VAL B 1 152 ? -3.693 -69.062 -31.953 1 92.94 152 VAL B N 1
ATOM 4205 C CA . VAL B 1 152 ? -3.141 -69.312 -30.641 1 92.94 152 VAL B CA 1
ATOM 4206 C C . VAL B 1 152 ? -1.984 -68.375 -30.359 1 92.94 152 VAL B C 1
ATOM 4208 O O . VAL B 1 152 ? -1.85 -67.812 -29.266 1 92.94 152 VAL B O 1
ATOM 4211 N N . GLN B 1 153 ? -1.176 -68.188 -31.359 1 91.88 153 GLN B N 1
ATOM 4212 C CA . GLN B 1 153 ? -0.053 -67.25 -31.203 1 91.88 153 GLN B CA 1
ATOM 4213 C C . GLN B 1 153 ? -0.537 -65.812 -30.938 1 91.88 153 GLN B C 1
ATOM 4215 O O . GLN B 1 153 ? -0.015 -65.125 -30.062 1 91.88 153 GLN B O 1
ATOM 4220 N N . GLN B 1 154 ? -1.485 -65.438 -31.781 1 94.75 154 GLN B N 1
ATOM 4221 C CA . GLN B 1 154 ? -2.025 -64.062 -31.609 1 94.75 154 GLN B CA 1
ATOM 4222 C C . GLN B 1 154 ? -2.727 -63.938 -30.266 1 94.75 154 GLN B C 1
ATOM 4224 O O . GLN B 1 154 ? -2.699 -62.875 -29.656 1 94.75 154 GLN B O 1
ATOM 4229 N N . LEU B 1 155 ? -3.398 -64.938 -29.812 1 96.31 155 LEU B N 1
ATOM 4230 C CA . LEU B 1 155 ? -4.078 -64.938 -28.516 1 96.31 155 LEU B CA 1
ATOM 4231 C C . LEU B 1 155 ? -3.088 -64.688 -27.391 1 96.31 155 LEU B C 1
ATOM 4233 O O . LEU B 1 155 ? -3.305 -63.812 -26.531 1 96.31 155 LEU B O 1
ATOM 4237 N N . HIS B 1 156 ? -2.008 -65.438 -27.375 1 94.94 156 HIS B N 1
ATOM 4238 C CA . HIS B 1 156 ? -1.005 -65.25 -26.328 1 94.94 156 HIS B CA 1
ATOM 4239 C C . HIS B 1 156 ? -0.299 -63.906 -26.422 1 94.94 156 HIS B C 1
ATOM 4241 O O . HIS B 1 156 ? 0.041 -63.312 -25.391 1 94.94 156 HIS B O 1
ATOM 4247 N N . ALA B 1 157 ? -0.032 -63.5 -27.641 1 95.19 157 ALA B N 1
ATOM 4248 C CA . ALA B 1 157 ? 0.576 -62.188 -27.828 1 95.19 157 ALA B CA 1
ATOM 4249 C C . ALA B 1 157 ? -0.33 -61.062 -27.281 1 95.19 157 ALA B C 1
ATOM 4251 O O . ALA B 1 157 ? 0.124 -60.188 -26.547 1 95.19 157 ALA B O 1
ATOM 4252 N N . THR B 1 158 ? -1.593 -61.094 -27.672 1 96.19 158 THR B N 1
ATOM 4253 C CA . THR B 1 158 ? -2.555 -60.094 -27.25 1 96.19 158 THR B CA 1
ATOM 4254 C C . THR B 1 158 ? -2.691 -60.062 -25.734 1 96.19 158 THR B C 1
ATOM 4256 O O . THR B 1 158 ? -2.66 -59 -25.109 1 96.19 158 THR B O 1
ATOM 4259 N N . ASN B 1 159 ? -2.82 -61.188 -25.109 1 95.5 159 ASN B N 1
ATOM 4260 C CA . ASN B 1 159 ? -2.959 -61.281 -23.656 1 95.5 159 ASN B CA 1
ATOM 4261 C C . ASN B 1 159 ? -1.716 -60.75 -22.953 1 95.5 159 ASN B C 1
ATOM 4263 O O . ASN B 1 159 ? -1.818 -60.094 -21.906 1 95.5 159 ASN B O 1
ATOM 4267 N N . SER B 1 160 ? -0.574 -61.062 -23.484 1 96.12 160 SER B N 1
ATOM 4268 C CA . SER B 1 160 ? 0.664 -60.594 -22.891 1 96.12 160 SER B CA 1
ATOM 4269 C C . SER B 1 160 ? 0.775 -59.062 -23 1 96.12 160 SER B C 1
ATOM 4271 O O . SER B 1 160 ? 1.265 -58.406 -22.078 1 96.12 160 SER B O 1
ATOM 4273 N N . MET B 1 161 ? 0.376 -58.5 -24.109 1 95.88 161 MET B N 1
ATOM 4274 C CA . MET B 1 161 ? 0.405 -57.031 -24.297 1 95.88 161 MET B CA 1
ATOM 4275 C C . MET B 1 161 ? -0.496 -56.344 -23.281 1 95.88 161 MET B C 1
ATOM 4277 O O . MET B 1 161 ? -0.107 -55.344 -22.688 1 95.88 161 MET B O 1
ATOM 4281 N N . PHE B 1 162 ? -1.677 -56.906 -23.141 1 94.62 162 PHE B N 1
ATOM 4282 C CA . PHE B 1 162 ? -2.611 -56.344 -22.172 1 94.62 162 PHE B CA 1
ATOM 4283 C C . PHE B 1 162 ? -2.045 -56.438 -20.766 1 94.62 162 PHE B C 1
ATOM 4285 O O . PHE B 1 162 ? -2.152 -55.469 -19.984 1 94.62 162 PHE B O 1
ATOM 4292 N N . GLN B 1 163 ? -1.42 -57.531 -20.453 1 94.19 163 GLN B N 1
ATOM 4293 C CA . GLN B 1 163 ? -0.836 -57.719 -19.141 1 94.19 163 GLN B CA 1
ATOM 4294 C C . GLN B 1 163 ? 0.298 -56.719 -18.891 1 94.19 163 GLN B C 1
ATOM 4296 O O . GLN B 1 163 ? 0.372 -56.094 -17.844 1 94.19 163 GLN B O 1
ATOM 4301 N N . GLU B 1 164 ? 1.113 -56.594 -19.891 1 94.88 164 GLU B N 1
ATOM 4302 C CA . GLU B 1 164 ? 2.23 -55.656 -19.766 1 94.88 164 GLU B CA 1
ATOM 4303 C C . GLU B 1 164 ? 1.739 -54.219 -19.641 1 94.88 164 GLU B C 1
ATOM 4305 O O . GLU B 1 164 ? 2.262 -53.438 -18.828 1 94.88 164 GLU B O 1
ATOM 4310 N N . TYR B 1 165 ? 0.763 -53.812 -20.406 1 93.56 165 TYR B N 1
ATOM 4311 C CA . TYR B 1 165 ? 0.223 -52.469 -20.359 1 93.56 165 TYR B CA 1
ATOM 4312 C C . TYR B 1 165 ? -0.376 -52.156 -18.984 1 93.56 165 TYR B C 1
ATOM 4314 O O . TYR B 1 165 ? -0.068 -51.125 -18.391 1 93.56 165 TYR B O 1
ATOM 4322 N N . HIS B 1 166 ? -1.175 -53.031 -18.469 1 90 166 HIS B N 1
ATOM 4323 C CA . HIS B 1 166 ? -1.928 -52.75 -17.25 1 90 166 HIS B CA 1
ATOM 4324 C C . HIS B 1 166 ? -1.052 -52.938 -16.016 1 90 166 HIS B C 1
ATOM 4326 O O . HIS B 1 166 ? -1.248 -52.219 -15.016 1 90 166 HIS B O 1
ATOM 4332 N N . ASN B 1 167 ? -0.041 -53.781 -16.125 1 90.69 167 ASN B N 1
ATOM 4333 C CA . ASN B 1 167 ? 0.758 -54.062 -14.93 1 90.69 167 ASN B CA 1
ATOM 4334 C C . ASN B 1 167 ? 1.994 -53.156 -14.867 1 90.69 167 ASN B C 1
ATOM 4336 O O . ASN B 1 167 ? 2.506 -52.875 -13.781 1 90.69 167 ASN B O 1
ATOM 4340 N N . THR B 1 168 ? 2.465 -52.719 -16.031 1 92.75 168 THR B N 1
ATOM 4341 C CA . THR B 1 168 ? 3.73 -52 -16.016 1 92.75 168 THR B CA 1
ATOM 4342 C C . THR B 1 168 ? 3.574 -50.625 -16.641 1 92.75 168 THR B C 1
ATOM 4344 O O . THR B 1 168 ? 3.893 -49.594 -16.016 1 92.75 168 THR B O 1
ATOM 4347 N N . THR B 1 169 ? 3.025 -50.5 -17.859 1 93.31 169 THR B N 1
ATOM 4348 C CA . THR B 1 169 ? 3.012 -49.281 -18.625 1 93.31 169 THR B CA 1
ATOM 4349 C C . THR B 1 169 ? 2.045 -48.25 -18 1 93.31 169 THR B C 1
ATOM 4351 O O . THR B 1 169 ? 2.406 -47.094 -17.781 1 93.31 169 THR B O 1
ATOM 4354 N N . LEU B 1 170 ? 0.851 -48.625 -17.719 1 88.56 170 LEU B N 1
ATOM 4355 C CA . LEU B 1 170 ? -0.174 -47.719 -17.203 1 88.56 170 LEU B CA 1
ATOM 4356 C C . LEU B 1 170 ? 0.224 -47.156 -15.852 1 88.56 170 LEU B C 1
ATOM 4358 O O . LEU B 1 170 ? 0.161 -45.938 -15.625 1 88.56 170 LEU B O 1
ATOM 4362 N N . PRO B 1 171 ? 0.667 -48.031 -14.922 1 88.56 171 PRO B N 1
ATOM 4363 C CA . PRO B 1 171 ? 1.116 -47.5 -13.641 1 88.56 171 PRO B CA 1
ATOM 4364 C C . PRO B 1 171 ? 2.287 -46.531 -13.789 1 88.56 171 PRO B C 1
ATOM 4366 O O . PRO B 1 171 ? 2.387 -45.562 -13.031 1 88.56 171 PRO B O 1
ATOM 4369 N N . ALA B 1 172 ? 3.148 -46.781 -14.773 1 90.31 172 ALA B N 1
ATOM 4370 C CA . ALA B 1 172 ? 4.281 -45.875 -15.008 1 90.31 172 ALA B CA 1
ATOM 4371 C C . ALA B 1 172 ? 3.807 -44.531 -15.516 1 90.31 172 ALA B C 1
ATOM 4373 O O . ALA B 1 172 ? 4.371 -43.5 -15.148 1 90.31 172 ALA B O 1
ATOM 4374 N N . LEU B 1 173 ? 2.812 -44.469 -16.359 1 89 173 LEU B N 1
ATOM 4375 C CA . LEU B 1 173 ? 2.234 -43.219 -16.875 1 89 173 LEU B CA 1
ATOM 4376 C C . LEU B 1 173 ? 1.575 -42.438 -15.742 1 89 173 LEU B C 1
ATOM 4378 O O . LEU B 1 173 ? 1.727 -41.219 -15.664 1 89 173 LEU B O 1
ATOM 4382 N N . LEU B 1 174 ? 0.942 -43.125 -14.875 1 83.5 174 LEU B N 1
ATOM 4383 C CA . LEU B 1 174 ? 0.267 -42.469 -13.75 1 83.5 174 LEU B CA 1
ATOM 4384 C C . LEU B 1 174 ? 1.278 -41.875 -12.773 1 83.5 174 LEU B C 1
ATOM 4386 O O . LEU B 1 174 ? 1.055 -40.812 -12.203 1 83.5 174 LEU B O 1
ATOM 4390 N N . GLN B 1 175 ? 2.344 -42.719 -12.625 1 87.44 175 GLN B N 1
ATOM 4391 C CA . GLN B 1 175 ? 3.406 -42.219 -11.75 1 87.44 175 GLN B CA 1
ATOM 4392 C C . GLN B 1 175 ? 4.043 -40.969 -12.312 1 87.44 175 GLN B C 1
ATOM 4394 O O . GLN B 1 175 ? 4.422 -40.062 -11.555 1 87.44 175 GLN B O 1
ATOM 4399 N N . GLU B 1 176 ? 4.176 -40.938 -13.57 1 88.81 176 GLU B N 1
ATOM 4400 C CA . GLU B 1 176 ? 4.711 -39.719 -14.203 1 88.81 176 GLU B CA 1
ATOM 4401 C C . GLU B 1 176 ? 3.781 -38.531 -14 1 88.81 176 GLU B C 1
ATOM 4403 O O . GLU B 1 176 ? 4.238 -37.406 -13.742 1 88.81 176 GLU B O 1
ATOM 4408 N N . LEU B 1 177 ? 2.557 -38.688 -14.156 1 84.31 177 LEU B N 1
ATOM 4409 C CA . LEU B 1 177 ? 1.57 -37.625 -13.969 1 84.31 177 LEU B CA 1
ATOM 4410 C C . LEU B 1 177 ? 1.561 -37.125 -12.516 1 84.31 177 LEU B C 1
ATOM 4412 O O . LEU B 1 177 ? 1.412 -35.938 -12.258 1 84.31 177 LEU B O 1
ATOM 4416 N N . GLU B 1 178 ? 1.692 -38.094 -11.602 1 83.88 178 GLU B N 1
ATOM 4417 C CA . GLU B 1 178 ? 1.766 -37.75 -10.188 1 83.88 178 GLU B CA 1
ATOM 4418 C C . GLU B 1 178 ? 2.982 -36.875 -9.898 1 83.88 178 GLU B C 1
ATOM 4420 O O . GLU B 1 178 ? 2.893 -35.906 -9.141 1 83.88 178 GLU B O 1
ATOM 4425 N N . ALA B 1 179 ? 4.066 -37.281 -10.531 1 86.62 179 ALA B N 1
ATOM 4426 C CA . ALA B 1 179 ? 5.293 -36.5 -10.344 1 86.62 179 ALA B CA 1
ATOM 4427 C C . ALA B 1 179 ? 5.137 -35.094 -10.883 1 86.62 179 ALA B C 1
ATOM 4429 O O . ALA B 1 179 ? 5.652 -34.125 -10.297 1 86.62 179 ALA B O 1
ATOM 4430 N N . VAL B 1 180 ? 4.504 -34.938 -11.992 1 87.5 180 VAL B N 1
ATOM 4431 C CA . VAL B 1 180 ? 4.254 -33.625 -12.594 1 87.5 180 VAL B CA 1
ATOM 4432 C C . VAL B 1 180 ? 3.385 -32.812 -11.656 1 87.5 180 VAL B C 1
ATOM 4434 O O . VAL B 1 180 ? 3.689 -31.641 -11.391 1 87.5 180 VAL B O 1
ATOM 4437 N N . TYR B 1 181 ? 2.35 -33.344 -11.125 1 82.12 181 TYR B N 1
ATOM 4438 C CA . TYR B 1 181 ? 1.427 -32.625 -10.25 1 82.12 181 TYR B CA 1
ATOM 4439 C C . TYR B 1 181 ? 2.127 -32.156 -8.977 1 82.12 181 TYR B C 1
ATOM 4441 O O . TYR B 1 181 ? 1.929 -31.031 -8.539 1 82.12 181 TYR B O 1
ATOM 4449 N N . LEU B 1 182 ? 2.879 -33.094 -8.461 1 86.44 182 LEU B N 1
ATOM 4450 C CA . LEU B 1 182 ? 3.584 -32.781 -7.223 1 86.44 182 LEU B CA 1
ATOM 4451 C C . LEU B 1 182 ? 4.562 -31.625 -7.449 1 86.44 182 LEU B C 1
ATOM 4453 O O . LEU B 1 182 ? 4.66 -30.703 -6.629 1 86.44 182 LEU B O 1
ATOM 4457 N N . ASP B 1 183 ? 5.227 -31.656 -8.508 1 88.69 183 ASP B N 1
ATOM 4458 C CA . ASP B 1 183 ? 6.203 -30.625 -8.828 1 88.69 183 ASP B CA 1
ATOM 4459 C C . ASP B 1 183 ? 5.516 -29.281 -9.086 1 88.69 183 ASP B C 1
ATOM 4461 O O . ASP B 1 183 ? 5.949 -28.25 -8.57 1 88.69 183 ASP B O 1
ATOM 4465 N N . VAL B 1 184 ? 4.523 -29.281 -9.883 1 86.06 184 VAL B N 1
ATOM 4466 C CA . VAL B 1 184 ? 3.797 -28.062 -10.227 1 86.06 184 VAL B CA 1
ATOM 4467 C C . VAL B 1 184 ? 3.186 -27.453 -8.961 1 86.06 184 VAL B C 1
ATOM 4469 O O . VAL B 1 184 ? 3.264 -26.25 -8.742 1 86.06 184 VAL B O 1
ATOM 4472 N N . SER B 1 185 ? 2.555 -28.297 -8.125 1 85.06 185 SER B N 1
ATOM 4473 C CA . SER B 1 185 ? 1.948 -27.812 -6.883 1 85.06 185 SER B CA 1
ATOM 4474 C C . SER B 1 185 ? 2.988 -27.172 -5.969 1 85.06 185 SER B C 1
ATOM 4476 O O . SER B 1 185 ? 2.723 -26.156 -5.34 1 85.06 185 SER B O 1
ATOM 4478 N N . SER B 1 186 ? 4.105 -27.875 -5.93 1 89.38 186 SER B N 1
ATOM 4479 C CA . SER B 1 186 ? 5.18 -27.344 -5.098 1 89.38 186 SER B CA 1
ATOM 4480 C C . SER B 1 186 ? 5.668 -25.984 -5.613 1 89.38 186 SER B C 1
ATOM 4482 O O . SER B 1 186 ? 5.945 -25.078 -4.828 1 89.38 186 SER B O 1
ATOM 4484 N N . VAL B 1 187 ? 5.848 -25.875 -6.867 1 91.12 187 VAL B N 1
ATOM 4485 C CA . VAL B 1 187 ? 6.316 -24.625 -7.477 1 91.12 187 VAL B CA 1
ATOM 4486 C C . VAL B 1 187 ? 5.305 -23.516 -7.227 1 91.12 187 VAL B C 1
ATOM 4488 O O . VAL B 1 187 ? 5.68 -22.391 -6.871 1 91.12 187 VAL B O 1
ATOM 4491 N N . VAL B 1 188 ? 4.055 -23.766 -7.402 1 89.56 188 VAL B N 1
ATOM 4492 C CA . VAL B 1 188 ? 3.01 -22.766 -7.207 1 89.56 188 VAL B CA 1
ATOM 4493 C C . VAL B 1 188 ? 2.992 -22.312 -5.746 1 89.56 188 VAL B C 1
ATOM 4495 O O . VAL B 1 188 ? 2.943 -21.109 -5.465 1 89.56 188 VAL B O 1
ATOM 4498 N N . ALA B 1 189 ? 3.014 -23.281 -4.852 1 91 189 ALA B N 1
ATOM 4499 C CA . ALA B 1 189 ? 3.002 -22.969 -3.426 1 91 189 ALA B CA 1
ATOM 4500 C C . ALA B 1 189 ? 4.207 -22.109 -3.043 1 91 189 ALA B C 1
ATOM 4502 O O . ALA B 1 189 ? 4.082 -21.156 -2.285 1 91 189 ALA B O 1
ATOM 4503 N N . GLU B 1 190 ? 5.316 -22.484 -3.582 1 93.38 190 GLU B N 1
ATOM 4504 C CA . GLU B 1 190 ? 6.543 -21.75 -3.295 1 93.38 190 GLU B CA 1
ATOM 4505 C C . GLU B 1 190 ? 6.465 -20.328 -3.838 1 93.38 190 GLU B C 1
ATOM 4507 O O . GLU B 1 190 ? 6.922 -19.375 -3.191 1 93.38 190 GLU B O 1
ATOM 4512 N N . CYS B 1 191 ? 5.992 -20.203 -5 1 94.56 191 CYS B N 1
ATOM 4513 C CA . CYS B 1 191 ? 5.867 -18.891 -5.613 1 94.56 191 CYS B CA 1
ATOM 4514 C C . CYS B 1 191 ? 4.93 -18 -4.805 1 94.56 191 CYS B C 1
ATOM 4516 O O . CYS B 1 191 ? 5.262 -16.844 -4.496 1 94.56 191 CYS B O 1
ATOM 4518 N N . ILE B 1 192 ? 3.77 -18.484 -4.43 1 94.38 192 ILE B N 1
ATOM 4519 C CA . ILE B 1 192 ? 2.816 -17.719 -3.635 1 94.38 192 ILE B CA 1
ATOM 4520 C C . ILE B 1 192 ? 3.439 -17.359 -2.287 1 94.38 192 ILE B C 1
ATOM 4522 O O . ILE B 1 192 ? 3.256 -16.234 -1.789 1 94.38 192 ILE B O 1
ATOM 4526 N N . LEU B 1 193 ? 4.176 -18.344 -1.736 1 96.19 193 LEU B N 1
ATOM 4527 C CA . LEU B 1 193 ? 4.855 -18.125 -0.463 1 96.19 193 LEU B CA 1
ATOM 4528 C C . LEU B 1 193 ? 5.836 -16.969 -0.563 1 96.19 193 LEU B C 1
ATOM 4530 O O . LEU B 1 193 ? 5.871 -16.109 0.315 1 96.19 193 LEU B O 1
ATOM 4534 N N . GLN B 1 194 ? 6.582 -16.953 -1.626 1 96.5 194 GLN B N 1
ATOM 4535 C CA . GLN B 1 194 ? 7.555 -15.883 -1.815 1 96.5 194 GLN B CA 1
ATOM 4536 C C . GLN B 1 194 ? 6.859 -14.531 -1.956 1 96.5 194 GLN B C 1
ATOM 4538 O O . GLN B 1 194 ? 7.32 -13.531 -1.407 1 96.5 194 GLN B O 1
ATOM 4543 N N . GLY B 1 195 ? 5.828 -14.508 -2.752 1 95.94 195 GLY B N 1
ATOM 4544 C CA . GLY B 1 195 ? 5.055 -13.289 -2.896 1 95.94 195 GLY B CA 1
ATOM 4545 C C . GLY B 1 195 ? 4.457 -12.805 -1.59 1 95.94 195 GLY B C 1
ATOM 4546 O O . GLY B 1 195 ? 4.531 -11.617 -1.27 1 95.94 195 GLY B O 1
ATOM 4547 N N . ALA B 1 196 ? 3.871 -13.688 -0.803 1 97 196 ALA B N 1
ATOM 4548 C CA . ALA B 1 196 ? 3.25 -13.344 0.474 1 97 196 ALA B CA 1
ATOM 4549 C C . ALA B 1 196 ? 4.301 -12.93 1.499 1 97 196 ALA B C 1
ATOM 4551 O O . ALA B 1 196 ? 4.07 -12.016 2.299 1 97 196 ALA B O 1
ATOM 4552 N N . ASP B 1 197 ? 5.402 -13.555 1.432 1 97.44 197 ASP B N 1
ATOM 4553 C CA . ASP B 1 197 ? 6.465 -13.312 2.4 1 97.44 197 ASP B CA 1
ATOM 4554 C C . ASP B 1 197 ? 7.016 -11.898 2.271 1 97.44 197 ASP B C 1
ATOM 4556 O O . ASP B 1 197 ? 7.242 -11.219 3.275 1 97.44 197 ASP B O 1
ATOM 4560 N N . ILE B 1 198 ? 7.254 -11.5 1.098 1 97.5 198 ILE B N 1
ATOM 4561 C CA . ILE B 1 198 ? 7.805 -10.156 0.9 1 97.5 198 ILE B CA 1
ATOM 4562 C C . ILE B 1 198 ? 6.797 -9.109 1.372 1 97.5 198 ILE B C 1
ATOM 4564 O O . ILE B 1 198 ? 7.18 -8.094 1.957 1 97.5 198 ILE B O 1
ATOM 4568 N N . VAL B 1 199 ? 5.555 -9.227 1.078 1 97.31 199 VAL B N 1
ATOM 4569 C CA . VAL B 1 199 ? 4.531 -8.281 1.498 1 97.31 199 VAL B CA 1
ATOM 4570 C C . VAL B 1 199 ? 4.453 -8.242 3.021 1 97.31 199 VAL B C 1
ATOM 4572 O O . VAL B 1 199 ? 4.379 -7.16 3.619 1 97.31 199 VAL B O 1
ATOM 4575 N N . ALA B 1 200 ? 4.48 -9.43 3.633 1 97.5 200 ALA B N 1
ATOM 4576 C CA . ALA B 1 200 ? 4.422 -9.508 5.09 1 97.5 200 ALA B CA 1
ATOM 4577 C C . ALA B 1 200 ? 5.609 -8.781 5.727 1 97.5 200 ALA B C 1
ATOM 4579 O O . ALA B 1 200 ? 5.434 -7.996 6.656 1 97.5 200 ALA B O 1
ATOM 4580 N N . ALA B 1 201 ? 6.75 -9.008 5.203 1 97.44 201 ALA B N 1
ATOM 4581 C CA . ALA B 1 201 ? 7.969 -8.414 5.746 1 97.44 201 ALA B CA 1
ATOM 4582 C C . ALA B 1 201 ? 7.957 -6.895 5.578 1 97.44 201 ALA B C 1
ATOM 4584 O O . ALA B 1 201 ? 8.273 -6.156 6.52 1 97.44 201 ALA B O 1
ATOM 4585 N N . LYS B 1 202 ? 7.656 -6.449 4.406 1 97.88 202 LYS B N 1
ATOM 4586 C CA . LYS B 1 202 ? 7.648 -5.016 4.121 1 97.88 202 LYS B CA 1
ATOM 4587 C C . LYS B 1 202 ? 6.547 -4.305 4.898 1 97.88 202 LYS B C 1
ATOM 4589 O O . LYS B 1 202 ? 6.715 -3.158 5.316 1 97.88 202 LYS B O 1
ATOM 4594 N N . ALA B 1 203 ? 5.395 -4.91 5.098 1 97.69 203 ALA B N 1
ATOM 4595 C CA . ALA B 1 203 ? 4.305 -4.34 5.883 1 97.69 203 ALA B CA 1
ATOM 4596 C C . ALA B 1 203 ? 4.715 -4.164 7.344 1 97.69 203 ALA B C 1
ATOM 4598 O O . ALA B 1 203 ? 4.383 -3.158 7.973 1 97.69 203 ALA B O 1
ATOM 4599 N N . LEU B 1 204 ? 5.402 -5.137 7.84 1 97.44 204 LEU B N 1
ATOM 4600 C CA . LEU B 1 204 ? 5.875 -5.047 9.219 1 97.44 204 LEU B CA 1
ATOM 4601 C C . LEU B 1 204 ? 6.84 -3.879 9.383 1 97.44 204 LEU B C 1
ATOM 4603 O O . LEU B 1 204 ? 6.746 -3.125 10.359 1 97.44 204 LEU B O 1
ATOM 4607 N N . GLU B 1 205 ? 7.73 -3.766 8.453 1 97.62 205 GLU B N 1
ATOM 4608 C CA . GLU B 1 205 ? 8.672 -2.646 8.453 1 97.62 205 GLU B CA 1
ATOM 4609 C C . GLU B 1 205 ? 7.938 -1.312 8.383 1 97.62 205 GLU B C 1
ATOM 4611 O O . GLU B 1 205 ? 8.289 -0.367 9.094 1 97.62 205 GLU B O 1
ATOM 4616 N N . GLN B 1 206 ? 6.957 -1.19 7.531 1 97.19 206 GLN B N 1
ATOM 4617 C CA . GLN B 1 206 ? 6.156 0.02 7.387 1 97.19 206 GLN B CA 1
ATOM 4618 C C . GLN B 1 206 ? 5.461 0.38 8.695 1 97.19 206 GLN B C 1
ATOM 4620 O O . GLN B 1 206 ? 5.441 1.547 9.094 1 97.19 206 GLN B O 1
ATOM 4625 N N . SER B 1 207 ? 4.914 -0.606 9.383 1 97.81 207 SER B N 1
ATOM 4626 C CA . SER B 1 207 ? 4.238 -0.379 10.656 1 97.81 207 SER B CA 1
ATOM 4627 C C . SER B 1 207 ? 5.191 0.204 11.688 1 97.81 207 SER B C 1
ATOM 4629 O O . SER B 1 207 ? 4.844 1.146 12.406 1 97.81 207 SER B O 1
ATOM 4631 N N . ARG B 1 208 ? 6.402 -0.26 11.758 1 97.69 208 ARG B N 1
ATOM 4632 C CA . ARG B 1 208 ? 7.398 0.203 12.719 1 97.69 208 ARG B CA 1
ATOM 4633 C C . ARG B 1 208 ? 7.82 1.637 12.422 1 97.69 208 ARG B C 1
ATOM 4635 O O . ARG B 1 208 ? 7.973 2.447 13.336 1 97.69 208 ARG B O 1
ATOM 4642 N N . ARG B 1 209 ? 8.023 1.917 11.227 1 97.38 209 ARG B N 1
ATOM 4643 C CA . ARG B 1 209 ? 8.438 3.256 10.82 1 97.38 209 ARG B CA 1
ATOM 4644 C C . ARG B 1 209 ? 7.371 4.289 11.172 1 97.38 209 ARG B C 1
ATOM 4646 O O . ARG B 1 209 ? 7.684 5.348 11.711 1 97.38 209 ARG B O 1
ATOM 4653 N N . TYR B 1 210 ? 6.133 4.023 10.867 1 97.94 210 TYR B N 1
ATOM 4654 C CA . TYR B 1 210 ? 5.055 4.969 11.141 1 97.94 210 TYR B CA 1
ATOM 4655 C C . TYR B 1 210 ? 4.789 5.074 12.641 1 97.94 210 TYR B C 1
ATOM 4657 O O . TYR B 1 210 ? 4.367 6.125 13.133 1 97.94 210 TYR B O 1
ATOM 4665 N N . ASP B 1 211 ? 5.059 4.004 13.367 1 97.31 211 ASP B N 1
ATOM 4666 C CA . ASP B 1 211 ? 4.961 4.074 14.82 1 97.31 211 ASP B CA 1
ATOM 4667 C C . ASP B 1 211 ? 5.996 5.043 15.391 1 97.31 211 ASP B C 1
ATOM 4669 O O . ASP B 1 211 ? 5.711 5.77 16.344 1 97.31 211 ASP B O 1
ATOM 4673 N N . SER B 1 212 ? 7.152 4.949 14.789 1 96.69 212 SER B N 1
ATOM 4674 C CA . SER B 1 212 ? 8.188 5.895 15.188 1 96.69 212 SER B CA 1
ATOM 4675 C C . SER B 1 212 ? 7.766 7.332 14.891 1 96.69 212 SER B C 1
ATOM 4677 O O . SER B 1 212 ? 8.016 8.234 15.695 1 96.69 212 SER B O 1
ATOM 4679 N N . LEU B 1 213 ? 7.148 7.543 13.766 1 95.81 213 LEU B N 1
ATOM 4680 C CA . LEU B 1 213 ? 6.641 8.867 13.414 1 95.81 213 LEU B CA 1
ATOM 4681 C C . LEU B 1 213 ? 5.574 9.32 14.414 1 95.81 213 LEU B C 1
ATOM 4683 O O . LEU B 1 213 ? 5.539 10.492 14.797 1 95.81 213 LEU B O 1
ATOM 4687 N N . CYS B 1 214 ? 4.68 8.422 14.883 1 95.81 214 CYS B N 1
ATOM 4688 C CA . CYS B 1 214 ? 3.668 8.734 15.883 1 95.81 214 CYS B CA 1
ATOM 4689 C C . CYS B 1 214 ? 4.316 9.188 17.188 1 95.81 214 CYS B C 1
ATOM 4691 O O . CYS B 1 214 ? 3.883 10.172 17.797 1 95.81 214 CYS B O 1
ATOM 4693 N N . THR B 1 215 ? 5.383 8.516 17.516 1 94.5 215 THR B N 1
ATOM 4694 C CA . THR B 1 215 ? 6.102 8.859 18.75 1 94.5 215 THR B CA 1
ATOM 4695 C C . THR B 1 215 ? 6.723 10.25 18.625 1 94.5 215 THR B C 1
ATOM 4697 O O . THR B 1 215 ? 6.68 11.039 19.578 1 94.5 215 THR B O 1
ATOM 4700 N N . ASN B 1 216 ? 7.266 10.562 17.484 1 90.75 216 ASN B N 1
ATOM 4701 C CA . ASN B 1 216 ? 7.84 11.875 17.234 1 90.75 216 ASN B CA 1
ATOM 4702 C C . ASN B 1 216 ? 6.789 12.977 17.328 1 90.75 216 ASN B C 1
ATOM 4704 O O . ASN B 1 216 ? 7.055 14.047 17.875 1 90.75 216 ASN B O 1
ATOM 4708 N N . CYS B 1 217 ? 5.594 12.727 16.812 1 92.06 217 CYS B N 1
ATOM 4709 C CA . CYS B 1 217 ? 4.523 13.719 16.812 1 92.06 217 CYS B CA 1
ATOM 4710 C C . CYS B 1 217 ? 4.004 13.938 18.234 1 92.06 217 CYS B C 1
ATOM 4712 O O . CYS B 1 217 ? 3.662 15.062 18.609 1 92.06 217 CYS B O 1
ATOM 4714 N N . ARG B 1 218 ? 3.998 12.898 19.047 1 91.25 218 ARG B N 1
ATOM 4715 C CA . ARG B 1 218 ? 3.547 13.008 20.438 1 91.25 218 ARG B CA 1
ATOM 4716 C C . ARG B 1 218 ? 4.543 13.805 21.266 1 91.25 218 ARG B C 1
ATOM 4718 O O . ARG B 1 218 ? 4.164 14.461 22.234 1 91.25 218 ARG B O 1
ATOM 4725 N N . ALA B 1 219 ? 5.77 13.82 20.781 1 86.31 219 ALA B N 1
ATOM 4726 C CA . ALA B 1 219 ? 6.832 14.5 21.516 1 86.31 219 ALA B CA 1
ATOM 4727 C C . ALA B 1 219 ? 6.906 15.977 21.125 1 86.31 219 ALA B C 1
ATOM 4729 O O . ALA B 1 219 ? 7.609 16.766 21.766 1 86.31 219 ALA B O 1
ATOM 4730 N N . CYS B 1 220 ? 6.195 16.422 20.078 1 82.06 220 CYS B N 1
ATOM 4731 C CA . CYS B 1 220 ? 6.234 17.812 19.641 1 82.06 220 CYS B CA 1
ATOM 4732 C C . CYS B 1 220 ? 5.59 18.734 20.656 1 82.06 220 CYS B C 1
ATOM 4734 O O . CYS B 1 220 ? 4.469 18.484 21.109 1 82.06 220 CYS B O 1
ATOM 4736 N N . ASP B 1 221 ? 6.434 19.578 21.266 1 77.56 221 ASP B N 1
ATOM 4737 C CA . ASP B 1 221 ? 5.957 20.594 22.188 1 77.56 221 ASP B CA 1
ATOM 4738 C C . ASP B 1 221 ? 6.117 22 21.578 1 77.56 221 ASP B C 1
ATOM 4740 O O . ASP B 1 221 ? 7.238 22.453 21.375 1 77.56 221 ASP B O 1
ATOM 4744 N N . GLY B 1 222 ? 4.984 22.641 21.281 1 71.12 222 GLY B N 1
ATOM 4745 C CA . GLY B 1 222 ? 4.977 23.969 20.672 1 71.12 222 GLY B CA 1
ATOM 4746 C C . GLY B 1 222 ? 5.648 25.016 21.531 1 71.12 222 GLY B C 1
ATOM 4747 O O . GLY B 1 222 ? 6.082 26.047 21.031 1 71.12 222 GLY B O 1
ATOM 4748 N N . ARG B 1 223 ? 5.867 24.766 22.844 1 73.81 223 ARG B N 1
ATOM 4749 C CA . ARG B 1 223 ? 6.398 25.75 23.781 1 73.81 223 ARG B CA 1
ATOM 4750 C C . ARG B 1 223 ? 7.895 25.953 23.562 1 73.81 223 ARG B C 1
ATOM 4752 O O . ARG B 1 223 ? 8.406 27.062 23.719 1 73.81 223 ARG B O 1
ATOM 4759 N N . THR B 1 224 ? 8.508 24.953 23.203 1 67.56 224 THR B N 1
ATOM 4760 C CA . THR B 1 224 ? 9.953 25.047 23.016 1 67.56 224 THR B CA 1
ATOM 4761 C C . THR B 1 224 ? 10.281 25.922 21.797 1 67.56 224 THR B C 1
ATOM 4763 O O . THR B 1 224 ? 11.266 26.656 21.812 1 67.56 224 THR B O 1
ATOM 4766 N N . GLU B 1 225 ? 9.43 26.047 20.891 1 66.25 225 GLU B N 1
ATOM 4767 C CA . GLU B 1 225 ? 9.664 26.75 19.641 1 66.25 225 GLU B CA 1
ATOM 4768 C C . GLU B 1 225 ? 9.211 28.203 19.719 1 66.25 225 GLU B C 1
ATOM 4770 O O . GLU B 1 225 ? 9.703 29.062 18.969 1 66.25 225 GLU B O 1
ATOM 4775 N N . LEU B 1 226 ? 8.344 28.453 20.609 1 67.56 226 LEU B N 1
ATOM 4776 C CA . LEU B 1 226 ? 7.766 29.781 20.781 1 67.56 226 LEU B CA 1
ATOM 4777 C C . LEU B 1 226 ? 8.852 30.812 21.109 1 67.56 226 LEU B C 1
ATOM 4779 O O . LEU B 1 226 ? 8.805 31.938 20.625 1 67.56 226 LEU B O 1
ATOM 4783 N N . THR B 1 227 ? 9.82 30.312 21.797 1 61.06 227 THR B N 1
ATOM 4784 C CA . THR B 1 227 ? 10.859 31.266 22.172 1 61.06 227 THR B CA 1
ATOM 4785 C C . THR B 1 227 ? 11.57 31.828 20.938 1 61.06 227 THR B C 1
ATOM 4787 O O . THR B 1 227 ? 11.859 33.031 20.859 1 61.06 227 THR B O 1
ATOM 4790 N N . THR B 1 228 ? 11.766 30.922 20.047 1 60.56 228 THR B N 1
ATOM 4791 C CA . THR B 1 228 ? 12.461 31.328 18.828 1 60.56 228 THR B CA 1
ATOM 4792 C C . THR B 1 228 ? 11.578 32.281 18 1 60.56 228 THR B C 1
ATOM 4794 O O . THR B 1 228 ? 12.078 33.219 17.406 1 60.56 228 THR B O 1
ATOM 4797 N N . LEU B 1 229 ? 10.312 32.062 18.016 1 61.16 229 LEU B N 1
ATOM 4798 C CA . LEU B 1 229 ? 9.383 32.875 17.234 1 61.16 229 LEU B CA 1
ATOM 4799 C C . LEU B 1 229 ? 9.273 34.281 17.828 1 61.16 229 LEU B C 1
ATOM 4801 O O . LEU B 1 229 ? 9.273 35.25 17.078 1 61.16 229 LEU B O 1
ATOM 4805 N N . ILE B 1 230 ? 9.188 34.312 19.141 1 62.22 230 ILE B N 1
ATOM 4806 C CA . ILE B 1 230 ? 9.062 35.594 19.812 1 62.22 230 ILE B CA 1
ATOM 4807 C C . ILE B 1 230 ? 10.312 36.438 19.547 1 62.22 230 ILE B C 1
ATOM 4809 O O . ILE B 1 230 ? 10.219 37.625 19.297 1 62.22 230 ILE B O 1
ATOM 4813 N N . ARG B 1 231 ? 11.398 35.719 19.516 1 60.12 231 ARG B N 1
ATOM 4814 C CA . ARG B 1 231 ? 12.656 36.438 19.266 1 60.12 231 ARG B CA 1
ATOM 4815 C C . ARG B 1 231 ? 12.695 37.031 17.875 1 60.12 231 ARG B C 1
ATOM 4817 O O . ARG B 1 231 ? 13.266 38.094 17.656 1 60.12 231 ARG B O 1
ATOM 4824 N N . THR B 1 232 ? 12.109 36.312 17.016 1 57.62 232 THR B N 1
ATOM 4825 C CA . THR B 1 232 ? 12.133 36.75 15.617 1 57.62 232 THR B CA 1
ATOM 4826 C C . THR B 1 232 ? 11.164 37.938 15.406 1 57.62 232 THR B C 1
ATOM 4828 O O . THR B 1 232 ? 11.414 38.781 14.57 1 57.62 232 THR B O 1
ATOM 4831 N N . LEU B 1 233 ? 10.008 37.844 16 1 56.47 233 LEU B N 1
ATOM 4832 C CA . LEU B 1 233 ? 8.969 38.844 15.766 1 56.47 233 LEU B CA 1
ATOM 4833 C C . LEU B 1 233 ? 9.336 40.156 16.438 1 56.47 233 LEU B C 1
ATOM 4835 O O . LEU B 1 233 ? 9.07 41.219 15.883 1 56.47 233 LEU B O 1
ATOM 4839 N N . ASP B 1 234 ? 9.766 40.094 17.656 1 54.56 234 ASP B N 1
ATOM 4840 C CA . ASP B 1 234 ? 10.133 41.344 18.312 1 54.56 234 ASP B CA 1
ATOM 4841 C C . ASP B 1 234 ? 11.523 41.219 18.953 1 54.56 234 ASP B C 1
ATOM 4843 O O . ASP B 1 234 ? 11.664 40.812 20.094 1 54.56 234 ASP B O 1
ATOM 4847 N N . PRO B 1 235 ? 12.461 41.438 18.016 1 52.16 235 PRO B N 1
ATOM 4848 C CA . PRO B 1 235 ? 13.797 41.438 18.609 1 52.16 235 PRO B CA 1
ATOM 4849 C C . PRO B 1 235 ? 13.875 42.281 19.875 1 52.16 235 PRO B C 1
ATOM 4851 O O . PRO B 1 235 ? 14.742 42.062 20.719 1 52.16 235 PRO B O 1
ATOM 4854 N N . ALA B 1 236 ? 13.07 43.281 19.984 1 51.09 236 ALA B N 1
ATOM 4855 C CA . ALA B 1 236 ? 13.086 44.156 21.141 1 51.09 236 ALA B CA 1
ATOM 4856 C C . ALA B 1 236 ? 12.508 43.5 22.375 1 51.09 236 ALA B C 1
ATOM 4858 O O . ALA B 1 236 ? 12.641 44 23.5 1 51.09 236 ALA B O 1
ATOM 4859 N N . VAL B 1 237 ? 11.648 42.656 22.25 1 51.72 237 VAL B N 1
ATOM 4860 C CA . VAL B 1 237 ? 11.055 41.969 23.406 1 51.72 237 VAL B CA 1
ATOM 4861 C C . VAL B 1 237 ? 12.141 41.188 24.141 1 51.72 237 VAL B C 1
ATOM 4863 O O . VAL B 1 237 ? 12.062 41.031 25.359 1 51.72 237 VAL B O 1
ATOM 4866 N N . THR B 1 238 ? 13.07 40.531 23.406 1 50.75 238 THR B N 1
ATOM 4867 C CA . THR B 1 238 ? 14.078 39.781 24.141 1 50.75 238 THR B CA 1
ATOM 4868 C C . THR B 1 238 ? 14.953 40.719 24.969 1 50.75 238 THR B C 1
ATOM 4870 O O . THR B 1 238 ? 15.68 40.281 25.859 1 50.75 238 THR B O 1
ATOM 4873 N N . SER B 1 239 ? 14.969 42.031 24.547 1 52.31 239 SER B N 1
ATOM 4874 C CA . SER B 1 239 ? 15.672 42.969 25.422 1 52.31 239 SER B CA 1
ATOM 4875 C C . SER B 1 239 ? 14.688 43.938 26.094 1 52.31 239 SER B C 1
ATOM 4877 O O . SER B 1 239 ? 13.852 44.531 25.422 1 52.31 239 SER B O 1
ATOM 4879 N N . PRO B 1 240 ? 14.398 43.781 27.391 1 54.09 240 PRO B N 1
ATOM 4880 C CA . PRO B 1 240 ? 13.508 44.688 28.125 1 54.09 240 PRO B CA 1
ATOM 4881 C C . PRO B 1 240 ? 13.625 46.125 27.641 1 54.09 240 PRO B C 1
ATOM 4883 O O . PRO B 1 240 ? 14.648 46.781 27.891 1 54.09 240 PRO B O 1
ATOM 4886 N N . VAL B 1 241 ? 13.25 46.406 26.453 1 58.91 241 VAL B N 1
ATOM 4887 C CA . VAL B 1 241 ? 13.406 47.75 25.922 1 58.91 241 VAL B CA 1
ATOM 4888 C C . VAL B 1 241 ? 12.562 48.75 26.734 1 58.91 241 VAL B C 1
ATOM 4890 O O . VAL B 1 241 ? 11.367 48.531 26.922 1 58.91 241 VAL B O 1
ATOM 4893 N N . ARG B 1 242 ? 13.164 49.375 27.672 1 72.75 242 ARG B N 1
ATOM 4894 C CA . ARG B 1 242 ? 12.531 50.469 28.406 1 72.75 242 ARG B CA 1
ATOM 4895 C C . ARG B 1 242 ? 11.688 51.344 27.484 1 72.75 242 ARG B C 1
ATOM 4897 O O . ARG B 1 242 ? 12.117 51.688 26.375 1 72.75 242 ARG B O 1
ATOM 4904 N N . PRO B 1 243 ? 10.312 51.375 27.781 1 80.75 243 PRO B N 1
ATOM 49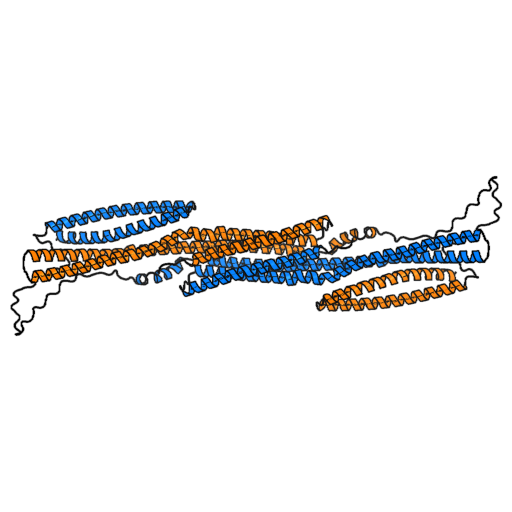05 C CA . PRO B 1 243 ? 9.461 52.219 26.953 1 80.75 243 PRO B CA 1
ATOM 4906 C C . PRO B 1 243 ? 10.07 53.594 26.719 1 80.75 243 PRO B C 1
ATOM 4908 O O . PRO B 1 243 ? 10.75 54.156 27.594 1 80.75 243 PRO B O 1
ATOM 4911 N N . PRO B 1 244 ? 10.023 53.938 25.547 1 83.56 244 PRO B N 1
ATOM 4912 C CA . PRO B 1 244 ? 10.516 55.281 25.281 1 83.56 244 PRO B CA 1
ATOM 4913 C C . PRO B 1 244 ? 9.898 56.344 26.203 1 83.56 244 PRO B C 1
ATOM 4915 O O . PRO B 1 244 ? 8.711 56.25 26.547 1 83.56 244 PRO B O 1
ATOM 4918 N N . HIS B 1 245 ? 10.625 57.125 26.891 1 89.81 245 HIS B N 1
ATOM 4919 C CA . HIS B 1 245 ? 10.18 58.188 27.781 1 89.81 245 HIS B CA 1
ATOM 4920 C C . HIS B 1 245 ? 10.68 59.562 27.328 1 89.81 245 HIS B C 1
ATOM 4922 O O . HIS B 1 245 ? 11.891 59.781 27.234 1 89.81 245 HIS B O 1
ATOM 4928 N N . HIS B 1 246 ? 9.758 60.469 27.031 1 91.44 246 HIS B N 1
ATOM 4929 C CA . HIS B 1 246 ? 10.117 61.812 26.609 1 91.44 246 HIS B CA 1
ATOM 4930 C C . HIS B 1 246 ? 10.25 62.75 27.812 1 91.44 246 HIS B C 1
ATOM 4932 O O . HIS B 1 246 ? 9.398 62.75 28.703 1 91.44 246 HIS B O 1
ATOM 4938 N N . ARG B 1 247 ? 11.242 63.5 27.859 1 92.12 247 ARG B N 1
ATOM 4939 C CA . ARG B 1 247 ? 11.492 64.438 28.953 1 92.12 247 ARG B CA 1
ATOM 4940 C C . ARG B 1 247 ? 11.062 65.812 28.578 1 92.12 247 ARG B C 1
ATOM 4942 O O . ARG B 1 247 ? 11.016 66.188 27.391 1 92.12 247 ARG B O 1
ATOM 4949 N N . PHE B 1 248 ? 10.719 66.562 29.594 1 93 248 PHE B N 1
ATOM 4950 C CA . PHE B 1 248 ? 10.336 68 29.391 1 93 248 PHE B CA 1
ATOM 4951 C C . PHE B 1 248 ? 11.539 68.812 28.922 1 93 248 PHE B C 1
ATOM 4953 O O . PHE B 1 248 ? 12.617 68.688 29.516 1 93 248 PHE B O 1
ATOM 4960 N N . VAL B 1 249 ? 11.445 69.562 27.891 1 89.25 249 VAL B N 1
ATOM 4961 C CA . VAL B 1 249 ? 12.508 70.438 27.359 1 89.25 249 VAL B CA 1
ATOM 4962 C C . VAL B 1 249 ? 12.055 71.875 27.375 1 89.25 249 VAL B C 1
ATOM 4964 O O . VAL B 1 249 ? 11.133 72.25 26.641 1 89.25 249 VAL B O 1
ATOM 4967 N N . PRO B 1 250 ? 12.68 72.688 28.219 1 87.31 250 PRO B N 1
ATOM 4968 C CA . PRO B 1 250 ? 12.32 74.125 28.234 1 87.31 250 PRO B CA 1
ATOM 4969 C C . PRO B 1 250 ? 12.812 74.875 27 1 87.31 250 PRO B C 1
ATOM 4971 O O . PRO B 1 250 ? 13.688 74.375 26.281 1 87.31 250 PRO B O 1
ATOM 4974 N N . PRO B 1 251 ? 12.117 76.062 26.734 1 84.31 251 PRO B N 1
ATOM 4975 C CA . PRO B 1 251 ? 12.555 76.812 25.578 1 84.31 251 PRO B CA 1
ATOM 4976 C C . PRO B 1 251 ? 13.961 77.375 25.734 1 84.31 251 PRO B C 1
ATOM 4978 O O . PRO B 1 251 ? 14.383 77.75 26.844 1 84.31 251 PRO B O 1
ATOM 4981 N N . GLN B 1 252 ? 14.773 77.5 24.734 1 75.62 252 GLN B N 1
ATOM 4982 C CA . GLN B 1 252 ? 16.141 78 24.75 1 75.62 252 GLN B CA 1
ATOM 4983 C C . GLN B 1 252 ? 16.125 79.5 24.719 1 75.62 252 GLN B C 1
ATOM 4985 O O . GLN B 1 252 ? 15.406 80.125 23.938 1 75.62 252 GLN B O 1
ATOM 4990 N N . ILE B 1 253 ? 16.766 80.25 25.812 1 66.62 253 ILE B N 1
ATOM 4991 C CA . ILE B 1 253 ? 16.891 81.688 25.906 1 66.62 253 ILE B CA 1
ATOM 4992 C C . ILE B 1 253 ? 17.75 82.188 24.766 1 66.62 253 ILE B C 1
ATOM 4994 O O . ILE B 1 253 ? 18.812 81.625 24.484 1 66.62 253 ILE B O 1
ATOM 4998 N N . ALA B 1 254 ? 17.188 83.062 23.906 1 58.38 254 ALA B N 1
ATOM 4999 C CA . ALA B 1 254 ? 18 83.688 22.859 1 58.38 254 ALA B CA 1
ATOM 5000 C C . ALA B 1 254 ? 19.188 84.375 23.453 1 58.38 254 ALA B C 1
ATOM 5002 O O . ALA B 1 254 ? 19.047 85.188 24.406 1 58.38 254 ALA B O 1
ATOM 5003 N N . GLN B 1 255 ? 20.281 83.938 23.406 1 51.84 255 GLN B N 1
ATOM 5004 C CA . GLN B 1 255 ? 21.453 84.75 23.734 1 51.84 255 GLN B CA 1
ATOM 5005 C C . GLN B 1 255 ? 21.359 86.125 23.109 1 51.84 255 GLN B C 1
ATOM 5007 O O . GLN B 1 255 ? 20.891 86.25 21.984 1 51.84 255 GLN B O 1
ATOM 5012 N N . SER B 1 256 ? 21.328 87.25 23.859 1 49.25 256 SER B N 1
ATOM 5013 C CA . SER B 1 256 ? 21.375 88.625 23.406 1 49.25 256 SER B CA 1
ATOM 5014 C C . SER B 1 256 ? 22.359 88.812 22.25 1 49.25 256 SER B C 1
ATOM 5016 O O . SER B 1 256 ? 23.453 88.25 22.281 1 49.25 256 SER B O 1
ATOM 5018 N N . PRO B 1 257 ? 21.922 89.25 21.141 1 46.31 257 PRO B N 1
ATOM 5019 C CA . PRO B 1 257 ? 22.953 89.625 20.188 1 46.31 257 PRO B CA 1
ATOM 5020 C C . PRO B 1 257 ? 24.047 90.5 20.812 1 46.31 257 PRO B C 1
ATOM 5022 O O . PRO B 1 257 ? 23.766 91.312 21.672 1 46.31 257 PRO B O 1
ATOM 5025 N N . GLU B 1 258 ? 25.219 90.062 21.062 1 45.31 258 GLU B N 1
ATOM 5026 C CA . GLU B 1 258 ? 26.359 90.938 21.422 1 45.31 258 GLU B CA 1
ATOM 5027 C C . GLU B 1 258 ? 26.375 92.188 20.609 1 45.31 258 GLU B C 1
ATOM 5029 O O . GLU B 1 258 ? 26.203 92.188 19.391 1 45.31 258 GLU B O 1
ATOM 5034 N N . ALA B 1 259 ? 25.922 93.438 21.203 1 47.75 259 ALA B N 1
ATOM 5035 C CA . ALA B 1 259 ? 26.25 94.625 20.438 1 47.75 259 ALA B CA 1
ATOM 5036 C C . ALA B 1 259 ? 27.672 94.562 19.906 1 47.75 259 ALA B C 1
ATOM 5038 O O . ALA B 1 259 ? 28.531 93.875 20.438 1 47.75 259 ALA B O 1
ATOM 5039 N N . ALA B 1 260 ? 27.891 94.938 18.766 1 50.09 260 ALA B N 1
ATOM 5040 C CA . ALA B 1 260 ? 29.188 94.938 18.109 1 50.09 260 ALA B CA 1
ATOM 5041 C C . ALA B 1 260 ? 30.297 95.375 19.062 1 50.09 260 ALA B C 1
ATOM 5043 O O . ALA B 1 260 ? 31.469 95.062 18.859 1 50.09 260 ALA B O 1
ATOM 5044 N N . ASN B 1 261 ? 30.125 96.625 19.766 1 46.72 261 ASN B N 1
ATOM 5045 C CA . ASN B 1 261 ? 31.25 97.25 20.484 1 46.72 261 ASN B CA 1
ATOM 5046 C C . ASN B 1 261 ? 31.438 96.625 21.859 1 46.72 261 ASN B C 1
ATOM 5048 O O . ASN B 1 261 ? 32.125 97.188 22.719 1 46.72 261 ASN B O 1
ATOM 5052 N N . GLY B 1 262 ? 31.266 95.375 22.188 1 48.5 262 GLY B N 1
ATOM 5053 C CA . GLY B 1 262 ? 31.562 94.625 23.391 1 48.5 262 GLY B CA 1
ATOM 5054 C C . GLY B 1 262 ? 30.547 94.812 24.5 1 48.5 262 GLY B C 1
ATOM 5055 O O . GLY B 1 262 ? 30.719 94.25 25.594 1 48.5 262 GLY B O 1
ATOM 5056 N N . GLU B 1 263 ? 29.984 96.062 24.688 1 45.75 263 GLU B N 1
ATOM 5057 C CA . GLU B 1 263 ? 29.234 96.312 25.906 1 45.75 263 GLU B CA 1
ATOM 5058 C C . GLU B 1 263 ? 27.906 95.562 25.922 1 45.75 263 GLU B C 1
ATOM 5060 O O . GLU B 1 263 ? 27.25 95.438 24.891 1 45.75 263 GLU B O 1
ATOM 5065 N N . PRO B 1 264 ? 27.672 94.625 26.875 1 47.59 264 PRO B N 1
ATOM 5066 C CA . PRO B 1 264 ? 26.391 93.938 27.031 1 47.59 264 PRO B CA 1
ATOM 5067 C C . PRO B 1 264 ? 25.188 94.875 26.891 1 47.59 264 PRO B C 1
ATOM 5069 O O . PRO B 1 264 ? 25.203 96 27.422 1 47.59 264 PRO B O 1
ATOM 5072 N N . LEU B 1 265 ? 24.641 95.062 25.812 1 46.47 265 LEU B N 1
ATOM 5073 C CA . LEU B 1 265 ? 23.484 95.938 25.766 1 46.47 265 LEU B CA 1
ATOM 5074 C C . LEU B 1 265 ? 22.609 95.75 27 1 46.47 265 LEU B C 1
ATOM 5076 O O . LEU B 1 265 ? 22.469 94.625 27.5 1 46.47 265 LEU B O 1
ATOM 5080 N N . PRO B 1 266 ? 22.5 96.812 27.859 1 44.75 266 PRO B N 1
ATOM 5081 C CA . PRO B 1 266 ? 21.625 96.75 29.031 1 44.75 266 PRO B CA 1
ATOM 5082 C C . PRO B 1 266 ? 20.328 96 28.75 1 44.75 266 PRO B C 1
ATOM 5084 O O . PRO B 1 266 ? 19.484 96.438 27.984 1 44.75 266 PRO B O 1
ATOM 5087 N N . GLN B 1 267 ? 20.344 94.938 28.109 1 44.47 267 GLN B N 1
ATOM 5088 C CA . GLN B 1 267 ? 19.031 94.375 27.906 1 44.47 267 GLN B CA 1
ATOM 5089 C C . GLN B 1 267 ? 18.234 94.312 29.203 1 44.47 267 GLN B C 1
ATOM 5091 O O . GLN B 1 267 ? 18.625 93.562 30.125 1 44.47 267 GLN B O 1
ATOM 5096 N N . ASP B 1 268 ? 17.75 95.312 29.781 1 44.5 268 ASP B N 1
ATOM 5097 C CA . ASP B 1 268 ? 16.781 95.312 30.859 1 44.5 268 ASP B CA 1
ATOM 5098 C C . ASP B 1 268 ? 15.859 94.125 30.781 1 44.5 268 ASP B C 1
ATOM 5100 O O . ASP B 1 268 ? 14.82 94.062 31.453 1 44.5 268 ASP B O 1
ATOM 5104 N N . TYR B 1 269 ? 15.75 93.375 29.672 1 48.06 269 TYR B N 1
ATOM 5105 C CA . TYR B 1 269 ? 14.703 92.375 29.516 1 48.06 269 TYR B CA 1
ATOM 5106 C C . TYR B 1 269 ? 15.031 91.125 30.344 1 48.06 269 TYR B C 1
ATOM 5108 O O . TYR B 1 269 ? 16.016 90.438 30.078 1 48.06 269 TYR B O 1
ATOM 5116 N N . SER B 1 270 ? 14.828 91 31.547 1 52.06 270 SER B N 1
ATOM 5117 C CA . SER B 1 270 ? 14.953 89.75 32.312 1 52.06 270 SER B CA 1
ATOM 5118 C C . SER B 1 270 ? 14.117 88.625 31.688 1 52.06 270 SER B C 1
ATOM 5120 O O . SER B 1 270 ? 12.898 88.75 31.609 1 52.06 270 SER B O 1
ATOM 5122 N N . PRO B 1 271 ? 14.586 87.812 30.906 1 57.81 271 PRO B N 1
ATOM 5123 C CA . PRO B 1 271 ? 13.836 86.688 30.312 1 57.81 271 PRO B CA 1
ATOM 5124 C C . PRO B 1 271 ? 12.961 86 31.328 1 57.81 271 PRO B C 1
ATOM 5126 O O . PRO B 1 271 ? 13.32 85.875 32.5 1 57.81 271 PRO B O 1
ATOM 5129 N N . PRO B 1 272 ? 11.617 85.938 31.047 1 63.16 272 PRO B N 1
ATOM 5130 C CA . PRO B 1 272 ? 10.742 85.25 32 1 63.16 272 PRO B CA 1
ATOM 5131 C C . PRO B 1 272 ? 11.266 83.875 32.406 1 63.16 272 PRO B C 1
ATOM 5133 O O . PRO B 1 272 ? 11.984 83.25 31.641 1 63.16 272 PRO B O 1
ATOM 5136 N N . MET B 1 273 ? 11.391 83.5 33.688 1 63.03 273 MET B N 1
ATOM 5137 C CA . MET B 1 273 ? 11.867 82.25 34.312 1 63.03 273 MET B CA 1
ATOM 5138 C C . MET B 1 273 ? 11.258 81.062 33.625 1 63.03 273 MET B C 1
ATOM 5140 O O . MET B 1 273 ? 10.047 81 33.375 1 63.03 273 MET B O 1
ATOM 5144 N N . PRO B 1 274 ? 12.07 80.312 33.031 1 72.75 274 PRO B N 1
ATOM 5145 C CA . PRO B 1 274 ? 11.609 79.062 32.406 1 72.75 274 PRO B CA 1
ATOM 5146 C C . PRO B 1 274 ? 10.703 78.25 33.312 1 72.75 274 PRO B C 1
ATOM 5148 O O . PRO B 1 274 ? 10.969 78.062 34.5 1 72.75 274 PRO B O 1
ATOM 5151 N N . LEU B 1 275 ? 9.562 77.875 32.75 1 81.5 275 LEU B N 1
ATOM 5152 C CA . LEU B 1 275 ? 8.57 77.125 33.5 1 81.5 275 LEU B CA 1
ATOM 5153 C C . LEU B 1 275 ? 9 75.688 33.656 1 81.5 275 LEU B C 1
ATOM 5155 O O . LEU B 1 275 ? 9.898 75.188 32.938 1 81.5 275 LEU B O 1
ATOM 5159 N N . LYS B 1 276 ? 8.562 75 34.719 1 82.69 276 LYS B N 1
ATOM 5160 C CA . LYS B 1 276 ? 8.891 73.625 35 1 82.69 276 LYS B CA 1
ATOM 5161 C C . LYS B 1 276 ? 7.797 72.688 34.5 1 82.69 276 LYS B C 1
ATOM 5163 O O . LYS B 1 276 ? 6.812 73.125 33.906 1 82.69 276 LYS B O 1
ATOM 5168 N N . ASN B 1 277 ? 8.078 71.438 34.625 1 85 277 ASN B N 1
ATOM 5169 C CA . ASN B 1 277 ? 7.156 70.438 34.188 1 85 277 ASN B CA 1
ATOM 5170 C C . ASN B 1 277 ? 5.941 70.312 35.125 1 85 277 ASN B C 1
ATOM 5172 O O . ASN B 1 277 ? 5.719 69.312 35.75 1 85 277 ASN B O 1
ATOM 5176 N N . GLU B 1 278 ? 5.328 71.438 35.312 1 83.56 278 GLU B N 1
ATOM 5177 C CA . GLU B 1 278 ? 4.109 71.562 36.094 1 83.56 278 GLU B CA 1
ATOM 5178 C C . GLU B 1 278 ? 3.107 72.5 35.438 1 83.56 278 GLU B C 1
ATOM 5180 O O . GLU B 1 278 ? 3.492 73.438 34.688 1 83.56 278 GLU B O 1
ATOM 5185 N N . LEU B 1 279 ? 1.903 72.25 35.656 1 83.75 279 LEU B N 1
ATOM 5186 C CA . LEU B 1 279 ? 0.875 73.125 35.094 1 83.75 279 LEU B CA 1
ATOM 5187 C C . LEU B 1 279 ? 0.86 74.5 35.781 1 83.75 279 LEU B C 1
ATOM 5189 O O . LEU B 1 279 ? 1.07 74.562 37 1 83.75 279 LEU B O 1
ATOM 5193 N N . VAL B 1 280 ? 0.745 75.375 35 1 82.62 280 VAL B N 1
ATOM 5194 C CA . VAL B 1 280 ? 0.705 76.75 35.562 1 82.62 280 VAL B CA 1
ATOM 5195 C C . VAL B 1 280 ? -0.716 77.312 35.469 1 82.62 280 VAL B C 1
ATOM 5197 O O . VAL B 1 280 ? -1.339 77.25 34.406 1 82.62 280 VAL B O 1
ATOM 5200 N N . PHE B 1 281 ? -1.276 77.688 36.75 1 79.06 281 PHE B N 1
ATOM 5201 C CA . PHE B 1 281 ? -2.637 78.188 36.812 1 79.06 281 PHE B CA 1
ATOM 5202 C C . PHE B 1 281 ? -2.633 79.688 37.094 1 79.06 281 PHE B C 1
ATOM 5204 O O . PHE B 1 281 ? -2.072 80.125 38.094 1 79.06 281 PHE B O 1
ATOM 5211 N N . ASP B 1 282 ? -2.523 80.438 36.031 1 71.5 282 ASP B N 1
ATOM 5212 C CA . ASP B 1 282 ? -2.6 81.875 36.281 1 71.5 282 ASP B CA 1
ATOM 5213 C C . ASP B 1 282 ? -4.047 82.312 36.5 1 71.5 282 ASP B C 1
ATOM 5215 O O . ASP B 1 282 ? -4.98 81.625 36.094 1 71.5 282 ASP B O 1
ATOM 5219 N N . ARG B 1 283 ? -4.273 83.25 37.344 1 65.31 283 ARG B N 1
ATOM 5220 C CA . ARG B 1 283 ? -5.574 83.812 37.719 1 65.31 283 ARG B CA 1
ATOM 5221 C C . ARG B 1 283 ? -6.414 84.125 36.469 1 65.31 283 ARG B C 1
ATOM 5223 O O . ARG B 1 283 ? -7.625 83.875 36.469 1 65.31 283 ARG B O 1
ATOM 5230 N N . LEU B 1 284 ? -5.828 84.5 35.438 1 61.41 284 LEU B N 1
ATOM 5231 C CA . LEU B 1 284 ? -6.566 84.812 34.219 1 61.41 284 LEU B CA 1
ATOM 5232 C C . LEU B 1 284 ? -7.02 83.562 33.5 1 61.41 284 LEU B C 1
ATOM 5234 O O . LEU B 1 284 ? -8.07 83.562 32.844 1 61.41 284 LEU B O 1
ATOM 5238 N N . ALA B 1 285 ? -6.289 82.438 33.812 1 62.72 285 ALA B N 1
ATOM 5239 C CA . ALA B 1 285 ? -6.562 81.25 33.031 1 62.72 285 ALA B CA 1
ATOM 5240 C C . ALA B 1 285 ? -7.207 80.125 33.906 1 62.72 285 ALA B C 1
ATOM 5242 O O . ALA B 1 285 ? -7.34 79 33.469 1 62.72 285 ALA B O 1
ATOM 5243 N N . ALA B 1 286 ? -7.715 80.5 34.969 1 66.38 286 ALA B N 1
ATOM 5244 C CA . ALA B 1 286 ? -8.227 79.562 35.938 1 66.38 286 ALA B CA 1
ATOM 5245 C C . ALA B 1 286 ? -9.5 78.938 35.469 1 66.38 286 ALA B C 1
ATOM 5247 O O . ALA B 1 286 ? -9.672 77.688 35.625 1 66.38 286 ALA B O 1
ATOM 5248 N N . LEU B 1 287 ? -10.305 79.688 34.875 1 68.19 287 LEU B N 1
ATOM 5249 C CA . LEU B 1 287 ? -11.57 79.188 34.406 1 68.19 287 LEU B CA 1
ATOM 5250 C C . LEU B 1 287 ? -11.352 78.188 33.281 1 68.19 287 LEU B C 1
ATOM 5252 O O . LEU B 1 287 ? -11.961 77.125 33.25 1 68.19 287 LEU B O 1
ATOM 5256 N N . SER B 1 288 ? -10.562 78.562 32.469 1 73.75 288 SER B N 1
ATOM 5257 C CA . SER B 1 288 ? -10.273 77.688 31.328 1 73.75 288 SER B CA 1
ATOM 5258 C C . SER B 1 288 ? -9.609 76.375 31.781 1 73.75 288 SER B C 1
ATOM 5260 O O . SER B 1 288 ? -9.898 75.312 31.234 1 73.75 288 SER B O 1
ATOM 5262 N N . SER B 1 289 ? -8.859 76.5 32.781 1 76.44 289 SER B N 1
ATOM 5263 C CA . SER B 1 289 ? -8.172 75.312 33.312 1 76.44 289 SER B CA 1
ATOM 5264 C C . SER B 1 289 ? -9.141 74.375 34.031 1 76.44 289 SER B C 1
ATOM 5266 O O . SER B 1 289 ? -9 73.188 33.938 1 76.44 289 SER B O 1
ATOM 5268 N N . ARG B 1 290 ? -10.117 74.875 34.719 1 77.94 290 ARG B N 1
ATOM 5269 C CA . ARG B 1 290 ? -11.117 74.062 35.406 1 77.94 290 ARG B CA 1
ATOM 5270 C C . ARG B 1 290 ? -12.023 73.375 34.406 1 77.94 290 ARG B C 1
ATOM 5272 O O . ARG B 1 290 ? -12.375 72.188 34.594 1 77.94 290 ARG B O 1
ATOM 5279 N N . ASN B 1 291 ? -12.32 74.125 33.375 1 82.44 291 ASN B N 1
ATOM 5280 C CA . ASN B 1 291 ? -13.164 73.5 32.344 1 82.44 291 ASN B CA 1
ATOM 5281 C C . ASN B 1 291 ? -12.445 72.375 31.641 1 82.44 291 ASN B C 1
ATOM 5283 O O . ASN B 1 291 ? -13.07 71.312 31.328 1 82.44 291 ASN B O 1
ATOM 5287 N N . ARG B 1 292 ? -11.219 72.5 31.453 1 82.31 292 ARG B N 1
ATOM 5288 C CA . ARG B 1 292 ? -10.438 71.438 30.812 1 82.31 292 ARG B CA 1
ATOM 5289 C C . ARG B 1 292 ? -10.312 70.25 31.719 1 82.31 292 ARG B C 1
ATOM 5291 O O . ARG B 1 292 ? -10.336 69.125 31.25 1 82.31 292 ARG B O 1
ATOM 5298 N N . TYR B 1 293 ? -10.219 70.438 32.969 1 85.38 293 TYR B N 1
ATOM 5299 C CA . TYR B 1 293 ? -10.109 69.375 33.938 1 85.38 293 TYR B CA 1
ATOM 5300 C C . TYR B 1 293 ? -11.406 68.562 34 1 85.38 293 TYR B C 1
ATOM 5302 O O . TYR B 1 293 ? -11.383 67.312 34.031 1 85.38 293 TYR B O 1
ATOM 5310 N N . ASP B 1 294 ? -12.477 69.25 33.969 1 89 294 ASP B N 1
ATOM 5311 C CA . ASP B 1 294 ? -13.773 68.625 34 1 89 294 ASP B CA 1
ATOM 5312 C C . ASP B 1 294 ? -14.008 67.812 32.75 1 89 294 ASP B C 1
ATOM 5314 O O . ASP B 1 294 ? -14.602 66.688 32.781 1 89 294 ASP B O 1
ATOM 5318 N N . ALA B 1 295 ? -13.516 68.312 31.656 1 91.06 295 ALA B N 1
ATOM 5319 C CA . ALA B 1 295 ? -13.633 67.625 30.391 1 91.06 295 ALA B CA 1
ATOM 5320 C C . ALA B 1 295 ? -12.805 66.312 30.391 1 91.06 295 ALA B C 1
ATOM 5322 O O . ALA B 1 295 ? -13.234 65.312 29.859 1 91.06 295 ALA B O 1
ATOM 5323 N N . LEU B 1 296 ? -11.664 66.375 30.938 1 92.44 296 LEU B N 1
ATOM 5324 C CA . LEU B 1 296 ? -10.781 65.188 31.016 1 92.44 296 LEU B CA 1
ATOM 5325 C C . LEU B 1 296 ? -11.367 64.125 31.938 1 92.44 296 LEU B C 1
ATOM 5327 O O . LEU B 1 296 ? -11.266 62.938 31.641 1 92.44 296 LEU B O 1
ATOM 5331 N N . LYS B 1 297 ? -11.953 64.562 33.031 1 93.25 297 LYS B N 1
ATOM 5332 C CA . LYS B 1 297 ? -12.578 63.594 33.938 1 93.25 297 LYS B CA 1
ATOM 5333 C C . LYS B 1 297 ? -13.766 62.906 33.312 1 93.25 297 LYS B C 1
ATOM 5335 O O . LYS B 1 297 ? -13.969 61.688 33.5 1 93.25 297 LYS B O 1
ATOM 5340 N N . LYS B 1 298 ? -14.492 63.719 32.594 1 95.19 298 LYS B N 1
ATOM 5341 C CA . LYS B 1 298 ? -15.617 63.125 31.875 1 95.19 298 LYS B CA 1
ATOM 5342 C C . LYS B 1 298 ? -15.133 62.156 30.812 1 95.19 298 LYS B C 1
ATOM 5344 O O . LYS B 1 298 ? -15.719 61.062 30.656 1 95.19 298 LYS B O 1
ATOM 5349 N N . GLU B 1 299 ? -14.156 62.5 30.125 1 95.25 299 GLU B N 1
ATOM 5350 C CA . GLU B 1 299 ? -13.594 61.625 29.094 1 95.25 299 GLU B CA 1
ATOM 5351 C C . GLU B 1 299 ? -13.07 60.312 29.703 1 95.25 299 GLU B C 1
ATOM 5353 O O . GLU B 1 299 ? -13.219 59.25 29.125 1 95.25 299 GLU B O 1
ATOM 5358 N N . SER B 1 300 ? -12.414 60.375 30.844 1 95.62 300 SER B N 1
ATOM 5359 C CA . SER B 1 300 ? -11.914 59.188 31.531 1 95.62 300 SER B CA 1
ATOM 5360 C C . SER B 1 300 ? -13.047 58.25 31.922 1 95.62 300 SER B C 1
ATOM 5362 O O . SER B 1 300 ? -12.93 57.031 31.766 1 95.62 300 SER B O 1
ATOM 5364 N N . ALA B 1 301 ? -14.117 58.844 32.406 1 96.12 301 ALA B N 1
ATOM 5365 C CA . ALA B 1 301 ? -15.273 58.031 32.781 1 96.12 301 ALA B CA 1
ATOM 5366 C C . ALA B 1 301 ? -15.914 57.344 31.578 1 96.12 301 ALA B C 1
ATOM 5368 O O . ALA B 1 301 ? -16.344 56.219 31.672 1 96.12 301 ALA B O 1
ATOM 5369 N N . ASP B 1 302 ? -15.984 58.125 30.516 1 97.31 302 ASP B N 1
ATOM 5370 C CA . ASP B 1 302 ? -16.547 57.562 29.297 1 97.31 302 ASP B CA 1
ATOM 5371 C C . ASP B 1 302 ? -15.703 56.406 28.766 1 97.31 302 ASP B C 1
ATOM 5373 O O . ASP B 1 302 ? -16.234 55.406 28.297 1 97.31 302 ASP B O 1
ATOM 5377 N N . LEU B 1 303 ? -14.406 56.562 28.781 1 97.44 303 LEU B N 1
ATOM 5378 C CA . LEU B 1 303 ? -13.5 55.531 28.312 1 97.44 303 LEU B CA 1
ATOM 5379 C C . LEU B 1 303 ? -13.586 54.281 29.188 1 97.44 303 LEU B C 1
ATOM 5381 O O . LEU B 1 303 ? -13.523 53.156 28.688 1 97.44 303 LEU B O 1
ATOM 5385 N N . GLU B 1 304 ? -13.734 54.438 30.469 1 97.62 304 GLU B N 1
ATOM 5386 C CA . GLU B 1 304 ? -13.891 53.312 31.375 1 97.62 304 GLU B CA 1
ATOM 5387 C C . GLU B 1 304 ? -15.164 52.531 31.094 1 97.62 304 GLU B C 1
ATOM 5389 O O . GLU B 1 304 ? -15.172 51.281 31.141 1 97.62 304 GLU B O 1
ATOM 5394 N N . ARG B 1 305 ? -16.203 53.312 30.797 1 97.31 305 ARG B N 1
ATOM 5395 C CA . ARG B 1 305 ? -17.469 52.656 30.422 1 97.31 305 ARG B CA 1
ATOM 5396 C C . ARG B 1 305 ? -17.312 51.906 29.109 1 97.31 305 ARG B C 1
ATOM 5398 O O . ARG B 1 305 ? -17.812 50.781 28.969 1 97.31 305 ARG B O 1
ATOM 5405 N N . GLN B 1 306 ? -16.688 52.5 28.172 1 97.69 306 GLN B N 1
ATOM 5406 C CA . GLN B 1 306 ? -16.469 51.875 26.875 1 97.69 306 GLN B CA 1
ATOM 5407 C C . GLN B 1 306 ? -15.641 50.594 27 1 97.69 306 GLN B C 1
ATOM 5409 O O . GLN B 1 306 ? -15.922 49.594 26.344 1 97.69 306 GLN B O 1
ATOM 5414 N N . ILE B 1 307 ? -14.609 50.594 27.797 1 97.88 307 ILE B N 1
ATOM 5415 C CA . ILE B 1 307 ? -13.742 49.438 28.016 1 97.88 307 ILE B CA 1
ATOM 5416 C C . ILE B 1 307 ? -14.555 48.281 28.609 1 97.88 307 ILE B C 1
ATOM 5418 O O . ILE B 1 307 ? -14.406 47.125 28.188 1 97.88 307 ILE B O 1
ATOM 5422 N N . ALA B 1 308 ? -15.367 48.625 29.578 1 97.69 308 ALA B N 1
ATOM 5423 C CA . ALA B 1 308 ? -16.203 47.625 30.188 1 97.69 308 ALA B CA 1
ATOM 5424 C C . ALA B 1 308 ? -17.156 47 29.156 1 97.69 308 ALA B C 1
ATOM 5426 O O . ALA B 1 308 ? -17.359 45.781 29.156 1 97.69 308 ALA B O 1
ATOM 5427 N N . GLN B 1 309 ? -17.734 47.844 28.297 1 97.56 309 GLN B N 1
ATOM 5428 C CA . GLN B 1 309 ? -18.656 47.375 27.266 1 97.56 309 GLN B CA 1
ATOM 5429 C C . GLN B 1 309 ? -17.922 46.5 26.266 1 97.56 309 GLN B C 1
ATOM 5431 O O . GLN B 1 309 ? -18.438 45.469 25.828 1 97.56 309 GLN B O 1
ATOM 5436 N N . LEU B 1 310 ? -16.766 46.844 25.875 1 97.5 310 LEU B N 1
ATOM 5437 C CA . LEU B 1 310 ? -15.969 46.094 24.906 1 97.5 310 LEU B CA 1
ATOM 5438 C C . LEU B 1 310 ? -15.531 44.75 25.484 1 97.5 310 LEU B C 1
ATOM 5440 O O . LEU B 1 310 ? -15.492 43.75 24.781 1 97.5 310 LEU B O 1
ATOM 5444 N N . GLN B 1 311 ? -15.195 44.75 26.75 1 97 311 GLN B N 1
ATOM 5445 C CA . GLN B 1 311 ? -14.812 43.5 27.406 1 97 311 GLN B CA 1
ATOM 5446 C C . GLN B 1 311 ? -15.969 42.5 27.453 1 97 311 GLN B C 1
ATOM 5448 O O . GLN B 1 311 ? -15.789 41.312 27.188 1 97 311 GLN B O 1
ATOM 5453 N N . ASP B 1 312 ? -17.156 43.031 27.766 1 97.31 312 ASP B N 1
ATOM 5454 C CA . ASP B 1 312 ? -18.328 42.188 27.781 1 97.31 312 ASP B CA 1
ATOM 5455 C C . ASP B 1 312 ? -18.641 41.656 26.391 1 97.31 312 ASP B C 1
ATOM 5457 O O . ASP B 1 312 ? -19.016 40.469 26.25 1 97.31 312 ASP B O 1
ATOM 5461 N N . ALA B 1 313 ? -18.531 42.438 25.406 1 96.56 313 ALA B N 1
ATOM 5462 C CA . ALA B 1 313 ? -18.766 42.031 24.031 1 96.56 313 ALA B CA 1
ATOM 5463 C C . ALA B 1 313 ? -17.766 40.969 23.594 1 96.56 313 ALA B C 1
ATOM 5465 O O . ALA B 1 313 ? -18.125 40 22.922 1 96.56 313 ALA B O 1
ATOM 5466 N N . GLN B 1 314 ? -16.531 41.125 23.922 1 96.12 314 GLN B N 1
ATOM 5467 C CA . GLN B 1 314 ? -15.492 40.188 23.578 1 96.12 314 GLN B CA 1
ATOM 5468 C C . GLN B 1 314 ? -15.758 38.812 24.219 1 96.12 314 GLN B C 1
ATOM 5470 O O . GLN B 1 314 ? -15.625 37.781 23.562 1 96.12 314 GLN B O 1
ATOM 5475 N N . ASP B 1 315 ? -16.125 38.812 25.484 1 96.75 315 ASP B N 1
ATOM 5476 C CA . ASP B 1 315 ? -16.406 37.562 26.188 1 96.75 315 ASP B CA 1
ATOM 5477 C C . ASP B 1 315 ? -17.578 36.844 25.562 1 96.75 315 ASP B C 1
ATOM 5479 O O . ASP B 1 315 ? -17.547 35.594 25.438 1 96.75 315 ASP B O 1
ATOM 5483 N N . THR B 1 316 ? -18.594 37.625 25.172 1 97.12 316 THR B N 1
ATOM 5484 C CA . THR B 1 316 ? -19.75 37.031 24.531 1 97.12 316 THR B CA 1
ATOM 5485 C C . THR B 1 316 ? -19.359 36.406 23.203 1 97.12 316 THR B C 1
ATOM 5487 O O . THR B 1 316 ? -19.781 35.281 22.891 1 97.12 316 THR B O 1
ATOM 5490 N N . LEU B 1 317 ? -18.578 37.062 22.406 1 96.62 317 LEU B N 1
ATOM 5491 C CA . LEU B 1 317 ? -18.141 36.531 21.109 1 96.62 317 LEU B CA 1
ATOM 5492 C C . LEU B 1 317 ? -17.266 35.312 21.281 1 96.62 317 LEU B C 1
ATOM 5494 O O . LEU B 1 317 ? -17.359 34.375 20.484 1 96.62 317 LEU B O 1
ATOM 5498 N N . LEU B 1 318 ? -16.438 35.281 22.328 1 95.94 318 LEU B N 1
ATOM 5499 C CA . LEU B 1 318 ? -15.57 34.125 22.594 1 95.94 318 LEU B CA 1
ATOM 5500 C C . LEU B 1 318 ? -16.391 32.906 22.953 1 95.94 318 LEU B C 1
ATOM 5502 O O . LEU B 1 318 ? -16.078 31.781 22.516 1 95.94 318 LEU B O 1
ATOM 5506 N N . ARG B 1 319 ? -17.422 33.094 23.719 1 96.69 319 ARG B N 1
ATOM 5507 C CA . ARG B 1 319 ? -18.297 32 24.062 1 96.69 319 ARG B CA 1
ATOM 5508 C C . ARG B 1 319 ? -19.031 31.469 22.828 1 96.69 319 ARG B C 1
ATOM 5510 O O . ARG B 1 319 ? -19.172 30.25 22.672 1 96.69 319 ARG B O 1
ATOM 5517 N N . MET B 1 320 ? -19.453 32.344 21.984 1 96 320 MET B N 1
ATOM 5518 C CA . MET B 1 320 ? -20.125 31.938 20.75 1 96 320 MET B CA 1
ATOM 5519 C C . MET B 1 320 ? -19.172 31.156 19.844 1 96 320 MET B C 1
ATOM 5521 O O . MET B 1 320 ? -19.578 30.172 19.219 1 96 320 MET B O 1
ATOM 5525 N N . GLN B 1 321 ? -17.984 31.625 19.75 1 95 321 GLN B N 1
ATOM 5526 C CA . GLN B 1 321 ? -17 30.953 18.906 1 95 321 GLN B CA 1
ATOM 5527 C C . GLN B 1 321 ? -16.719 29.547 19.422 1 95 321 GLN B C 1
ATOM 5529 O O . GLN B 1 321 ? -16.625 28.594 18.641 1 95 321 GLN B O 1
ATOM 5534 N N . GLN B 1 322 ? -16.609 29.453 20.734 1 93.75 322 GLN B N 1
ATOM 5535 C CA . GLN B 1 322 ? -16.344 28.141 21.328 1 93.75 322 GLN B CA 1
ATOM 5536 C C . GLN B 1 322 ? -17.5 27.172 21.047 1 93.75 322 GLN B C 1
ATOM 5538 O O . GLN B 1 322 ? -17.281 26 20.766 1 93.75 322 GLN B O 1
ATOM 5543 N N . ARG B 1 323 ? -18.719 27.656 21.141 1 94.62 323 ARG B N 1
ATOM 5544 C CA . ARG B 1 323 ? -19.891 26.844 20.828 1 94.62 323 ARG B CA 1
ATOM 5545 C C . ARG B 1 323 ? -19.875 26.406 19.359 1 94.62 323 ARG B C 1
ATOM 5547 O O . ARG B 1 323 ? -20.266 25.281 19.047 1 94.62 323 ARG B O 1
ATOM 5554 N N . SER B 1 324 ? -19.516 27.328 18.516 1 93.12 324 SER B N 1
ATOM 5555 C CA . SER B 1 324 ? -19.453 27.016 17.094 1 93.12 324 SER B CA 1
ATOM 5556 C C . SER B 1 324 ? -18.391 25.969 16.797 1 93.12 324 SER B C 1
ATOM 5558 O O . SER B 1 324 ? -18.562 25.125 15.914 1 93.12 324 SER B O 1
ATOM 5560 N N . LEU B 1 325 ? -17.281 26.016 17.469 1 89.75 325 LEU B N 1
ATOM 5561 C CA . LEU B 1 325 ? -16.203 25.047 17.297 1 89.75 325 LEU B CA 1
ATOM 5562 C C . LEU B 1 325 ? -16.625 23.656 17.781 1 89.75 325 LEU B C 1
ATOM 5564 O O . LEU B 1 325 ? -16.344 22.656 17.141 1 89.75 325 LEU B O 1
ATOM 5568 N N . ASP B 1 326 ? -17.359 23.641 18.891 1 91.81 326 ASP B N 1
ATOM 5569 C CA . ASP B 1 326 ? -17.828 22.391 19.453 1 91.81 326 ASP B CA 1
ATOM 5570 C C . ASP B 1 326 ? -18.844 21.703 18.547 1 91.81 326 ASP B C 1
ATOM 5572 O O . ASP B 1 326 ? -18.953 20.484 18.516 1 91.81 326 ASP B O 1
ATOM 5576 N N . SER B 1 327 ? -19.594 22.594 17.828 1 92.12 327 SER B N 1
ATOM 5577 C CA . SER B 1 327 ? -20.594 22.062 16.906 1 92.12 327 SER B CA 1
ATOM 5578 C C . SER B 1 327 ? -20.016 21.859 15.508 1 92.12 327 SER B C 1
ATOM 5580 O O . SER B 1 327 ? -20.766 21.609 14.555 1 92.12 327 SER B O 1
ATOM 5582 N N . SER B 1 328 ? -18.781 22.109 15.32 1 88 328 SER B N 1
ATOM 5583 C CA . SER B 1 328 ? -18.047 21.938 14.078 1 88 328 SER B CA 1
ATOM 5584 C C . SER B 1 328 ? -18.547 22.906 13 1 88 328 SER B C 1
ATOM 5586 O O . SER B 1 328 ? -18.562 22.562 11.82 1 88 328 SER B O 1
ATOM 5588 N N . ALA B 1 329 ? -19.094 23.906 13.438 1 91.19 329 ALA B N 1
ATOM 5589 C CA . ALA B 1 329 ? -19.469 24.984 12.531 1 91.19 329 ALA B CA 1
ATOM 5590 C C . ALA B 1 329 ? -18.297 25.922 12.289 1 91.19 329 ALA B C 1
ATOM 5592 O O . ALA B 1 329 ? -18.281 27.047 12.781 1 91.19 329 ALA B O 1
ATOM 5593 N N . TYR B 1 330 ? -17.406 25.531 11.492 1 89.19 330 TYR B N 1
ATOM 5594 C CA . TYR B 1 330 ? -16.109 26.188 11.359 1 89.19 330 TYR B CA 1
ATOM 5595 C C . TYR B 1 330 ? -16.25 27.5 10.586 1 89.19 330 TYR B C 1
ATOM 5597 O O . TYR B 1 330 ? -15.516 28.453 10.844 1 89.19 330 TYR B O 1
ATOM 5605 N N . ASN B 1 331 ? -17.156 27.562 9.641 1 89.94 331 ASN B N 1
ATOM 5606 C CA . ASN B 1 331 ? -17.359 28.812 8.898 1 89.94 331 ASN B CA 1
ATOM 5607 C C . ASN B 1 331 ? -17.812 29.938 9.812 1 89.94 331 ASN B C 1
ATOM 5609 O O . ASN B 1 331 ? -17.344 31.062 9.703 1 89.94 331 ASN B O 1
ATOM 5613 N N . LYS B 1 332 ? -18.75 29.547 10.656 1 93.12 332 LYS B N 1
ATOM 5614 C CA . LYS B 1 332 ? -19.234 30.531 11.617 1 93.12 332 LYS B CA 1
ATOM 5615 C C . LYS B 1 332 ? -18.125 30.938 12.594 1 93.12 332 LYS B C 1
ATOM 5617 O O . LYS B 1 332 ? -18.016 32.125 12.961 1 93.12 332 LYS B O 1
ATOM 5622 N N . ALA B 1 333 ? -17.328 29.984 13.008 1 92.19 333 ALA B N 1
ATOM 5623 C CA . ALA B 1 333 ? -16.203 30.266 13.906 1 92.19 333 ALA B CA 1
ATOM 5624 C C . ALA B 1 333 ? -15.219 31.234 13.273 1 92.19 333 ALA B C 1
ATOM 5626 O O . ALA B 1 333 ? -14.672 32.094 13.953 1 92.19 333 ALA B O 1
ATOM 5627 N N . ASN B 1 334 ? -15.047 31.156 11.977 1 91.12 334 ASN B N 1
ATOM 5628 C CA . ASN B 1 334 ? -14.141 32.031 11.25 1 91.12 334 ASN B CA 1
ATOM 5629 C C . ASN B 1 334 ? -14.68 33.469 11.188 1 91.12 334 ASN B C 1
ATOM 5631 O O . ASN B 1 334 ? -13.922 34.438 11.336 1 91.12 334 ASN B O 1
ATOM 5635 N N . GLU B 1 335 ? -15.914 33.531 10.953 1 93.38 335 GLU B N 1
ATOM 5636 C CA . GLU B 1 335 ? -16.547 34.844 10.914 1 93.38 335 GLU B CA 1
ATOM 5637 C C . GLU B 1 335 ? -16.484 35.531 12.273 1 93.38 335 GLU B C 1
ATOM 5639 O O . GLU B 1 335 ? -16.219 36.719 12.352 1 93.38 335 GLU B O 1
ATOM 5644 N N . LEU B 1 336 ? -16.672 34.75 13.258 1 95.69 336 LEU B N 1
ATOM 5645 C CA . LEU B 1 336 ? -16.656 35.281 14.609 1 95.69 336 LEU B CA 1
ATOM 5646 C C . LEU B 1 336 ? -15.25 35.719 15 1 95.69 336 LEU B C 1
ATOM 5648 O O . LEU B 1 336 ? -15.086 36.688 15.766 1 95.69 336 LEU B O 1
ATOM 5652 N N . GLN B 1 337 ? -14.289 35.062 14.461 1 95 337 GLN B N 1
ATOM 5653 C CA . GLN B 1 337 ? -12.914 35.438 14.789 1 95 337 GLN B CA 1
ATOM 5654 C C . GLN B 1 337 ? -12.578 36.844 14.312 1 95 337 GLN B C 1
ATOM 5656 O O . GLN B 1 337 ? -11.852 37.562 14.992 1 95 337 GLN B O 1
ATOM 5661 N N . GLU B 1 338 ? -13.062 37.188 13.164 1 94.19 338 GLU B N 1
ATOM 5662 C CA . GLU B 1 338 ? -12.852 38.562 12.664 1 94.19 338 GLU B CA 1
ATOM 5663 C C . GLU B 1 338 ? -13.43 39.594 13.617 1 94.19 338 GLU B C 1
ATOM 5665 O O . GLU B 1 338 ? -12.781 40.594 13.922 1 94.19 338 GLU B O 1
ATOM 5670 N N . ASP B 1 339 ? -14.547 39.312 14.094 1 96.38 339 ASP B N 1
ATOM 5671 C CA . ASP B 1 339 ? -15.219 40.219 15.016 1 96.38 339 ASP B CA 1
ATOM 5672 C C . ASP B 1 339 ? -14.484 40.281 16.359 1 96.38 339 ASP B C 1
ATOM 5674 O O . ASP B 1 339 ? -14.367 41.375 16.953 1 96.38 339 ASP B O 1
ATOM 5678 N N . ILE B 1 340 ? -14.062 39.125 16.812 1 96.5 340 ILE B N 1
ATOM 5679 C CA . ILE B 1 340 ? -13.352 39.031 18.078 1 96.5 340 ILE B CA 1
ATOM 5680 C C . ILE B 1 340 ? -12.062 39.875 18 1 96.5 340 ILE B C 1
ATOM 5682 O O . ILE B 1 340 ? -11.758 40.625 18.922 1 96.5 340 ILE B O 1
ATOM 5686 N N . SER B 1 341 ? -11.391 39.75 16.891 1 95.81 341 SER B N 1
ATOM 5687 C CA . SER B 1 341 ? -10.133 40.469 16.719 1 95.81 341 SER B CA 1
ATOM 5688 C C . SER B 1 341 ? -10.375 41.969 16.672 1 95.81 341 SER B C 1
ATOM 5690 O O . SER B 1 341 ? -9.586 42.75 17.219 1 95.81 341 SER B O 1
ATOM 5692 N N . MET B 1 342 ? -11.391 42.344 16.062 1 95.44 342 MET B N 1
ATOM 5693 C CA . MET B 1 342 ? -11.711 43.781 15.969 1 95.44 342 MET B CA 1
ATOM 5694 C C . MET B 1 342 ? -12.062 44.344 17.344 1 95.44 342 MET B C 1
ATOM 5696 O O . MET B 1 342 ? -11.625 45.438 17.688 1 95.44 342 MET B O 1
ATOM 5700 N N . ARG B 1 343 ? -12.828 43.656 18.109 1 96.62 343 ARG B N 1
ATOM 5701 C CA . ARG B 1 343 ? -13.203 44.094 19.438 1 96.62 343 ARG B CA 1
ATOM 5702 C C . ARG B 1 343 ? -11.992 44.156 20.359 1 96.62 343 ARG B C 1
ATOM 5704 O O . ARG B 1 343 ? -11.891 45.062 21.203 1 96.62 343 ARG B O 1
ATOM 5711 N N . ARG B 1 344 ? -11.117 43.188 20.234 1 95.88 344 ARG B N 1
ATOM 5712 C CA . ARG B 1 344 ? -9.891 43.188 21.031 1 95.88 344 ARG B CA 1
ATOM 5713 C C . ARG B 1 344 ? -9.016 44.406 20.719 1 95.88 344 ARG B C 1
ATOM 5715 O O . ARG B 1 344 ? -8.414 45 21.625 1 95.88 344 ARG B O 1
ATOM 5722 N N . PHE B 1 345 ? -8.945 44.719 19.469 1 96.19 345 PHE B N 1
ATOM 5723 C CA . PHE B 1 345 ? -8.195 45.906 19.062 1 96.19 345 PHE B CA 1
ATOM 5724 C C . PHE B 1 345 ? -8.789 47.188 19.672 1 96.19 345 PHE B C 1
ATOM 5726 O O . PHE B 1 345 ? -8.062 48 20.219 1 96.19 345 PHE B O 1
ATOM 5733 N N . ASP B 1 346 ? -10.109 47.344 19.5 1 97.38 346 ASP B N 1
ATOM 5734 C CA . ASP B 1 346 ? -10.797 48.531 20.047 1 97.38 346 ASP B CA 1
ATOM 5735 C C . ASP B 1 346 ? -10.594 48.625 21.547 1 97.38 346 ASP B C 1
ATOM 5737 O O . ASP B 1 346 ? -10.445 49.719 22.094 1 97.38 346 ASP B O 1
ATOM 5741 N N . LEU B 1 347 ? -10.633 47.5 22.188 1 97.19 347 LEU B N 1
ATOM 5742 C CA . LEU B 1 347 ? -10.43 47.438 23.625 1 97.19 347 LEU B CA 1
ATOM 5743 C C . LEU B 1 347 ? -9.039 47.938 24 1 97.19 347 LEU B C 1
ATOM 5745 O O . LEU B 1 347 ? -8.891 48.781 24.906 1 97.19 347 LEU B O 1
ATOM 5749 N N . GLN B 1 348 ? -8.055 47.469 23.312 1 96.62 348 GLN B N 1
ATOM 5750 C CA . GLN B 1 348 ? -6.676 47.844 23.625 1 96.62 348 GLN B CA 1
ATOM 5751 C C . GLN B 1 348 ? -6.414 49.312 23.297 1 96.62 348 GLN B C 1
ATOM 5753 O O . GLN B 1 348 ? -5.68 50 24.016 1 96.62 348 GLN B O 1
ATOM 5758 N N . VAL B 1 349 ? -7.023 49.75 22.203 1 96.56 349 VAL B N 1
ATOM 5759 C CA . VAL B 1 349 ? -6.887 51.156 21.844 1 96.56 349 VAL B CA 1
ATOM 5760 C C . VAL B 1 349 ? -7.496 52.031 22.938 1 96.56 349 VAL B C 1
ATOM 5762 O O . VAL B 1 349 ? -6.91 53.062 23.328 1 96.56 349 VAL B O 1
ATOM 5765 N N . ALA B 1 350 ? -8.648 51.688 23.422 1 97.44 350 ALA B N 1
ATOM 5766 C CA . ALA B 1 350 ? -9.312 52.438 24.484 1 97.44 350 ALA B CA 1
ATOM 5767 C C . ALA B 1 350 ? -8.469 52.438 25.75 1 97.44 350 ALA B C 1
ATOM 5769 O O . ALA B 1 350 ? -8.43 53.438 26.469 1 97.44 350 ALA B O 1
ATOM 5770 N N . GLN B 1 351 ? -7.848 51.344 26.031 1 96.81 351 GLN B N 1
ATOM 5771 C CA . GLN B 1 351 ? -7.008 51.25 27.219 1 96.81 351 GLN B CA 1
ATOM 5772 C C . GLN B 1 351 ? -5.793 52.156 27.109 1 96.81 351 GLN B C 1
ATOM 5774 O O . GLN B 1 351 ? -5.406 52.812 28.094 1 96.81 351 GLN B O 1
ATOM 5779 N N . VAL B 1 352 ? -5.242 52.188 25.984 1 96.44 352 VAL B N 1
ATOM 5780 C CA . VAL B 1 352 ? -4.102 53.094 25.766 1 96.44 352 VAL B CA 1
ATOM 5781 C C . VAL B 1 352 ? -4.539 54.531 25.906 1 96.44 352 VAL B C 1
ATOM 5783 O O . VAL B 1 352 ? -3.84 55.344 26.516 1 96.44 352 VAL B O 1
ATOM 5786 N N . HIS B 1 353 ? -5.656 54.875 25.344 1 96.38 353 HIS B N 1
ATOM 5787 C CA . HIS B 1 353 ? -6.188 56.25 25.438 1 96.38 353 HIS B CA 1
ATOM 5788 C C . HIS B 1 353 ? -6.52 56.594 26.891 1 96.38 353 HIS B C 1
ATOM 5790 O O . HIS B 1 353 ? -6.297 57.719 27.312 1 96.38 353 HIS B O 1
ATOM 5796 N N . LEU B 1 354 ? -7.133 55.656 27.547 1 96.81 354 LEU B N 1
ATOM 5797 C CA . LEU B 1 354 ? -7.469 55.906 28.953 1 96.81 354 LEU B CA 1
ATOM 5798 C C . LEU B 1 354 ? -6.215 56.219 29.766 1 96.81 354 LEU B C 1
ATOM 5800 O O . LEU B 1 354 ? -6.242 57.062 30.656 1 96.81 354 LEU B O 1
ATOM 5804 N N . SER B 1 355 ? -5.16 55.469 29.547 1 96.12 355 SER B N 1
ATOM 5805 C CA . SER B 1 355 ? -3.908 55.719 30.25 1 96.12 355 SER B CA 1
ATOM 5806 C C . SER B 1 355 ? -3.41 57.156 30 1 96.12 355 SER B C 1
ATOM 5808 O O . SER B 1 355 ? -2.873 57.781 30.906 1 96.12 355 SER B O 1
ATOM 5810 N N . ALA B 1 356 ? -3.572 57.625 28.797 1 95.44 356 ALA B N 1
ATOM 5811 C CA . ALA B 1 356 ? -3.172 58.969 28.453 1 95.44 356 ALA B CA 1
ATOM 5812 C C . ALA B 1 356 ? -4.008 60 29.219 1 95.44 356 ALA B C 1
ATOM 5814 O O . ALA B 1 356 ? -3.463 60.938 29.797 1 95.44 356 ALA B O 1
ATOM 5815 N N . VAL B 1 357 ? -5.301 59.812 29.266 1 95.5 357 VAL B N 1
ATOM 5816 C CA . VAL B 1 357 ? -6.219 60.75 29.906 1 95.5 357 VAL B CA 1
ATOM 5817 C C . VAL B 1 357 ? -5.996 60.719 31.422 1 95.5 357 VAL B C 1
ATOM 5819 O O . VAL B 1 357 ? -6.027 61.781 32.062 1 95.5 357 VAL B O 1
ATOM 5822 N N . LYS B 1 358 ? -5.781 59.594 32 1 94.75 358 LYS B N 1
ATOM 5823 C CA . LYS B 1 358 ? -5.527 59.5 33.438 1 94.75 358 LYS B CA 1
ATOM 5824 C C . LYS B 1 358 ? -4.238 60.219 33.812 1 94.75 358 LYS B C 1
ATOM 5826 O O . LYS B 1 358 ? -4.152 60.812 34.875 1 94.75 358 LYS B O 1
ATOM 5831 N N . ALA B 1 359 ? -3.248 60.094 32.969 1 93.69 359 ALA B N 1
ATOM 5832 C CA . ALA B 1 359 ? -1.994 60.781 33.219 1 93.69 359 ALA B CA 1
ATOM 5833 C C . ALA B 1 359 ? -2.209 62.312 33.25 1 93.69 359 ALA B C 1
ATOM 5835 O O . ALA B 1 359 ? -1.606 63.031 34.031 1 93.69 359 ALA B O 1
ATOM 5836 N N . GLN B 1 360 ? -3.1 62.781 32.375 1 91.62 360 GLN B N 1
ATOM 5837 C CA . GLN B 1 360 ? -3.4 64.188 32.312 1 91.62 360 GLN B CA 1
ATOM 5838 C C . GLN B 1 360 ? -4.211 64.688 33.5 1 91.62 360 GLN B C 1
ATOM 5840 O O . GLN B 1 360 ? -3.998 65.75 34.031 1 91.62 360 GLN B O 1
ATOM 5845 N N . VAL B 1 361 ? -5.062 63.812 34 1 90.44 361 VAL B N 1
ATOM 5846 C CA . VAL B 1 361 ? -5.883 64.125 35.156 1 90.44 361 VAL B CA 1
ATOM 5847 C C . VAL B 1 361 ? -5.016 64.188 36.406 1 90.44 361 VAL B C 1
ATOM 5849 O O . VAL B 1 361 ? -5.184 65.062 37.25 1 90.44 361 VAL B O 1
ATOM 5852 N N . ARG B 1 362 ? -4.121 63.312 36.562 1 89.06 362 ARG B N 1
ATOM 5853 C CA . ARG B 1 362 ? -3.236 63.25 37.719 1 89.06 362 ARG B CA 1
ATOM 5854 C C . ARG B 1 362 ? -2.32 64.5 37.781 1 89.06 362 ARG B C 1
ATOM 5856 O O . ARG B 1 362 ? -1.967 64.938 38.844 1 89.06 362 ARG B O 1
ATOM 5863 N N . LEU B 1 363 ? -1.938 64.875 36.625 1 86.88 363 LEU B N 1
ATOM 5864 C CA . LEU B 1 363 ? -1.073 66.062 36.531 1 86.88 363 LEU B CA 1
ATOM 5865 C C . LEU B 1 363 ? -1.76 67.312 37.156 1 86.88 363 LEU B C 1
ATOM 5867 O O . LEU B 1 363 ? -1.113 68.125 37.812 1 86.88 363 LEU B O 1
ATOM 5871 N N . ARG B 1 364 ? -3.057 67.5 36.938 1 79.31 364 ARG B N 1
ATOM 5872 C CA . ARG B 1 364 ? -3.809 68.625 37.469 1 79.31 364 ARG B CA 1
ATOM 5873 C C . ARG B 1 364 ? -4.133 68.438 38.938 1 79.31 364 ARG B C 1
ATOM 5875 O O . ARG B 1 364 ? -4.121 69.375 39.719 1 79.31 364 ARG B O 1
ATOM 5882 N N . GLY B 1 365 ? -4.465 67.25 39.406 1 65.88 365 GLY B N 1
ATOM 5883 C CA . GLY B 1 365 ? -4.789 67 40.812 1 65.88 365 GLY B CA 1
ATOM 5884 C C . GLY B 1 365 ? -3.617 67.25 41.75 1 65.88 365 GLY B C 1
ATOM 5885 O O . GLY B 1 365 ? -3.803 67.562 42.906 1 65.88 365 GLY B O 1
ATOM 5886 N N . GLY B 1 366 ? -2.428 66.875 41.344 1 60.69 366 GLY B N 1
ATOM 5887 C CA . GLY B 1 366 ? -1.277 67.125 42.188 1 60.69 366 GLY B CA 1
ATOM 5888 C C . GLY B 1 366 ? -0.988 68.625 42.406 1 60.69 366 GLY B C 1
ATOM 5889 O O . GLY B 1 366 ? -0.367 69 43.375 1 60.69 366 GLY B O 1
ATOM 5890 N N . THR B 1 367 ? -1.387 69.5 41.5 1 55.88 367 THR B N 1
ATOM 5891 C CA . THR B 1 367 ? -1.128 70.938 41.625 1 55.88 367 THR B CA 1
ATOM 5892 C C . THR B 1 367 ? -2.162 71.625 42.531 1 55.88 367 THR B C 1
ATOM 5894 O O . THR B 1 367 ? -1.866 72.625 43.188 1 55.88 367 THR B O 1
ATOM 5897 N N . THR B 1 368 ? -3.471 71.25 42.5 1 51.09 368 THR B N 1
ATOM 5898 C CA . THR B 1 368 ? -4.453 71.938 43.344 1 51.09 368 THR B CA 1
ATOM 5899 C C . THR B 1 368 ? -4.285 71.5 44.812 1 51.09 368 THR B C 1
ATOM 5901 O O . THR B 1 368 ? -4.844 72.125 45.719 1 51.09 368 THR B O 1
ATOM 5904 N N . GLY B 1 369 ? -3.723 70.5 45.25 1 41.59 369 GLY B N 1
ATOM 5905 C CA . GLY B 1 369 ? -3.516 70.25 46.688 1 41.59 369 GLY B CA 1
ATOM 5906 C C . GLY B 1 369 ? -2.293 70.938 47.25 1 41.59 369 GLY B C 1
ATOM 5907 O O . GLY B 1 369 ? -1.921 70.688 48.406 1 41.5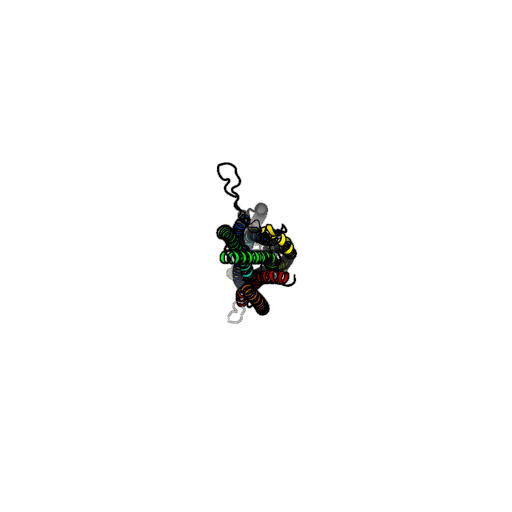9 369 GLY B O 1
ATOM 5908 N N . ALA B 1 370 ? -1.416 71.5 46.531 1 39.47 370 ALA B N 1
ATOM 5909 C CA . ALA B 1 370 ? -0.447 72.312 47.281 1 39.47 370 ALA B CA 1
ATOM 5910 C C . ALA B 1 370 ? -0.995 73.688 47.594 1 39.47 370 ALA B C 1
ATOM 5912 O O . ALA B 1 370 ? -1.767 74.25 46.812 1 39.47 370 ALA B O 1
#